Protein AF-0000000086260000 (afdb_homodimer)

Radius of gyration: 22.98 Å; Cα contacts (8 Å, |Δi|>4): 868; chains: 2; bounding box: 63×63×54 Å

Solvent-accessible surface area (backbone atoms only — not comparable to full-atom values): 22360 Å² total; per-residue (Å²): 135,80,74,79,67,81,76,74,59,90,68,68,59,51,31,40,29,36,39,36,29,24,32,62,85,37,49,51,68,58,55,50,49,53,53,52,46,54,42,40,74,71,71,43,40,65,47,35,37,33,38,54,80,56,69,88,54,70,65,58,44,40,71,41,96,85,64,45,74,40,75,36,46,52,34,81,44,69,76,54,48,56,66,72,61,29,68,70,58,52,67,60,42,42,35,39,36,34,37,56,33,34,65,24,82,56,44,48,61,51,49,46,45,37,14,69,71,66,36,16,34,37,41,38,19,24,41,44,28,41,63,84,41,37,78,30,65,32,42,68,54,35,53,29,65,31,76,43,61,44,68,46,62,27,56,9,76,87,78,60,48,68,8,51,36,32,37,62,72,56,75,73,79,65,81,84,62,93,64,54,78,88,38,34,44,30,19,22,68,55,53,39,57,54,48,51,50,52,45,51,51,51,46,53,59,71,74,101,133,80,74,80,68,80,75,74,58,88,68,70,57,50,32,40,30,35,39,36,28,23,35,63,85,36,48,50,66,58,55,50,49,52,53,52,48,54,41,42,75,72,70,43,41,66,49,37,36,33,37,55,80,55,68,88,55,70,64,58,43,40,70,41,96,85,63,45,74,40,77,36,46,53,34,80,46,69,76,54,48,55,67,72,62,30,69,71,58,52,68,62,42,41,35,40,37,33,36,57,33,34,65,24,83,56,45,48,62,50,50,48,46,37,13,70,71,65,36,18,34,36,40,39,20,26,41,43,27,40,65,83,41,37,76,32,65,32,43,70,54,34,54,28,63,30,75,43,62,43,69,46,61,28,55,10,76,87,78,61,47,68,9,52,35,33,36,62,71,56,76,74,78,65,82,83,62,93,64,55,77,87,39,34,44,30,20,22,70,54,54,38,57,53,46,50,52,51,44,50,52,51,46,53,56,68,72,95

pLDDT: mean 88.34, std 15.99, range [22.83, 98.81]

InterPro domains:
  IPR001267 Thymidine kinase [PF00265] (15-192)
  IPR001267 Thymidine kinase [PIRSF035805] (14-197)
  IPR001267 Thymidine kinase [PTHR11441] (13-207)
  IPR020633 Thymidine kinase, conserved site [PS00603] (179-192)
  IPR027417 P-loop containing nucleoside triphosphate hydrolase [G3DSA:3.40.50.300] (6-152)
  IPR027417 P-loop containing nucleoside triphosphate hydrolase [SSF52540] (15-152)

Foldseek 3Di:
DDPPPPPPDVPLAFAAEEEEAFAPPLCLVQVLVVVQVVCVVVVAAEAEEEELVQPVDDQAFDQYPVRDTDGHHHYQEPVVVCVVCDDVSLLRHAEYEYEQCLRYQCSQVVLCCCRGPSVHYYYYYHYCDFQVNHDRHCRVVCVVRHPYYHYGWDAAPVPGDTFGHKHFQALDDDRDDNDDPVGITTHHPVCSVVSVVVSVVVVVVVVD/DDPPPPPPPVPLAFAAEEAEAFAPPLCLVQVLVVVQVVCVVVVAAEAEEEELVQPVDDQAFDQYPVRDTDGHHHYQEPVCVCVVCDVVSLLRHAEYEYEQCLRYQCSQVVLCCCRGPSVHYYYYYHYCDFQVNHDRHCRVVCVVRHPYYHYGWDAAPVPGDTFGHKHFQALDDDRDDNDDPVGITTHHPVCSVVSVVVSVVVVVVVVD

Organism: Populus euphratica (NCBI:txid75702)

Secondary structure (DSSP, 8-state):
--------S------EEEEEEESTTS-HHHHHHHHHHHHHHTT--EEEEEETT--SS-SSEEE-TTSPEEE-EEES-THHHHHHH-HHHHHH--EEEEESGGG-TTHHHHHHIIIIIS--EEEEEEESS-TTS---TTTGGGGGG-SEEEE--EE-TTTSSEE-EEEE-SS---S-----TTTEEEE-HHHHHHHHHHHHHHHHHHH-/--------S------EEEEEEESTTS-HHHHHHHHHHHHHHTT--EEEEEETT--SS-SSEEE-TTSPEEE-EEES-SHHHHHHH-HHHHHH--EEEEESGGG-TTHHHHHHIIIIIS--EEEEEEESS-TTS---TTTGGGGGG-SEEEE--EE-TTTSSEE-EEEE-SS---S-----TTTEEEE-HHHHHHHHHHHHHHHHHHH-

Sequence (416 aa):
MAALTSINGGRCEAGEVHVIIGPLFTGKTTDLLRRIESESSSGINVAMIKSSKDTRYANDSMVTHDGLKFPCWSLPDLTSFHHKLGEDEYHKLDVIGIDEAQFFEELYEFCCKAADHDGKTIIVAGLDGDYLRRSFGSVLDIIPLADTVTKLIARCELCGKRALFTLRKTAETQTELIGGSDVYMPVCRQHYVSGQAVIESIRNVLESMAALTSINGGRCEAGEVHVIIGPLFTGKTTDLLRRIESESSSGINVAMIKSSKDTRYANDSMVTHDGLKFPCWSLPDLTSFHHKLGEDEYHKLDVIGIDEAQFFEELYEFCCKAADHDGKTIIVAGLDGDYLRRSFGSVLDIIPLADTVTKLIARCELCGKRALFTLRKTAETQTELIGGSDVYMPVCRQHYVSGQAVIESIRNVLES

Nearest PDB structures (foldseek):
  1w4r-assembly2_E  TM=9.450E-01  e=2.020E-18  Homo sapiens
  1w4r-assembly2_H  TM=9.600E-01  e=1.474E-17  Homo sapiens
  2orv-assembly1_B  TM=9.340E-01  e=7.444E-18  Homo sapiens
  2b8t-assembly1_A  TM=8.268E-01  e=8.850E-15  Ureaplasma parvum
  2b8t-assembly1_B  TM=8.564E-01  e=4.181E-14  Ureaplasma parvum

Structure (mmCIF, N/CA/C/O backbone):
data_AF-0000000086260000-model_v1
#
loop_
_entity.id
_entity.type
_entity.pdbx_description
1 polymer 'Thymidine kinase'
#
loop_
_atom_site.group_PDB
_atom_site.id
_atom_site.type_symbol
_atom_site.label_atom_id
_atom_site.label_alt_id
_atom_site.label_comp_id
_atom_site.label_asym_id
_atom_site.label_entity_id
_atom_site.label_seq_id
_atom_site.pdbx_PDB_ins_code
_atom_site.Cartn_x
_atom_site.Cartn_y
_atom_site.Cartn_z
_atom_site.occupancy
_atom_site.B_iso_or_equiv
_atom_site.auth_seq_id
_atom_site.auth_comp_id
_atom_site.auth_asym_id
_atom_site.auth_atom_id
_atom_site.pdbx_PDB_model_num
ATOM 1 N N . MET A 1 1 ? 32.188 20.641 7.676 1 22.83 1 MET A N 1
ATOM 2 C CA . MET A 1 1 ? 31.391 19.703 8.469 1 22.83 1 MET A CA 1
ATOM 3 C C . MET A 1 1 ? 30.25 20.438 9.172 1 22.83 1 MET A C 1
ATOM 5 O O . MET A 1 1 ? 30.422 20.969 10.266 1 22.83 1 MET A O 1
ATOM 9 N N . ALA A 1 2 ? 29.469 21.234 8.406 1 28.95 2 ALA A N 1
ATOM 10 C CA . ALA A 1 2 ? 28.594 22.297 8.898 1 28.95 2 ALA A CA 1
ATOM 11 C C . ALA A 1 2 ? 27.547 21.734 9.859 1 28.95 2 ALA A C 1
ATOM 13 O O . ALA A 1 2 ? 26.875 20.75 9.562 1 28.95 2 ALA A O 1
ATOM 14 N N . ALA A 1 3 ? 27.75 21.969 11.164 1 28.7 3 ALA A N 1
ATOM 15 C CA . ALA A 1 3 ? 26.781 21.734 12.242 1 28.7 3 ALA A CA 1
ATOM 16 C C . ALA A 1 3 ? 25.391 22.156 11.82 1 28.7 3 ALA A C 1
ATOM 18 O O . ALA A 1 3 ? 25.141 23.344 11.547 1 28.7 3 ALA A O 1
ATOM 19 N N . LEU A 1 4 ? 24.672 21.406 11.031 1 32.47 4 LEU A N 1
ATOM 20 C CA . LEU A 1 4 ? 23.25 21.734 10.867 1 32.47 4 LEU A CA 1
ATOM 21 C C . LEU A 1 4 ? 22.641 22.141 12.2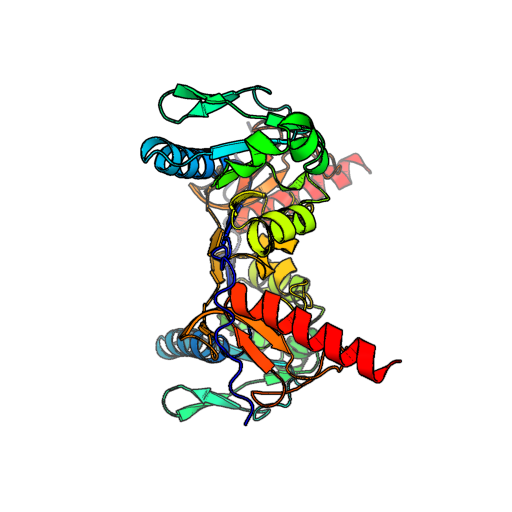03 1 32.47 4 LEU A C 1
ATOM 23 O O . LEU A 1 4 ? 22.562 21.328 13.125 1 32.47 4 LEU A O 1
ATOM 27 N N . THR A 1 5 ? 22.922 23.328 12.664 1 30.14 5 THR A N 1
ATOM 28 C CA . THR A 1 5 ? 22.344 24 13.828 1 30.14 5 THR A CA 1
ATOM 29 C C . THR A 1 5 ? 20.891 23.562 14.031 1 30.14 5 THR A C 1
ATOM 31 O O . THR A 1 5 ? 20.156 23.406 13.055 1 30.14 5 THR A O 1
ATOM 34 N N . SER A 1 6 ? 20.562 23.094 15.203 1 34.09 6 SER A N 1
ATOM 35 C CA . SER A 1 6 ? 19.266 22.797 15.805 1 34.09 6 SER A CA 1
ATOM 36 C C . SER A 1 6 ? 18.297 23.953 15.617 1 34.09 6 SER A C 1
ATOM 38 O O . SER A 1 6 ? 18.453 25.016 16.234 1 34.09 6 SER A O 1
ATOM 40 N N . ILE A 1 7 ? 18 24.562 14.484 1 33.22 7 ILE A N 1
ATOM 41 C CA . ILE A 1 7 ? 16.953 25.578 14.43 1 33.22 7 ILE A CA 1
ATOM 42 C C . ILE A 1 7 ? 15.789 25.172 15.328 1 33.22 7 ILE A C 1
ATOM 44 O O . ILE A 1 7 ? 15.211 24.094 15.148 1 33.22 7 ILE A O 1
ATOM 48 N N . ASN A 1 8 ? 15.758 25.531 16.609 1 33.16 8 ASN A N 1
ATOM 49 C CA . ASN A 1 8 ? 14.68 25.562 17.594 1 33.16 8 ASN A CA 1
ATOM 50 C C . ASN A 1 8 ? 13.391 26.125 17 1 33.16 8 ASN A C 1
ATOM 52 O O . ASN A 1 8 ? 12.555 26.672 17.719 1 33.16 8 ASN A O 1
ATOM 56 N N . GLY A 1 9 ? 13.297 26.578 15.766 1 33.69 9 GLY A N 1
ATOM 57 C CA . GLY A 1 9 ? 11.992 27.125 15.453 1 33.69 9 GLY A CA 1
ATOM 58 C C . GLY A 1 9 ? 10.844 26.297 16.016 1 33.69 9 GLY A C 1
ATOM 59 O O . GLY A 1 9 ? 11.039 25.141 16.391 1 33.69 9 GLY A O 1
ATOM 60 N N . GLY A 1 10 ? 9.734 26.922 16.5 1 39.12 10 GLY A N 1
ATOM 61 C CA . GLY A 1 10 ? 8.508 26.281 16.938 1 39.12 10 GLY A CA 1
ATOM 62 C C . GLY A 1 10 ? 8.258 24.953 16.25 1 39.12 10 GLY A C 1
ATOM 63 O O . GLY A 1 10 ? 7.766 24.906 15.117 1 39.12 10 GLY A O 1
ATOM 64 N N . ARG A 1 11 ? 9.148 24.047 16.328 1 44.94 11 ARG A N 1
ATOM 65 C CA . ARG A 1 11 ? 9.305 22.75 15.672 1 44.94 11 ARG A CA 1
ATOM 66 C C . ARG A 1 11 ? 7.984 21.984 15.656 1 44.94 11 ARG A C 1
ATOM 68 O O . ARG A 1 11 ? 7.59 21.391 16.672 1 44.94 11 ARG A O 1
ATOM 75 N N . CYS A 1 12 ? 6.953 22.594 15.094 1 54.91 12 CYS A N 1
ATOM 76 C CA . CYS A 1 12 ? 5.738 21.797 14.984 1 54.91 12 CYS A CA 1
ATOM 77 C C . CYS A 1 12 ? 6.062 20.344 14.625 1 54.91 12 CYS A C 1
ATOM 79 O O . CYS A 1 12 ? 6.891 20.094 13.75 1 54.91 12 CYS A O 1
ATOM 81 N N . GLU A 1 13 ? 5.973 19.5 15.695 1 78.31 13 GLU A N 1
ATOM 82 C CA . GLU A 1 13 ? 6.152 18.062 15.555 1 78.31 13 GLU A CA 1
ATOM 83 C C . GLU A 1 13 ? 5.426 17.531 14.32 1 78.31 13 GLU A C 1
ATOM 85 O O . GLU A 1 13 ? 4.32 17.969 14.008 1 78.31 13 GLU A O 1
ATOM 90 N N . ALA A 1 14 ? 6.184 17.016 13.375 1 87.94 14 ALA A N 1
ATOM 91 C CA . ALA A 1 14 ? 5.625 16.438 12.148 1 87.94 14 ALA A CA 1
ATOM 92 C C . ALA A 1 14 ? 4.434 15.539 12.461 1 87.94 14 ALA A C 1
ATOM 94 O O . ALA A 1 14 ? 4.387 14.898 13.516 1 87.94 14 ALA A O 1
ATOM 95 N N . GLY A 1 15 ? 3.4 15.695 11.641 1 97.62 15 GLY A N 1
ATOM 96 C CA . GLY A 1 15 ? 2.217 14.852 11.75 1 97.62 15 GLY A CA 1
ATOM 97 C C . GLY A 1 15 ? 2.457 13.422 11.312 1 97.62 15 GLY A C 1
ATOM 98 O O . GLY A 1 15 ? 3.602 12.961 11.281 1 97.62 15 GLY A O 1
ATOM 99 N N . GLU A 1 16 ? 1.383 12.711 11.188 1 98.5 16 GLU A N 1
ATOM 100 C CA . GLU A 1 16 ? 1.445 11.305 10.797 1 98.5 16 GLU A CA 1
ATOM 101 C C . GLU A 1 16 ? 0.323 10.953 9.82 1 98.5 16 GLU A C 1
ATOM 103 O O . GLU A 1 16 ? -0.713 11.617 9.797 1 98.5 16 GLU A O 1
ATOM 108 N N . VAL A 1 17 ? 0.599 9.93 9.039 1 98.75 17 VAL A N 1
ATOM 109 C CA . VAL A 1 17 ? -0.41 9.367 8.148 1 98.75 17 VAL A CA 1
ATOM 110 C C . VAL A 1 17 ? -0.55 7.871 8.406 1 98.75 17 VAL A C 1
ATOM 112 O O . VAL A 1 17 ? 0.437 7.133 8.367 1 98.75 17 VAL A O 1
ATOM 115 N N . HIS A 1 18 ? -1.74 7.426 8.727 1 98.81 18 HIS A N 1
ATOM 116 C CA . HIS A 1 18 ? -2.057 6.016 8.93 1 98.81 18 HIS A CA 1
ATOM 117 C C . HIS A 1 18 ? -3.102 5.539 7.922 1 98.81 18 HIS A C 1
ATOM 119 O O . HIS A 1 18 ? -4.168 6.145 7.797 1 98.81 18 HIS A O 1
ATOM 125 N N . VAL A 1 19 ? -2.805 4.441 7.238 1 98.81 19 VAL A N 1
ATOM 126 C CA . VAL A 1 19 ? -3.65 4.004 6.133 1 98.81 19 VAL A CA 1
ATOM 127 C C . VAL A 1 19 ? -4.25 2.637 6.453 1 98.81 19 VAL A C 1
ATOM 129 O O . VAL A 1 19 ? -3.525 1.688 6.758 1 98.81 19 VAL A O 1
ATOM 132 N N . ILE A 1 20 ? -5.562 2.535 6.41 1 98.62 20 ILE A N 1
ATOM 133 C CA . ILE A 1 20 ? -6.332 1.303 6.551 1 98.62 20 ILE A CA 1
ATOM 134 C C . ILE A 1 20 ? -6.957 0.93 5.207 1 98.62 20 ILE A C 1
ATOM 136 O O . ILE A 1 20 ? -7.762 1.688 4.66 1 98.62 20 ILE A O 1
ATOM 140 N N . ILE A 1 21 ? -6.57 -0.22 4.738 1 98.75 21 ILE A N 1
ATOM 141 C CA . ILE A 1 21 ? -7.105 -0.628 3.443 1 98.75 21 ILE A CA 1
ATOM 142 C C . ILE A 1 21 ? -7.707 -2.027 3.551 1 98.75 21 ILE A C 1
ATOM 144 O O . ILE A 1 21 ? -7.488 -2.729 4.543 1 98.75 21 ILE A O 1
ATOM 148 N N . GLY A 1 22 ? -8.484 -2.412 2.547 1 97.88 22 GLY A N 1
ATOM 149 C CA . GLY A 1 22 ? -9.109 -3.723 2.436 1 97.88 22 GLY A CA 1
ATOM 150 C C . GLY A 1 22 ? -10.297 -3.74 1.493 1 97.88 22 GLY A C 1
ATOM 151 O O . GLY A 1 22 ? -10.734 -2.691 1.016 1 97.88 22 GLY A O 1
ATOM 152 N N . PRO A 1 23 ? -10.75 -4.922 1.187 1 96.88 23 PRO A N 1
ATOM 153 C CA . PRO A 1 23 ? -11.93 -5.016 0.332 1 96.88 23 PRO A CA 1
ATOM 154 C C . PRO A 1 23 ? -13.195 -4.496 1.015 1 96.88 23 PRO A C 1
ATOM 156 O O . PRO A 1 23 ? -13.148 -4.062 2.168 1 96.88 23 PRO A O 1
ATOM 159 N N . LEU A 1 24 ? -14.25 -4.488 0.254 1 93.88 24 LEU A N 1
ATOM 160 C CA . LEU A 1 24 ? -15.547 -4.129 0.826 1 93.88 24 LEU A CA 1
ATOM 161 C C . LEU A 1 24 ? -15.938 -5.098 1.936 1 93.88 24 LEU A C 1
ATOM 163 O O . LEU A 1 24 ? -15.578 -6.273 1.896 1 93.88 24 LEU A O 1
ATOM 167 N N . PHE A 1 25 ? -16.562 -4.582 2.99 1 91.69 25 PHE A N 1
ATOM 168 C CA . PHE A 1 25 ? -17.188 -5.352 4.059 1 91.69 25 PHE A CA 1
ATOM 169 C C . PHE A 1 25 ? -16.141 -5.867 5.039 1 91.69 25 PHE A C 1
ATOM 171 O O . PHE A 1 25 ? -16.375 -6.848 5.746 1 91.69 25 PHE A O 1
ATOM 178 N N . THR A 1 26 ? -15.023 -5.297 5.051 1 94.31 26 THR A N 1
ATOM 179 C CA . THR A 1 26 ? -13.969 -5.762 5.949 1 94.31 26 THR A CA 1
ATOM 180 C C . THR A 1 26 ? -13.984 -4.969 7.254 1 94.31 26 THR A C 1
ATOM 182 O O . THR A 1 26 ? -13.211 -5.258 8.172 1 94.31 26 THR A O 1
ATOM 185 N N . GLY A 1 27 ? -14.766 -3.908 7.34 1 91.81 27 GLY A N 1
ATOM 186 C CA . GLY A 1 27 ? -14.875 -3.146 8.57 1 91.81 27 GLY A CA 1
ATOM 187 C C . GLY A 1 27 ? -13.906 -1.979 8.641 1 91.81 27 GLY A C 1
ATOM 188 O O . GLY A 1 27 ? -13.445 -1.606 9.719 1 91.81 27 GLY A O 1
ATOM 189 N N . LYS A 1 28 ? -13.508 -1.42 7.59 1 94.19 28 LYS A N 1
ATOM 190 C CA . LYS A 1 28 ? -12.602 -0.278 7.547 1 94.19 28 LYS A CA 1
ATOM 191 C C . LYS A 1 28 ? -13.172 0.912 8.312 1 94.19 28 LYS A C 1
ATOM 193 O O . LYS A 1 28 ? -12.477 1.537 9.109 1 94.19 28 LYS A O 1
ATOM 198 N N . THR A 1 29 ? -14.469 1.188 8.023 1 91.62 29 THR A N 1
ATOM 199 C CA . THR A 1 29 ? -15.133 2.309 8.68 1 91.62 29 THR A CA 1
ATOM 200 C C . THR A 1 29 ? -15.172 2.107 10.188 1 91.62 29 THR A C 1
ATOM 202 O O . THR A 1 29 ? -14.891 3.035 10.953 1 91.62 29 THR A O 1
ATOM 205 N N . THR A 1 30 ? -15.453 0.894 10.586 1 90.69 30 THR A N 1
ATOM 206 C CA . THR A 1 30 ? -15.516 0.575 12.008 1 90.69 30 THR A CA 1
ATOM 207 C C . THR A 1 30 ? -14.156 0.752 12.664 1 90.69 30 THR A C 1
ATOM 209 O O . THR A 1 30 ? -14.055 1.33 13.75 1 90.69 30 THR A O 1
ATOM 212 N N . ASP A 1 31 ? -13.141 0.243 12.047 1 93.94 31 ASP A N 1
ATOM 213 C CA . ASP A 1 31 ? -11.781 0.382 12.57 1 93.94 31 ASP A CA 1
ATOM 214 C C . ASP A 1 31 ? -11.383 1.852 12.68 1 93.94 31 ASP A C 1
ATOM 216 O O . ASP A 1 31 ? -10.812 2.275 13.688 1 93.94 31 ASP A O 1
ATOM 220 N N . LEU A 1 32 ? -11.648 2.605 11.648 1 95.88 32 LEU A N 1
ATOM 221 C CA . LEU A 1 32 ? -11.367 4.035 11.625 1 95.88 32 LEU A CA 1
ATOM 222 C C . LEU A 1 32 ? -12.078 4.75 12.773 1 95.88 32 LEU A C 1
ATOM 224 O O . LEU A 1 32 ? -11.453 5.504 13.523 1 95.88 32 LEU A O 1
ATOM 228 N N . LEU A 1 33 ? -13.336 4.496 12.938 1 93.19 33 LEU A N 1
ATOM 229 C CA . LEU A 1 33 ? -14.141 5.137 13.969 1 93.19 33 LEU A CA 1
ATOM 230 C C . LEU A 1 33 ? -13.609 4.812 15.359 1 93.19 33 LEU A C 1
ATOM 232 O O . LEU A 1 33 ? -13.539 5.691 16.219 1 93.19 33 LEU A O 1
ATOM 236 N N . ARG A 1 34 ? -13.266 3.553 15.523 1 92.81 34 ARG A N 1
ATOM 237 C CA . ARG A 1 34 ? -12.711 3.139 16.812 1 92.81 34 ARG A CA 1
ATOM 238 C C . ARG A 1 34 ? -11.461 3.939 17.156 1 92.81 34 ARG A C 1
ATOM 240 O O . ARG A 1 34 ? -11.297 4.391 18.281 1 92.81 34 ARG A O 1
ATOM 247 N N . ARG A 1 35 ? -10.633 4.16 16.219 1 94.56 35 ARG A N 1
ATOM 248 C CA . ARG A 1 35 ? -9.391 4.906 16.438 1 94.56 35 ARG A CA 1
ATOM 249 C C . ARG A 1 35 ? -9.68 6.375 16.734 1 94.56 35 ARG A C 1
ATOM 251 O O . ARG A 1 35 ? -9.086 6.957 17.641 1 94.56 35 ARG A O 1
ATOM 258 N N . ILE A 1 36 ? -10.57 6.934 15.992 1 94.62 36 ILE A N 1
ATOM 259 C CA . ILE A 1 36 ? -10.93 8.336 16.156 1 94.62 36 ILE A CA 1
ATOM 260 C C . ILE A 1 36 ? -11.57 8.547 17.531 1 94.62 36 ILE A C 1
ATOM 262 O O . ILE A 1 36 ? -11.258 9.508 18.234 1 94.62 36 ILE A O 1
ATOM 266 N N . GLU A 1 37 ? -12.406 7.648 17.891 1 91.81 37 GLU A N 1
ATOM 267 C CA . GLU A 1 37 ? -13.07 7.727 19.188 1 91.81 37 GLU A CA 1
ATOM 268 C C . GLU A 1 37 ? -12.07 7.633 20.328 1 91.81 37 GLU A C 1
ATOM 270 O O . GLU A 1 37 ? -12.203 8.328 21.344 1 91.81 37 GLU A O 1
ATOM 275 N N . SER A 1 38 ? -11.195 6.73 20.172 1 93.31 38 SER A N 1
ATOM 276 C CA . SER A 1 38 ? -10.148 6.594 21.188 1 93.31 38 SER A CA 1
ATOM 277 C C . SER A 1 38 ? -9.398 7.906 21.391 1 93.31 38 SER A C 1
ATOM 279 O O . SER A 1 38 ? -9.164 8.328 22.516 1 93.31 38 SER A O 1
ATOM 281 N N . GLU A 1 39 ? -9.062 8.602 20.281 1 94.81 39 GLU A N 1
ATOM 282 C CA . GLU A 1 39 ? -8.391 9.898 20.359 1 94.81 39 GLU A CA 1
ATOM 283 C C . GLU A 1 39 ? -9.289 10.945 21.016 1 94.81 39 GLU A C 1
ATOM 285 O O . GLU A 1 39 ? -8.844 11.695 21.875 1 94.81 39 GLU A O 1
ATOM 290 N N . SER A 1 40 ? -10.492 10.93 20.609 1 93.19 40 SER A N 1
ATOM 291 C CA . SER A 1 40 ? -11.453 11.891 21.141 1 93.19 40 SER A CA 1
ATOM 292 C C . SER A 1 40 ? -11.648 11.719 22.641 1 93.19 40 SER A C 1
ATOM 294 O O . SER A 1 40 ? -11.695 12.695 23.391 1 93.19 40 SER A O 1
ATOM 296 N N . SER A 1 41 ? -11.719 10.523 23.031 1 92 41 SER A N 1
ATOM 297 C CA . SER A 1 41 ? -11.938 10.211 24.453 1 92 41 SER A CA 1
ATOM 298 C C . SER A 1 41 ? -10.75 10.641 25.297 1 92 41 SER A C 1
ATOM 300 O O . SER A 1 41 ? -10.898 10.859 26.5 1 92 41 SER A O 1
ATOM 302 N N . SER A 1 42 ? -9.664 10.766 24.719 1 95 42 SER A N 1
ATOM 303 C CA . SER A 1 42 ? -8.461 11.188 25.422 1 95 42 SER A CA 1
ATOM 304 C C . SER A 1 42 ? -8.32 12.703 25.406 1 95 42 SER A C 1
ATOM 306 O O . SER A 1 42 ? -7.266 13.234 25.781 1 95 42 SER A O 1
ATOM 308 N N . GLY A 1 43 ? -9.266 13.383 24.828 1 95.06 43 GLY A N 1
ATOM 309 C CA . GLY A 1 43 ? -9.281 14.836 24.844 1 95.06 43 GLY A CA 1
ATOM 310 C C . GLY A 1 43 ? -8.625 15.453 23.625 1 95.06 43 GLY A C 1
ATOM 311 O O . GLY A 1 43 ? -8.414 16.672 23.578 1 95.06 43 GLY A O 1
ATOM 312 N N . ILE A 1 44 ? -8.305 14.625 22.703 1 96.44 44 ILE A N 1
ATOM 313 C CA . ILE A 1 44 ? -7.684 15.094 21.469 1 96.44 44 ILE A CA 1
ATOM 314 C C . ILE A 1 44 ? -8.758 15.648 20.531 1 96.44 44 ILE A C 1
ATOM 316 O O . ILE A 1 44 ? -9.836 15.062 20.391 1 96.44 44 ILE A O 1
ATOM 320 N N . ASN A 1 45 ? -8.508 16.812 19.891 1 97.25 45 ASN A N 1
ATOM 321 C CA . ASN A 1 45 ? -9.43 17.391 18.922 1 97.25 45 ASN A CA 1
ATOM 322 C C . ASN A 1 45 ? -9.422 16.609 17.609 1 97.25 45 ASN A C 1
ATOM 324 O O . ASN A 1 45 ? -8.383 16.5 16.953 1 97.25 45 ASN A O 1
ATOM 328 N N . VAL A 1 46 ? -10.641 16.094 17.188 1 97.25 46 VAL A N 1
ATOM 329 C CA . VAL A 1 46 ? -10.695 15.219 16.031 1 97.25 46 VAL A CA 1
ATOM 330 C C . VAL A 1 46 ? -11.773 15.711 15.062 1 97.25 46 VAL A C 1
ATOM 332 O O . VAL A 1 46 ? -12.672 16.453 15.453 1 97.25 46 VAL A O 1
ATOM 335 N N . ALA A 1 47 ? -11.648 15.367 13.805 1 96.12 47 ALA A N 1
ATOM 336 C CA . ALA A 1 47 ? -12.68 15.508 12.781 1 96.12 47 ALA A CA 1
ATOM 337 C C . ALA A 1 47 ? -12.766 14.258 11.914 1 96.12 47 ALA A C 1
ATOM 339 O O . ALA A 1 47 ? -11.773 13.547 11.742 1 96.12 47 ALA A O 1
ATOM 340 N N . MET A 1 48 ? -13.961 14.031 11.43 1 95.31 48 MET A N 1
ATOM 341 C CA . MET A 1 48 ? -14.203 12.914 10.523 1 95.31 48 MET A CA 1
ATOM 342 C C . MET A 1 48 ? -14.781 13.398 9.195 1 95.31 48 MET A C 1
ATOM 344 O O . MET A 1 48 ? -15.734 14.188 9.18 1 95.31 48 MET A O 1
ATOM 348 N N . ILE A 1 49 ? -14.141 12.875 8.141 1 95.44 49 ILE A N 1
ATOM 349 C CA . ILE A 1 49 ? -14.594 13.234 6.801 1 95.44 49 ILE A CA 1
ATOM 350 C C . ILE A 1 49 ? -15.023 11.977 6.047 1 95.44 49 ILE A C 1
ATOM 352 O O . ILE A 1 49 ? -14.359 10.938 6.121 1 95.44 49 ILE A O 1
ATOM 356 N N . LYS A 1 50 ? -16.109 12.047 5.387 1 93 50 LYS A N 1
ATOM 357 C CA . LYS A 1 50 ? -16.531 11 4.465 1 93 50 LYS A CA 1
ATOM 358 C C . LYS A 1 50 ? -16.906 11.578 3.102 1 93 50 LYS A C 1
ATOM 360 O O . LYS A 1 50 ? -17.281 12.742 3.002 1 93 50 LYS A O 1
ATOM 365 N N . SER A 1 51 ? -16.75 10.773 2.109 1 92.06 51 SER A N 1
ATOM 366 C CA . SER A 1 51 ? -17.109 11.234 0.77 1 92.06 51 SER A CA 1
ATOM 367 C C . SER A 1 51 ? -18.625 11.289 0.585 1 92.06 51 SER A C 1
ATOM 369 O O . SER A 1 51 ? -19.328 10.359 0.965 1 92.06 51 SER A O 1
ATOM 371 N N . SER A 1 52 ? -19.109 12.32 -0.054 1 89.62 52 SER A N 1
ATOM 372 C CA . SER A 1 52 ? -20.531 12.43 -0.348 1 89.62 52 SER A CA 1
ATOM 373 C C . SER A 1 52 ? -20.922 11.562 -1.534 1 89.62 52 SER A C 1
ATOM 375 O O . SER A 1 52 ? -22.109 11.375 -1.811 1 89.62 52 SER A O 1
ATOM 377 N N . LYS A 1 53 ? -19.953 11 -2.117 1 86.31 53 LYS A N 1
ATOM 378 C CA . LYS A 1 53 ? -20.203 10.117 -3.252 1 86.31 53 LYS A CA 1
ATOM 379 C C . LYS A 1 53 ? -20.688 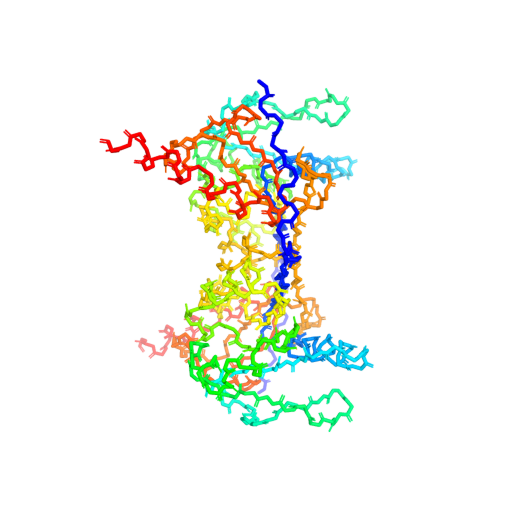8.742 -2.787 1 86.31 53 LYS A C 1
ATOM 381 O O . LYS A 1 53 ? -21.297 8 -3.555 1 86.31 53 LYS A O 1
ATOM 386 N N . ASP A 1 54 ? -20.281 8.508 -1.548 1 79.62 54 ASP A N 1
ATOM 387 C CA . ASP A 1 54 ? -20.781 7.254 -0.984 1 79.62 54 ASP A CA 1
ATOM 388 C C . ASP A 1 54 ? -22.156 7.434 -0.352 1 79.62 54 ASP A C 1
ATOM 390 O O . ASP A 1 54 ? -22.266 7.918 0.776 1 79.62 54 ASP A O 1
ATOM 394 N N . THR A 1 55 ? -23.062 6.988 -1.018 1 73.56 55 THR A N 1
ATOM 395 C CA . THR A 1 55 ? -24.422 7.238 -0.566 1 73.56 55 THR A CA 1
ATOM 396 C C . THR A 1 55 ? -25.031 5.98 0.045 1 73.56 55 THR A C 1
ATOM 398 O O . THR A 1 55 ? -26.25 5.902 0.237 1 73.56 55 THR A O 1
ATOM 401 N N . ARG A 1 56 ? -24.219 5.039 0.319 1 71 56 ARG A N 1
ATOM 402 C CA . ARG A 1 56 ? -24.734 3.781 0.854 1 71 56 ARG A CA 1
ATOM 403 C C . ARG A 1 56 ? -25.281 3.969 2.26 1 71 56 ARG A C 1
ATOM 405 O O . ARG A 1 56 ? -26.203 3.256 2.67 1 71 56 ARG A O 1
ATOM 412 N N . TYR A 1 57 ? -24.609 4.961 3.031 1 66.25 57 TYR A N 1
ATOM 413 C CA . TYR A 1 57 ? -24.953 5.18 4.43 1 66.25 57 TYR A CA 1
ATOM 414 C C . TYR A 1 57 ? -25.328 6.637 4.68 1 66.25 57 TYR A C 1
ATOM 416 O O . TYR A 1 57 ? -25.25 7.465 3.771 1 66.25 57 TYR A O 1
ATOM 424 N N . ALA A 1 58 ? -25.75 6.848 5.918 1 61.91 58 ALA A N 1
ATOM 425 C CA . ALA A 1 58 ? -26.172 8.195 6.281 1 61.91 58 ALA A CA 1
ATOM 426 C C . ALA A 1 58 ? -25.047 9.203 6.066 1 61.91 58 ALA A C 1
ATOM 428 O O . ALA A 1 58 ? -23.875 8.898 6.312 1 61.91 58 ALA A O 1
ATOM 429 N N . ASN A 1 59 ? -25.438 10.461 5.609 1 64.75 59 ASN A N 1
ATOM 430 C CA . ASN A 1 59 ? -24.484 11.43 5.09 1 64.75 59 ASN A CA 1
ATOM 431 C C . ASN A 1 59 ? -23.953 12.344 6.195 1 64.75 59 ASN A C 1
ATOM 433 O O . ASN A 1 59 ? -22.938 13.016 6.016 1 64.75 59 ASN A O 1
ATOM 437 N N . ASP A 1 60 ? -24.594 12.289 7.301 1 66.69 60 ASP A N 1
ATOM 438 C CA . ASP A 1 60 ? -24.109 13.312 8.227 1 66.69 60 ASP A CA 1
ATOM 439 C C . ASP A 1 60 ? -23.609 12.688 9.523 1 66.69 60 ASP A C 1
ATOM 441 O O . ASP A 1 60 ? -23.359 13.391 10.508 1 66.69 60 ASP A O 1
ATOM 445 N N . SER A 1 61 ? -23.688 11.414 9.625 1 71.06 61 SER A N 1
ATOM 446 C CA . SER A 1 61 ? -23.203 10.781 10.844 1 71.06 61 SER A CA 1
ATOM 447 C C . SER A 1 61 ? -22.703 9.367 10.57 1 71.06 61 SER A C 1
ATOM 449 O O . SER A 1 61 ? -22.984 8.805 9.508 1 71.06 61 SER A O 1
ATOM 451 N N . MET A 1 62 ? -21.797 9.086 11.43 1 73.88 62 MET A N 1
ATOM 452 C CA . MET A 1 62 ? -21.344 7.695 11.43 1 73.88 62 MET A CA 1
ATOM 453 C C . MET A 1 62 ? -21.688 7.012 12.742 1 73.88 62 MET A C 1
ATOM 455 O O . MET A 1 62 ? -21.672 7.641 13.805 1 73.88 62 MET A O 1
ATOM 459 N N . VAL A 1 63 ? -22.266 5.91 12.562 1 67.88 63 VAL A N 1
ATOM 460 C CA . VAL A 1 63 ? -22.719 5.223 13.773 1 67.88 63 VAL A CA 1
ATOM 461 C C . VAL A 1 63 ? -21.609 4.312 14.289 1 67.88 63 VAL A C 1
ATOM 463 O O . VAL A 1 63 ? -21.047 3.518 13.531 1 67.88 63 VAL A O 1
ATOM 466 N N . THR A 1 64 ? -21.25 4.586 15.523 1 65.12 64 THR A N 1
ATOM 467 C CA . THR A 1 64 ? -20.219 3.793 16.172 1 65.12 64 THR A CA 1
ATOM 468 C C . THR A 1 64 ? -20.734 2.4 16.516 1 65.12 64 THR A C 1
ATOM 470 O O . THR A 1 64 ? -21.922 2.109 16.328 1 65.12 64 THR A O 1
ATOM 473 N N . HIS A 1 65 ? -19.703 1.624 16.844 1 60.09 65 HIS A N 1
ATOM 474 C CA . HIS A 1 65 ? -20.031 0.258 17.25 1 60.09 65 HIS A CA 1
ATOM 475 C C . HIS A 1 65 ? -21.062 0.24 18.375 1 60.09 65 HIS A C 1
ATOM 477 O O . HIS A 1 65 ? -21.922 -0.646 18.422 1 60.09 65 HIS A O 1
ATOM 483 N N . ASP A 1 66 ? -20.953 1.236 19.188 1 63.75 66 ASP A N 1
ATOM 484 C CA . ASP A 1 66 ? -21.859 1.33 20.328 1 63.75 66 ASP A CA 1
ATOM 485 C C . ASP A 1 66 ? -23.141 2.074 19.938 1 63.75 66 ASP A C 1
ATOM 487 O O . ASP A 1 66 ? -23.969 2.373 20.797 1 63.75 66 ASP A O 1
ATOM 491 N N . GLY A 1 67 ? -23.219 2.354 18.734 1 67.44 67 GLY A N 1
ATOM 492 C CA . GLY A 1 67 ? -24.469 2.951 18.266 1 67.44 67 GLY A CA 1
ATOM 493 C C . GLY A 1 67 ? -24.484 4.461 18.406 1 67.44 67 GLY A C 1
ATOM 494 O O . GLY A 1 67 ? -25.516 5.094 18.188 1 67.44 67 GLY A O 1
ATOM 495 N N . LEU A 1 68 ? -23.344 4.98 18.812 1 66.69 68 LEU A N 1
ATOM 496 C CA . LEU A 1 68 ? -23.312 6.43 18.984 1 66.69 68 LEU A CA 1
ATOM 497 C C . LEU A 1 68 ? -22.969 7.117 17.656 1 66.69 68 LEU A C 1
ATOM 499 O O . LEU A 1 68 ? -22.219 6.566 16.844 1 66.69 68 LEU A O 1
ATOM 503 N N . LYS A 1 69 ? -23.641 8.242 17.516 1 75.06 69 LYS A N 1
ATOM 504 C CA . LYS A 1 69 ? -23.391 9.023 16.312 1 75.06 69 LYS A CA 1
ATOM 505 C C . LYS A 1 69 ? -22.156 9.898 16.469 1 75.06 69 LYS A C 1
ATOM 507 O O . LYS A 1 69 ? -21.969 10.555 17.5 1 75.06 69 LYS A O 1
ATOM 512 N N . PHE A 1 70 ? -21.297 9.711 15.625 1 81.56 70 PHE A N 1
ATOM 513 C CA . PHE A 1 70 ? -20.125 10.57 15.57 1 81.56 70 PHE A CA 1
ATOM 514 C C . PHE A 1 70 ? -20.25 11.562 14.422 1 81.56 70 PHE A C 1
ATOM 516 O O . PHE A 1 70 ? -20.5 11.172 13.281 1 81.56 70 PHE A O 1
ATOM 523 N N . PRO A 1 71 ? -20.203 12.898 14.766 1 84.62 71 PRO A N 1
ATOM 524 C CA . PRO A 1 71 ? -20.328 13.883 13.688 1 84.62 71 PRO A CA 1
ATOM 525 C C . PRO A 1 71 ? -19.281 13.664 12.586 1 84.62 71 PRO A C 1
ATOM 527 O O . PRO A 1 71 ? -18.141 13.305 12.875 1 84.62 71 PRO A O 1
ATOM 530 N N . CYS A 1 72 ? -19.766 13.789 11.359 1 89.56 72 CYS A N 1
ATOM 531 C CA . CYS A 1 72 ? -18.891 13.594 10.203 1 89.56 72 CYS A CA 1
ATOM 532 C C . CYS A 1 72 ? -19.188 14.625 9.125 1 89.56 72 CYS A C 1
ATOM 534 O O . CYS A 1 72 ? -20.344 15.031 8.938 1 89.56 72 CYS A O 1
ATOM 536 N N . TRP A 1 73 ? -18.156 15.062 8.477 1 91.38 73 TRP A N 1
ATOM 537 C CA . TRP A 1 73 ? -18.297 15.945 7.32 1 91.38 73 TRP A CA 1
ATOM 538 C C . TRP A 1 73 ? -18.438 15.133 6.035 1 91.38 73 TRP A C 1
ATOM 540 O O . TRP A 1 73 ? -17.516 14.414 5.652 1 91.38 73 TRP A O 1
ATOM 550 N N . SER A 1 74 ? -19.562 15.25 5.41 1 92.31 74 SER A N 1
ATOM 551 C CA . SER A 1 74 ? -19.75 14.664 4.086 1 92.31 74 SER A CA 1
ATOM 552 C C . SER A 1 74 ? -19.406 15.664 2.988 1 92.31 74 SER A C 1
ATOM 554 O O . SER A 1 74 ? -20.078 16.672 2.82 1 92.31 74 SER A O 1
ATOM 556 N N . LEU A 1 75 ? -18.328 15.398 2.244 1 93.62 75 LEU A N 1
ATOM 557 C CA . LEU A 1 75 ? -17.812 16.375 1.305 1 93.62 75 LEU A CA 1
ATOM 558 C C . LEU A 1 75 ? -17.516 15.742 -0.047 1 93.62 75 LEU A C 1
ATOM 560 O O . LEU A 1 75 ? -17.125 14.57 -0.114 1 93.62 75 LEU A O 1
ATOM 564 N N . PRO A 1 76 ? -17.656 16.5 -1.122 1 91.5 76 PRO A N 1
ATOM 565 C CA . PRO A 1 76 ? -17.297 15.984 -2.445 1 91.5 76 PRO A CA 1
ATOM 566 C C . PRO A 1 76 ? -15.797 15.992 -2.697 1 91.5 76 PRO A C 1
ATOM 568 O O . PRO A 1 76 ? -15.312 15.281 -3.58 1 91.5 76 PRO A O 1
ATOM 571 N N . ASP A 1 77 ? -15.117 16.875 -1.902 1 94.94 77 ASP A N 1
ATOM 572 C CA . ASP A 1 77 ? -13.672 17.016 -2.043 1 94.94 77 ASP A CA 1
ATOM 573 C C . ASP A 1 77 ? -13.039 17.484 -0.738 1 94.94 77 ASP A C 1
ATOM 575 O O . ASP A 1 77 ? -13.695 18.141 0.076 1 94.94 77 ASP A O 1
ATOM 579 N N . LEU A 1 78 ? -11.766 17.172 -0.551 1 95.88 78 LEU A N 1
ATOM 580 C CA . LEU A 1 78 ? -11.086 17.484 0.702 1 95.88 78 LEU A CA 1
ATOM 581 C C . LEU A 1 78 ? -10.703 18.953 0.76 1 95.88 78 LEU A C 1
ATOM 583 O O . LEU A 1 78 ? -10.508 19.516 1.845 1 95.88 78 LEU A O 1
ATOM 587 N N . THR A 1 79 ? -10.555 19.578 -0.38 1 91.06 79 THR A N 1
ATOM 588 C CA . THR A 1 79 ? -10.188 21 -0.423 1 91.06 79 THR A CA 1
ATOM 589 C C . THR A 1 79 ? -11.258 21.859 0.244 1 91.06 79 THR A C 1
ATOM 591 O O . THR A 1 79 ? -10.945 22.891 0.839 1 91.06 79 THR A O 1
ATOM 594 N N . SER A 1 80 ? -12.523 21.438 0.142 1 91.25 80 SER A N 1
ATOM 595 C CA . SER A 1 80 ? -13.648 22.156 0.72 1 91.25 80 SER A CA 1
ATOM 596 C C . SER A 1 80 ? -13.641 22.078 2.242 1 91.25 80 SER A C 1
ATOM 598 O O . SER A 1 80 ? -14.273 22.891 2.918 1 91.25 80 SER A O 1
ATOM 600 N N . PHE A 1 81 ? -12.945 21.125 2.818 1 93.69 81 PHE A N 1
ATOM 601 C CA . PHE A 1 81 ? -12.969 20.875 4.254 1 93.69 81 PHE A CA 1
ATOM 602 C C . PHE A 1 81 ? -12.414 22.062 5.023 1 93.69 81 PHE A C 1
ATOM 604 O O . PHE A 1 81 ? -13.07 22.578 5.938 1 93.69 81 PHE A O 1
ATOM 611 N N . HIS A 1 82 ? -11.219 22.5 4.555 1 88.62 82 HIS A N 1
ATOM 612 C CA . HIS A 1 82 ? -10.57 23.625 5.223 1 88.62 82 HIS A CA 1
ATOM 613 C C . HIS A 1 82 ? -11.445 24.875 5.168 1 88.62 82 HIS A C 1
ATOM 615 O O . HIS A 1 82 ? -11.586 25.578 6.172 1 88.62 82 HIS A O 1
ATOM 621 N N . HIS A 1 83 ? -12.031 25.047 4.02 1 89.56 83 HIS A N 1
ATOM 622 C CA . HIS A 1 83 ? -12.859 26.234 3.816 1 89.56 83 HIS A CA 1
ATOM 623 C C . HIS A 1 83 ? -14.117 26.172 4.672 1 89.56 83 HIS A C 1
ATOM 625 O O . HIS A 1 83 ? -14.492 27.172 5.301 1 89.56 83 HIS A O 1
ATOM 631 N N . LYS A 1 84 ? -14.719 25.109 4.734 1 90.94 84 LYS A N 1
ATOM 632 C CA . LYS A 1 84 ? -15.977 24.938 5.461 1 90.94 84 LYS A CA 1
ATOM 633 C C . LYS A 1 84 ? -15.742 24.969 6.969 1 90.94 84 LYS A C 1
ATOM 635 O O . LYS A 1 84 ? -16.562 25.531 7.711 1 90.94 84 LYS A O 1
ATOM 640 N N . LEU A 1 85 ? -14.727 24.391 7.441 1 91.5 85 LEU A N 1
ATOM 641 C CA . LEU A 1 85 ? -14.414 24.328 8.867 1 91.5 85 LEU A CA 1
ATOM 642 C C . LEU A 1 85 ? -13.914 25.672 9.367 1 91.5 85 LEU A C 1
ATOM 644 O O . LEU A 1 85 ? -14.234 26.094 10.484 1 91.5 85 LEU A O 1
ATOM 648 N N . GLY A 1 86 ? -13.156 26.453 8.484 1 92.5 86 GLY A N 1
ATOM 649 C CA . GLY A 1 86 ? -12.5 27.688 8.883 1 92.5 86 GLY A CA 1
ATOM 650 C C . GLY A 1 86 ? -11.102 27.484 9.43 1 92.5 86 GLY A C 1
ATOM 651 O O . GLY A 1 86 ? -10.82 26.453 10.047 1 92.5 86 GLY A O 1
ATOM 652 N N . GLU A 1 87 ? -10.312 28.438 9.32 1 91.69 87 GLU A N 1
ATOM 653 C CA . GLU A 1 87 ? -8.898 28.375 9.656 1 91.69 87 GLU A CA 1
ATOM 654 C C . GLU A 1 87 ? -8.695 28.125 11.148 1 91.69 87 GLU A C 1
ATOM 656 O O . GLU A 1 87 ? -7.898 27.266 11.539 1 91.69 87 GLU A O 1
ATOM 661 N N . ASP A 1 88 ? -9.383 28.797 11.961 1 94.94 88 ASP A N 1
ATOM 662 C CA . ASP A 1 88 ? -9.227 28.688 13.406 1 94.94 88 ASP A CA 1
ATOM 663 C C . ASP A 1 88 ? -9.586 27.297 13.906 1 94.94 88 ASP A C 1
ATOM 665 O O . ASP A 1 88 ? -8.844 26.703 14.688 1 94.94 88 ASP A O 1
ATOM 669 N N . GLU A 1 89 ? -10.719 26.844 13.406 1 95.38 89 GLU A N 1
ATOM 670 C CA . GLU A 1 89 ? -11.164 25.516 13.828 1 95.38 89 GLU A CA 1
ATOM 671 C C . GLU A 1 89 ? -10.242 24.422 13.289 1 95.38 89 GLU A C 1
ATOM 673 O O . GLU A 1 89 ? -9.969 23.438 13.984 1 95.38 89 GLU A O 1
ATOM 678 N N . TYR A 1 90 ? -9.773 24.609 12.125 1 95.94 90 TYR A N 1
ATOM 679 C CA . TYR A 1 90 ? -8.844 23.656 11.539 1 95.94 90 TYR A CA 1
ATOM 680 C C . TYR A 1 90 ? -7.555 23.578 12.352 1 95.94 90 TYR A C 1
ATOM 682 O O . TYR A 1 90 ? -7.02 22.5 12.578 1 95.94 90 TYR A O 1
ATOM 690 N N . HIS A 1 91 ? -7.102 24.734 12.742 1 95.38 91 HIS A N 1
ATOM 691 C CA . HIS A 1 91 ? -5.852 24.797 13.492 1 95.38 91 HIS A CA 1
ATOM 692 C C . HIS A 1 91 ? -5.957 24.016 14.805 1 95.38 91 HIS A C 1
ATOM 694 O O . HIS A 1 91 ? -4.973 23.438 15.273 1 95.38 91 HIS A O 1
ATOM 700 N N . LYS A 1 92 ? -7.113 23.938 15.32 1 96.5 92 LYS A N 1
ATOM 701 C CA . LYS A 1 92 ? -7.324 23.281 16.609 1 96.5 92 LYS A CA 1
ATOM 702 C C . LYS A 1 92 ? -7.336 21.766 16.453 1 96.5 92 LYS A C 1
ATOM 704 O O . LYS A 1 92 ? -7.184 21.031 17.438 1 96.5 92 LYS A O 1
ATOM 709 N N . LEU A 1 93 ? -7.582 21.297 15.289 1 97.31 93 LEU A N 1
ATOM 710 C CA . LEU A 1 93 ? -7.668 19.859 15.07 1 97.31 93 LEU A CA 1
ATOM 711 C C . LEU A 1 93 ? -6.297 19.203 15.211 1 97.31 93 LEU A C 1
ATOM 713 O O . LEU A 1 93 ? -5.289 19.766 14.766 1 97.31 93 LEU A O 1
ATOM 717 N N . ASP A 1 94 ? -6.344 18.031 15.812 1 98.06 94 ASP A N 1
ATOM 718 C CA . ASP A 1 94 ? -5.125 17.25 15.945 1 98.06 94 ASP A CA 1
ATOM 719 C C . ASP A 1 94 ? -5.168 16.016 15.031 1 98.06 94 ASP A C 1
ATOM 721 O O . ASP A 1 94 ? -4.152 15.633 14.453 1 98.06 94 ASP A O 1
ATOM 725 N N . VAL A 1 95 ? -6.355 15.43 14.945 1 98.31 95 VAL A N 1
ATOM 726 C CA . VAL A 1 95 ? -6.516 14.18 14.211 1 98.31 95 VAL A CA 1
ATOM 727 C C . VAL A 1 95 ? -7.68 14.305 13.227 1 98.31 95 VAL A C 1
ATOM 729 O O . VAL A 1 95 ? -8.742 14.812 13.586 1 98.31 95 VAL A O 1
ATOM 732 N N . ILE A 1 96 ? -7.465 13.906 12.016 1 98 96 ILE A N 1
ATOM 733 C CA . ILE A 1 96 ? -8.5 13.906 10.992 1 98 96 ILE A CA 1
ATOM 734 C C . ILE A 1 96 ? -8.672 12.492 10.438 1 98 96 ILE A C 1
ATOM 736 O O . ILE A 1 96 ? -7.703 11.883 9.977 1 98 96 ILE A O 1
ATOM 740 N N . GLY A 1 97 ? -9.867 11.938 10.508 1 97.88 97 GLY A N 1
ATOM 741 C CA . GLY A 1 97 ? -10.219 10.688 9.867 1 97.88 97 GLY A CA 1
ATOM 742 C C . GLY A 1 97 ? -10.875 10.875 8.508 1 97.88 97 GLY A C 1
ATOM 743 O O . GLY A 1 97 ? -11.703 11.773 8.336 1 97.88 97 GLY A O 1
ATOM 744 N N . ILE A 1 98 ? -10.469 10.094 7.562 1 97.38 98 ILE A N 1
ATOM 745 C CA . ILE A 1 98 ? -11.047 10.148 6.223 1 97.38 98 ILE A CA 1
ATOM 746 C C . ILE A 1 98 ? -11.547 8.766 5.816 1 97.38 98 ILE A C 1
ATOM 748 O O . ILE A 1 98 ? -10.766 7.82 5.723 1 97.38 98 ILE A O 1
ATOM 752 N N . ASP A 1 99 ? -12.844 8.672 5.562 1 95.62 99 ASP A N 1
ATOM 753 C CA . ASP A 1 99 ? -13.469 7.422 5.152 1 95.62 99 ASP A CA 1
ATOM 754 C C . ASP A 1 99 ? -13.789 7.426 3.658 1 95.62 99 ASP A C 1
ATOM 756 O O . ASP A 1 99 ? -13.961 8.492 3.059 1 95.62 99 ASP A O 1
ATOM 760 N N . GLU A 1 100 ? -13.82 6.219 3.027 1 94.75 100 GLU A N 1
ATOM 761 C CA . GLU A 1 100 ? -14.055 6.039 1.598 1 94.75 100 GLU A CA 1
ATOM 762 C C . GLU A 1 100 ? -13.117 6.918 0.772 1 94.75 100 GLU A C 1
ATOM 764 O O . GLU A 1 100 ? -13.562 7.648 -0.112 1 94.75 100 GLU A O 1
ATOM 769 N N . ALA A 1 101 ? -11.898 6.82 1.072 1 97.31 101 ALA A N 1
ATOM 770 C CA . ALA A 1 101 ? -10.875 7.742 0.587 1 97.31 101 ALA A CA 1
ATOM 771 C C . ALA A 1 101 ? -10.672 7.594 -0.918 1 97.31 101 ALA A C 1
ATOM 773 O O . ALA A 1 101 ? -10.109 8.477 -1.564 1 97.31 101 ALA A O 1
ATOM 774 N N . GLN A 1 102 ? -11.156 6.434 -1.514 1 96.25 102 GLN A N 1
ATOM 775 C CA . GLN A 1 102 ? -10.961 6.199 -2.941 1 96.25 102 GLN A CA 1
ATOM 776 C C . GLN A 1 102 ? -11.719 7.227 -3.775 1 96.25 102 GLN A C 1
ATOM 778 O O . GLN A 1 102 ? -11.438 7.398 -4.965 1 96.25 102 GLN A O 1
ATOM 783 N N . PHE A 1 103 ? -12.539 7.98 -3.098 1 94.94 103 PHE A N 1
ATOM 784 C CA . PHE A 1 103 ? -13.367 8.922 -3.842 1 94.94 103 PHE A CA 1
ATOM 785 C C . PHE A 1 103 ? -12.773 10.32 -3.799 1 94.94 103 PHE A C 1
ATOM 787 O O . PHE A 1 103 ? -13.297 11.242 -4.43 1 94.94 103 PHE A O 1
ATOM 794 N N . PHE A 1 104 ? -11.75 10.539 -3.07 1 96.69 104 PHE A N 1
ATOM 795 C CA . PHE A 1 104 ? -11.109 11.844 -2.988 1 96.69 104 PHE A CA 1
ATOM 796 C C . PHE A 1 104 ? -9.867 11.898 -3.873 1 96.69 104 PHE A C 1
ATOM 798 O O . PHE A 1 104 ? -8.867 11.234 -3.586 1 96.69 104 PHE A O 1
ATOM 805 N N . GLU A 1 105 ? -9.883 12.727 -4.828 1 94.5 105 GLU A N 1
ATOM 806 C CA . GLU A 1 105 ? -8.797 12.82 -5.797 1 94.5 105 GLU A CA 1
ATOM 807 C C . GLU A 1 105 ? -7.617 13.609 -5.23 1 94.5 105 GLU A C 1
ATOM 809 O O . GLU A 1 105 ? -6.477 13.43 -5.668 1 94.5 105 GLU A O 1
ATOM 814 N N . GLU A 1 106 ? -7.871 14.414 -4.277 1 96.38 106 GLU A N 1
ATOM 815 C CA . GLU A 1 106 ? -6.852 15.305 -3.738 1 96.38 106 GLU A CA 1
ATOM 816 C C . GLU A 1 106 ? -6.227 14.727 -2.471 1 96.38 106 GLU A C 1
ATOM 818 O O . GLU A 1 106 ? -5.633 15.461 -1.677 1 96.38 106 GLU A O 1
ATOM 823 N N . LEU A 1 107 ? -6.441 13.484 -2.24 1 98.12 107 LEU A N 1
ATOM 824 C CA . LEU A 1 107 ? -6.059 12.828 -0.996 1 98.12 107 LEU A CA 1
ATOM 825 C C . LEU A 1 107 ? -4.566 13.008 -0.723 1 98.12 107 LEU A C 1
ATOM 827 O O . LEU A 1 107 ? -4.172 13.336 0.397 1 98.12 107 LEU A O 1
ATOM 831 N N . TYR A 1 108 ? -3.746 12.82 -1.726 1 98.31 108 TYR A N 1
ATOM 832 C CA . TYR A 1 108 ? -2.299 12.898 -1.561 1 98.31 108 TYR A CA 1
ATOM 833 C C . TYR A 1 108 ? -1.876 14.273 -1.057 1 98.31 108 TYR A C 1
ATOM 835 O O . TYR A 1 108 ? -1.187 14.383 -0.04 1 98.31 108 TYR A O 1
ATOM 843 N N . GLU A 1 109 ? -2.301 15.312 -1.726 1 97.69 109 GLU A N 1
ATOM 844 C CA . GLU A 1 109 ? -1.931 16.688 -1.36 1 97.69 109 GLU A CA 1
ATOM 845 C C . GLU A 1 109 ? -2.463 17.047 0.022 1 97.69 109 GLU A C 1
ATOM 847 O O . GLU A 1 109 ? -1.785 17.719 0.794 1 97.69 109 GLU A O 1
ATOM 852 N N . PHE A 1 110 ? -3.67 16.625 0.249 1 98.06 110 PHE A N 1
ATOM 853 C CA . PHE A 1 110 ? -4.277 16.906 1.544 1 98.06 110 PHE A CA 1
ATOM 854 C C . PHE A 1 110 ? -3.459 16.297 2.672 1 98.06 110 PHE A C 1
ATOM 856 O O . PHE A 1 110 ? -3.133 16.969 3.648 1 98.06 110 PHE A O 1
ATOM 863 N N . CYS A 1 111 ? -3.086 15.016 2.525 1 98.25 111 CYS A N 1
ATOM 864 C CA . CYS A 1 111 ? -2.312 14.32 3.547 1 98.25 111 CYS A CA 1
ATOM 865 C C . CYS A 1 111 ? -0.931 14.945 3.703 1 98.25 111 CYS A C 1
ATOM 867 O O . CYS A 1 111 ? -0.445 15.117 4.824 1 98.25 111 CYS A O 1
ATOM 869 N N . CYS A 1 112 ? -0.344 15.234 2.621 1 97.38 112 CYS A N 1
ATOM 870 C CA . CYS A 1 112 ? 0.976 15.852 2.65 1 97.38 112 CYS A CA 1
ATOM 871 C C . CYS A 1 112 ? 0.948 17.156 3.438 1 97.38 112 CYS A C 1
ATOM 873 O O . CYS A 1 112 ? 1.738 17.344 4.363 1 97.38 112 CYS A O 1
ATOM 875 N N . LYS A 1 113 ? 0.052 18.031 3.107 1 96.5 113 LYS A N 1
ATOM 876 C CA . LYS A 1 113 ? -0.039 19.328 3.777 1 96.5 113 LYS A CA 1
ATOM 877 C C . LYS A 1 113 ? -0.34 19.156 5.262 1 96.5 113 LYS A C 1
ATOM 879 O O . LYS A 1 113 ? 0.318 19.766 6.109 1 96.5 113 LYS A O 1
ATOM 884 N N . ALA A 1 114 ? -1.329 18.359 5.566 1 97.31 114 ALA A N 1
ATOM 885 C CA . ALA A 1 114 ? -1.798 18.203 6.941 1 97.31 114 ALA A CA 1
ATOM 886 C C . ALA A 1 114 ? -0.712 17.594 7.824 1 97.31 114 ALA A C 1
ATOM 888 O O . ALA A 1 114 ? -0.483 18.062 8.945 1 97.31 114 ALA A O 1
ATOM 889 N N . ALA A 1 115 ? -0.003 16.578 7.289 1 98.12 115 ALA A N 1
ATOM 890 C CA . ALA A 1 115 ? 0.98 15.883 8.109 1 98.12 115 ALA A CA 1
ATOM 891 C C . ALA A 1 115 ? 2.328 16.594 8.086 1 98.12 115 ALA A C 1
ATOM 893 O O . ALA A 1 115 ? 2.98 16.734 9.117 1 98.12 115 ALA A O 1
ATOM 894 N N . ASP A 1 116 ? 2.752 17.031 6.945 1 97.38 116 ASP A N 1
ATOM 895 C CA . ASP A 1 116 ? 4.09 17.594 6.773 1 97.38 116 ASP A CA 1
ATOM 896 C C . ASP A 1 116 ? 4.164 19.016 7.336 1 97.38 116 ASP A C 1
ATOM 898 O O . ASP A 1 116 ? 5.199 19.422 7.871 1 97.38 116 ASP A O 1
ATOM 902 N N . HIS A 1 117 ? 3.072 19.75 7.176 1 95.56 117 HIS A N 1
ATOM 903 C CA . HIS A 1 117 ? 3.176 21.172 7.457 1 95.56 117 HIS A CA 1
ATOM 904 C C . HIS A 1 117 ? 2.283 21.578 8.625 1 95.56 117 HIS A C 1
ATOM 906 O O . HIS A 1 117 ? 2.65 22.438 9.43 1 95.56 117 HIS A O 1
ATOM 912 N N . ASP A 1 118 ? 1.148 20.969 8.75 1 96.06 118 ASP A N 1
ATOM 913 C CA . ASP A 1 118 ? 0.203 21.406 9.773 1 96.06 118 ASP A CA 1
ATOM 914 C C . ASP A 1 118 ? 0.341 20.562 11.039 1 96.06 118 ASP A C 1
ATOM 916 O O . ASP A 1 118 ? -0.321 20.828 12.047 1 96.06 118 ASP A O 1
ATOM 920 N N . GLY A 1 119 ? 1.182 19.453 10.961 1 96.81 119 GLY A N 1
ATOM 921 C CA . GLY A 1 119 ? 1.484 18.656 12.141 1 96.81 119 GLY A CA 1
ATOM 922 C C . GLY A 1 119 ? 0.319 17.797 12.602 1 96.81 119 GLY A C 1
ATOM 923 O O . GLY A 1 119 ? 0.209 17.469 13.781 1 96.81 119 GLY A O 1
ATOM 924 N N . LYS A 1 120 ? -0.599 17.5 11.727 1 98 120 LYS A N 1
ATOM 925 C CA . LYS A 1 120 ? -1.796 16.734 12.078 1 98 120 LYS A CA 1
ATOM 926 C C . LYS A 1 120 ? -1.617 15.258 11.789 1 98 120 LYS A C 1
ATOM 928 O O . LYS A 1 120 ? -0.859 14.883 10.891 1 98 120 LYS A O 1
ATOM 933 N N . THR A 1 121 ? -2.314 14.422 12.516 1 98.44 121 THR A N 1
ATOM 934 C CA . THR A 1 121 ? -2.412 13 12.234 1 98.44 121 THR A CA 1
ATOM 935 C C . THR A 1 121 ? -3.627 12.703 11.359 1 98.44 121 THR A C 1
ATOM 937 O O . THR A 1 121 ? -4.742 13.125 11.672 1 98.44 121 THR A O 1
ATOM 940 N N . ILE A 1 122 ? -3.367 12.07 10.312 1 98.69 122 ILE A N 1
ATOM 941 C CA . ILE A 1 122 ? -4.445 11.68 9.414 1 98.69 122 ILE A CA 1
ATOM 942 C C . ILE A 1 122 ? -4.605 10.156 9.43 1 98.69 122 ILE A C 1
ATOM 944 O O . ILE A 1 122 ? -3.623 9.422 9.32 1 98.69 122 ILE A O 1
ATOM 948 N N . ILE A 1 123 ? -5.812 9.672 9.609 1 98.75 123 ILE A N 1
ATOM 949 C CA . ILE A 1 123 ? -6.152 8.258 9.508 1 98.75 123 ILE A CA 1
ATOM 950 C C . ILE A 1 123 ? -7.113 8.039 8.336 1 98.75 123 ILE A C 1
ATOM 952 O O . ILE A 1 123 ? -8.234 8.555 8.352 1 98.75 123 ILE A O 1
ATOM 956 N N . VAL A 1 124 ? -6.633 7.289 7.398 1 98.69 124 VAL A N 1
ATOM 957 C CA . VAL A 1 124 ? -7.34 7.152 6.129 1 98.69 124 VAL A CA 1
ATOM 958 C C . VAL A 1 124 ? -7.844 5.719 5.973 1 98.69 124 VAL A C 1
ATOM 960 O O . VAL A 1 124 ? -7.078 4.766 6.137 1 98.69 124 VAL A O 1
ATOM 963 N N . ALA A 1 125 ? -9.102 5.547 5.711 1 97.88 125 ALA A N 1
ATOM 964 C CA . ALA A 1 125 ? -9.68 4.254 5.359 1 97.88 125 ALA A CA 1
ATOM 965 C C . ALA A 1 125 ? -10.188 4.254 3.92 1 97.88 125 ALA A C 1
ATOM 967 O O . ALA A 1 125 ? -10.898 5.176 3.506 1 97.88 125 ALA A O 1
ATOM 968 N N . GLY A 1 126 ? -9.758 3.295 3.168 1 97.38 126 GLY A N 1
ATOM 969 C CA . GLY A 1 126 ? -10.211 3.182 1.789 1 97.38 126 GLY A CA 1
ATOM 970 C C . GLY A 1 126 ? -10.023 1.791 1.213 1 97.38 126 GLY A C 1
ATOM 971 O O . GLY A 1 126 ? -9.406 0.93 1.842 1 97.38 126 GLY A O 1
ATOM 972 N N . LEU A 1 127 ? -10.555 1.623 0.032 1 97.31 127 LEU A N 1
ATOM 973 C CA . LEU A 1 127 ? -10.406 0.358 -0.679 1 97.31 127 LEU A CA 1
ATOM 974 C C . LEU A 1 127 ? -8.969 0.166 -1.155 1 97.31 127 LEU A C 1
ATOM 976 O O . LEU A 1 127 ? -8.328 1.114 -1.62 1 97.31 127 LEU A O 1
ATOM 980 N N . ASP A 1 128 ? -8.469 -1.083 -0.982 1 97.94 128 ASP A N 1
ATOM 981 C CA . ASP A 1 128 ? -7.145 -1.365 -1.516 1 97.94 128 ASP A CA 1
ATOM 982 C C . ASP A 1 128 ? -7.18 -1.499 -3.037 1 97.94 128 ASP A C 1
ATOM 984 O O . ASP A 1 128 ? -6.145 -1.397 -3.697 1 97.94 128 ASP A O 1
ATOM 988 N N . GLY A 1 129 ? -8.305 -1.772 -3.594 1 97.19 129 GLY A N 1
ATOM 989 C CA . GLY A 1 129 ? -8.516 -1.884 -5.027 1 97.19 129 GLY A CA 1
ATOM 990 C C . GLY A 1 129 ? -9.984 -1.971 -5.414 1 97.19 129 GLY A C 1
ATOM 991 O O . GLY A 1 129 ? -10.852 -2.061 -4.543 1 97.19 129 GLY A O 1
ATOM 992 N N . ASP A 1 130 ? -10.219 -1.9 -6.727 1 96.56 130 ASP A N 1
ATOM 993 C CA . ASP A 1 130 ? -11.586 -2.084 -7.219 1 96.56 130 ASP A CA 1
ATOM 994 C C . ASP A 1 130 ? -11.906 -3.566 -7.398 1 96.56 130 ASP A C 1
ATOM 996 O O . ASP A 1 130 ? -11.133 -4.43 -6.973 1 96.56 130 ASP A O 1
ATOM 1000 N N . TYR A 1 131 ? -13.117 -3.873 -7.926 1 95.81 131 TYR A N 1
ATOM 1001 C CA . TYR A 1 131 ? -13.57 -5.254 -8.039 1 95.81 131 TYR A CA 1
ATOM 1002 C C . TYR A 1 131 ? -12.703 -6.035 -9.023 1 95.81 131 TYR A C 1
ATOM 1004 O O . TYR A 1 131 ? -12.742 -7.27 -9.047 1 95.81 131 TYR A O 1
ATOM 1012 N N . LEU A 1 132 ? -11.898 -5.34 -9.82 1 96.69 132 LEU A N 1
ATOM 1013 C CA . LEU A 1 132 ? -10.961 -5.984 -10.742 1 96.69 132 LEU A CA 1
ATOM 1014 C C . LEU A 1 132 ? -9.57 -6.074 -10.133 1 96.69 132 LEU A C 1
ATOM 1016 O O . LEU A 1 132 ? -8.609 -6.457 -10.812 1 96.69 132 LEU A O 1
ATOM 1020 N N . ARG A 1 133 ? -9.391 -5.629 -8.867 1 97.69 133 ARG A N 1
ATOM 1021 C CA . ARG A 1 133 ? -8.148 -5.676 -8.102 1 97.69 133 ARG A CA 1
ATOM 1022 C C . ARG A 1 133 ? -7.105 -4.742 -8.695 1 97.69 133 ARG A C 1
ATOM 1024 O O . ARG A 1 133 ? -5.922 -5.09 -8.766 1 97.69 133 ARG A O 1
ATOM 1031 N N . ARG A 1 134 ? -7.609 -3.604 -9.203 1 97 134 ARG A N 1
ATOM 1032 C CA . ARG A 1 134 ? -6.777 -2.496 -9.664 1 97 134 ARG A CA 1
ATOM 1033 C C . ARG A 1 134 ? -6.863 -1.312 -8.703 1 97 134 ARG A C 1
ATOM 1035 O O . ARG A 1 134 ? -7.809 -1.211 -7.918 1 97 134 ARG A O 1
ATOM 1042 N N . SER A 1 135 ? -5.809 -0.521 -8.82 1 95.5 135 SER A N 1
ATOM 1043 C CA . SER A 1 135 ? -5.824 0.693 -8.008 1 95.5 135 SER A CA 1
ATOM 1044 C C . SER A 1 135 ? -7.133 1.454 -8.172 1 95.5 135 SER A C 1
ATOM 1046 O O . SER A 1 135 ? -7.645 1.583 -9.289 1 95.5 135 SER A O 1
ATOM 1048 N N . PHE A 1 136 ? -7.637 1.914 -7.062 1 94.94 136 PHE A N 1
ATOM 1049 C CA . PHE A 1 136 ? -8.891 2.658 -7.039 1 94.94 136 PHE A CA 1
ATOM 1050 C C . PHE A 1 136 ? -8.711 4.004 -6.34 1 94.94 136 PHE A C 1
ATOM 1052 O O . PHE A 1 136 ? -8.57 4.059 -5.117 1 94.94 136 PHE A O 1
ATOM 1059 N N . GLY A 1 137 ? -8.742 5.086 -7.211 1 94.25 137 GLY A N 1
ATOM 1060 C CA . GLY A 1 137 ? -8.5 6.406 -6.641 1 94.25 137 GLY A CA 1
ATOM 1061 C C . GLY A 1 137 ? -7.078 6.594 -6.152 1 94.25 137 GLY A C 1
ATOM 1062 O O . GLY A 1 137 ? -6.141 6.039 -6.723 1 94.25 137 GLY A O 1
ATOM 1063 N N . SER A 1 138 ? -6.988 7.418 -5.09 1 96.25 138 SER A N 1
ATOM 1064 C CA . SER A 1 138 ? -5.656 7.848 -4.684 1 96.25 138 SER A CA 1
ATOM 1065 C C . SER A 1 138 ? -5.215 7.145 -3.402 1 96.25 138 SER A C 1
ATOM 1067 O O . SER A 1 138 ? -4.234 7.551 -2.771 1 96.25 138 SER A O 1
ATOM 1069 N N . VAL A 1 139 ? -5.879 6.113 -3.004 1 98 139 VAL A N 1
ATOM 1070 C CA . VAL A 1 139 ? -5.621 5.496 -1.708 1 98 139 VAL A CA 1
ATOM 1071 C C . VAL A 1 139 ? -4.207 4.91 -1.686 1 98 139 VAL A C 1
ATOM 1073 O O . VAL A 1 139 ? -3.443 5.156 -0.751 1 98 139 VAL A O 1
ATOM 1076 N N . LEU A 1 140 ? -3.824 4.207 -2.715 1 98.31 140 LEU A N 1
ATOM 1077 C CA . LEU A 1 140 ? -2.502 3.594 -2.748 1 98.31 140 LEU A CA 1
ATOM 1078 C C . LEU A 1 140 ? -1.414 4.652 -2.891 1 98.31 140 LEU A C 1
ATOM 1080 O O . LEU A 1 140 ? -0.289 4.457 -2.426 1 98.31 140 LEU A O 1
ATOM 1084 N N . ASP A 1 141 ? -1.763 5.77 -3.404 1 98 141 ASP A N 1
ATOM 1085 C CA . ASP A 1 141 ? -0.797 6.828 -3.68 1 98 141 ASP A CA 1
ATOM 1086 C C . ASP A 1 141 ? -0.277 7.449 -2.385 1 98 141 ASP A C 1
ATOM 1088 O O . ASP A 1 141 ? 0.752 8.125 -2.385 1 98 141 ASP A O 1
ATOM 1092 N N . ILE A 1 142 ? -0.966 7.246 -1.339 1 98.56 142 ILE A N 1
ATOM 1093 C CA . ILE A 1 142 ? -0.511 7.91 -0.122 1 98.56 142 ILE A CA 1
ATOM 1094 C C . ILE A 1 142 ? 0.287 6.93 0.734 1 98.56 142 ILE A C 1
ATOM 1096 O O . ILE A 1 142 ? 0.807 7.297 1.79 1 98.56 142 ILE A O 1
ATOM 1100 N N . ILE A 1 143 ? 0.461 5.723 0.254 1 98.69 143 ILE A N 1
ATOM 1101 C CA . ILE A 1 143 ? 1.217 4.723 0.999 1 98.69 143 ILE A CA 1
ATOM 1102 C C . ILE A 1 143 ? 2.65 5.211 1.207 1 98.69 143 ILE A C 1
ATOM 1104 O O . ILE A 1 143 ? 3.209 5.066 2.297 1 98.69 143 ILE A O 1
ATOM 1108 N N . PRO A 1 144 ? 3.264 5.883 0.284 1 98.62 144 PRO A N 1
ATOM 1109 C CA . PRO A 1 144 ? 4.617 6.398 0.51 1 98.62 144 PRO A CA 1
ATOM 1110 C C . PRO A 1 144 ? 4.672 7.445 1.621 1 98.62 144 PRO A C 1
ATOM 1112 O O . PRO A 1 144 ? 5.738 7.695 2.186 1 98.62 144 PRO A O 1
ATOM 1115 N N . LEU A 1 145 ? 3.545 8.031 1.982 1 98.56 145 LEU A N 1
ATOM 1116 C CA . LEU A 1 145 ? 3.471 9.047 3.027 1 98.56 145 LEU A CA 1
ATOM 1117 C C . LEU A 1 145 ? 3.176 8.406 4.383 1 98.56 145 LEU A C 1
ATOM 1119 O O . LEU A 1 145 ? 3.295 9.062 5.422 1 98.56 145 LEU A O 1
ATOM 1123 N N . ALA A 1 146 ? 2.814 7.191 4.367 1 98.81 146 ALA A N 1
ATOM 1124 C CA . ALA A 1 146 ? 2.145 6.594 5.52 1 98.81 146 ALA A CA 1
ATOM 1125 C C . ALA A 1 146 ? 3.156 6.164 6.578 1 98.81 146 ALA A C 1
ATOM 1127 O O . ALA A 1 146 ? 4.219 5.629 6.25 1 98.81 146 ALA A O 1
ATOM 1128 N N . ASP A 1 147 ? 2.799 6.395 7.805 1 98.31 147 ASP A N 1
ATOM 1129 C CA . ASP A 1 147 ? 3.516 5.832 8.945 1 98.31 147 ASP A CA 1
ATOM 1130 C C . ASP A 1 147 ? 3.186 4.352 9.125 1 98.31 147 ASP A C 1
ATOM 1132 O O . ASP A 1 147 ? 4.066 3.551 9.453 1 98.31 147 ASP A O 1
ATOM 1136 N N . THR A 1 148 ? 1.968 4.008 8.922 1 98.31 148 THR A N 1
ATOM 1137 C CA . THR A 1 148 ? 1.538 2.615 9.008 1 98.31 148 THR A CA 1
ATOM 1138 C C . THR A 1 148 ? 0.541 2.287 7.898 1 98.31 148 THR A C 1
ATOM 1140 O O . THR A 1 148 ? -0.187 3.168 7.434 1 98.31 148 THR A O 1
ATOM 1143 N N . VAL A 1 149 ? 0.613 1.073 7.473 1 98.56 149 VAL A N 1
ATOM 1144 C CA . VAL A 1 149 ? -0.344 0.51 6.527 1 98.56 149 VAL A CA 1
ATOM 1145 C C . VAL A 1 149 ? -0.954 -0.765 7.105 1 98.56 149 VAL A C 1
ATOM 1147 O O . VAL A 1 149 ? -0.233 -1.7 7.461 1 98.56 149 VAL A O 1
ATOM 1150 N N . THR A 1 150 ? -2.264 -0.766 7.23 1 98.25 150 THR A N 1
ATOM 1151 C CA . THR A 1 150 ? -2.99 -1.933 7.719 1 98.25 150 THR A CA 1
ATOM 1152 C C . THR A 1 150 ? -3.959 -2.451 6.66 1 98.25 150 THR A C 1
ATOM 1154 O O . THR A 1 150 ? -4.871 -1.734 6.242 1 98.25 150 THR A O 1
ATOM 1157 N N . LYS A 1 151 ? -3.701 -3.641 6.223 1 98.44 151 LYS A N 1
ATOM 1158 C CA . LYS A 1 151 ? -4.652 -4.281 5.32 1 98.44 151 LYS A CA 1
ATOM 1159 C C . LYS A 1 151 ? -5.586 -5.219 6.082 1 98.44 151 LYS A C 1
ATOM 1161 O O . LYS A 1 151 ? -5.137 -6.207 6.668 1 98.44 151 LYS A O 1
ATOM 1166 N N . LEU A 1 152 ? -6.82 -4.91 6.109 1 98 152 LEU A N 1
ATOM 1167 C CA . LEU A 1 152 ? -7.809 -5.723 6.812 1 98 152 LEU A CA 1
ATOM 1168 C C . LEU A 1 152 ? -8.297 -6.863 5.93 1 98 152 LEU A C 1
ATOM 1170 O O . LEU A 1 152 ? -8.195 -6.797 4.703 1 98 152 LEU A O 1
ATOM 1174 N N . ILE A 1 153 ? -8.727 -7.859 6.559 1 97.62 153 ILE A N 1
ATOM 1175 C CA . ILE A 1 153 ? -9.164 -9.078 5.895 1 97.62 153 ILE A CA 1
ATOM 1176 C C . ILE A 1 153 ? -10.617 -9.367 6.262 1 97.62 153 ILE A C 1
ATOM 1178 O O . ILE A 1 153 ? -11.008 -9.258 7.43 1 97.62 153 ILE A O 1
ATOM 1182 N N . ALA A 1 154 ? -11.391 -9.688 5.316 1 96.69 154 ALA A N 1
ATOM 1183 C CA . ALA A 1 154 ? -12.773 -10.078 5.535 1 96.69 154 ALA A CA 1
ATOM 1184 C C . ALA A 1 154 ? -12.914 -11.602 5.547 1 96.69 154 ALA A C 1
ATOM 1186 O O . ALA A 1 154 ? -11.93 -12.32 5.695 1 96.69 154 ALA A O 1
ATOM 1187 N N . ARG A 1 155 ? -14.172 -11.977 5.645 1 96.69 155 ARG A N 1
ATOM 1188 C CA . ARG A 1 155 ? -14.492 -13.398 5.535 1 96.69 155 ARG A CA 1
ATOM 1189 C C . ARG A 1 155 ? -15.203 -13.695 4.223 1 96.69 155 ARG A C 1
ATOM 1191 O O . ARG A 1 155 ? -16.141 -12.992 3.84 1 96.69 155 ARG A O 1
ATOM 1198 N N . CYS A 1 156 ? -14.695 -14.773 3.602 1 97.69 156 CYS A N 1
ATOM 1199 C CA . CYS A 1 156 ? -15.281 -15.164 2.326 1 97.69 156 CYS A CA 1
ATOM 1200 C C . CYS A 1 156 ? -16.734 -15.602 2.506 1 97.69 156 CYS A C 1
ATOM 1202 O O . CYS A 1 156 ? -17.016 -16.5 3.301 1 97.69 156 CYS A O 1
ATOM 1204 N N . GLU A 1 157 ? -17.578 -15.023 1.754 1 96.56 157 GLU A N 1
ATOM 1205 C CA . GLU A 1 157 ? -19 -15.312 1.895 1 96.56 157 GLU A CA 1
ATOM 1206 C C . GLU A 1 157 ? -19.344 -16.703 1.386 1 96.56 157 GLU A C 1
ATOM 1208 O O . GLU A 1 157 ? -20.359 -17.281 1.775 1 96.56 157 GLU A O 1
ATOM 1213 N N . LEU A 1 158 ? -18.484 -17.281 0.546 1 96.44 158 LEU A N 1
ATOM 1214 C CA . LEU A 1 158 ? -18.781 -18.547 -0.103 1 96.44 158 LEU A CA 1
ATOM 1215 C C . LEU A 1 158 ? -18.188 -19.719 0.684 1 96.44 158 LEU A C 1
ATOM 1217 O O . LEU A 1 158 ? -18.734 -20.812 0.673 1 96.44 158 LEU A O 1
ATOM 1221 N N . CYS A 1 159 ? -17.047 -19.469 1.401 1 97.19 159 CYS A N 1
ATOM 1222 C CA . CYS A 1 159 ? -16.422 -20.625 2.021 1 97.19 159 CYS A CA 1
ATOM 1223 C C . CYS A 1 159 ? -15.977 -20.312 3.445 1 97.19 159 CYS A C 1
ATOM 1225 O O . CYS A 1 159 ? -15.516 -21.203 4.164 1 97.19 159 CYS A O 1
ATOM 1227 N N . GLY A 1 160 ? -15.953 -19.062 3.832 1 96.81 160 GLY A N 1
ATOM 1228 C CA . GLY A 1 160 ? -15.633 -18.703 5.203 1 96.81 160 GLY A CA 1
ATOM 1229 C C . GLY A 1 160 ? -14.156 -18.438 5.418 1 96.81 160 GLY A C 1
ATOM 1230 O O . GLY A 1 160 ? -13.75 -17.984 6.492 1 96.81 160 GLY A O 1
ATOM 1231 N N . LYS A 1 161 ? -13.32 -18.688 4.492 1 96.31 161 LYS A N 1
ATOM 1232 C CA . LYS A 1 161 ? -11.891 -18.406 4.602 1 96.31 161 LYS A CA 1
ATOM 1233 C C . LYS A 1 161 ? -11.609 -16.922 4.5 1 96.31 161 LYS A C 1
ATOM 1235 O O . LYS A 1 161 ? -12.531 -16.109 4.402 1 96.31 161 LYS A O 1
ATOM 1240 N N . ARG A 1 162 ? -10.281 -16.562 4.594 1 96.38 162 ARG A N 1
ATOM 1241 C CA . ARG A 1 162 ? -9.867 -15.164 4.48 1 96.38 162 ARG A CA 1
ATOM 1242 C C . ARG A 1 162 ? -10.273 -14.586 3.131 1 96.38 162 ARG A C 1
ATOM 1244 O O . ARG A 1 162 ? -9.938 -15.148 2.084 1 96.38 162 ARG A O 1
ATOM 1251 N N . ALA A 1 163 ? -11.031 -13.516 3.197 1 97.88 163 ALA A N 1
ATOM 1252 C CA . ALA A 1 163 ? -11.453 -12.812 1.987 1 97.88 163 ALA A CA 1
ATOM 1253 C C . ALA A 1 163 ? -10.625 -11.555 1.761 1 97.88 163 ALA A C 1
ATOM 1255 O O . ALA A 1 163 ? -10.641 -10.641 2.584 1 97.88 163 ALA A O 1
ATOM 1256 N N . LEU A 1 164 ? -10 -11.555 0.605 1 98.06 164 LEU A N 1
ATOM 1257 C CA . LEU A 1 164 ? -9.055 -10.484 0.299 1 98.06 164 LEU A CA 1
ATOM 1258 C C . LEU A 1 164 ? -9.586 -9.609 -0.834 1 98.06 164 LEU A C 1
ATOM 1260 O O . LEU A 1 164 ? -9.016 -8.547 -1.122 1 98.06 164 LEU A O 1
ATOM 1264 N N . PHE A 1 165 ? -10.695 -10.062 -1.441 1 98.31 165 PHE A N 1
ATOM 1265 C CA . PHE A 1 165 ? -11.102 -9.422 -2.686 1 98.31 165 PHE A CA 1
ATOM 1266 C C . PHE A 1 165 ? -12.602 -9.125 -2.672 1 98.31 165 PHE A C 1
ATOM 1268 O O . PHE A 1 165 ? -13.352 -9.75 -1.919 1 98.31 165 PHE A O 1
ATOM 1275 N N . THR A 1 166 ? -13.023 -8.141 -3.443 1 97.25 166 THR A N 1
ATOM 1276 C CA . THR A 1 166 ? -14.422 -7.801 -3.691 1 97.25 166 THR A CA 1
ATOM 1277 C C . THR A 1 166 ? -14.891 -8.375 -5.027 1 97.25 166 THR A C 1
ATOM 1279 O O . THR A 1 166 ? -14.344 -8.031 -6.078 1 97.25 166 THR A O 1
ATOM 1282 N N . LEU A 1 167 ? -15.797 -9.273 -4.973 1 97 167 LEU A N 1
ATOM 1283 C CA . LEU A 1 167 ? -16.359 -9.836 -6.191 1 97 167 LEU A CA 1
ATOM 1284 C C . LEU A 1 167 ? -17.672 -9.133 -6.562 1 97 167 LEU A C 1
ATOM 1286 O O . LEU A 1 167 ? -18.562 -8.992 -5.727 1 97 167 LEU A O 1
ATOM 1290 N N . ARG A 1 168 ? -17.703 -8.625 -7.75 1 94.5 168 ARG A N 1
ATOM 1291 C CA . ARG A 1 168 ? -18.938 -8.086 -8.305 1 94.5 168 ARG A CA 1
ATOM 1292 C C . ARG A 1 168 ? -19.875 -9.203 -8.758 1 94.5 168 ARG A C 1
ATOM 1294 O O . ARG A 1 168 ? -19.5 -10.047 -9.562 1 94.5 168 ARG A O 1
ATOM 1301 N N . LYS A 1 169 ? -21.062 -9.117 -8.242 1 91.19 169 LYS A N 1
ATOM 1302 C CA . LYS A 1 169 ? -22.016 -10.203 -8.484 1 91.19 169 LYS A CA 1
ATOM 1303 C C . LYS A 1 169 ? -22.703 -10.031 -9.836 1 91.19 169 LYS A C 1
ATOM 1305 O O . LYS A 1 169 ? -23.281 -10.984 -10.359 1 91.19 169 LYS A O 1
ATOM 1310 N N . THR A 1 170 ? -22.688 -8.836 -10.336 1 86.38 170 THR A N 1
ATOM 1311 C CA . THR A 1 170 ? -23.406 -8.539 -11.57 1 86.38 170 THR A CA 1
ATOM 1312 C C . THR A 1 170 ? -22.453 -8.422 -12.75 1 86.38 170 THR A C 1
ATOM 1314 O O . THR A 1 170 ? -21.234 -8.312 -12.555 1 86.38 170 THR A O 1
ATOM 1317 N N . ALA A 1 171 ? -23 -8.367 -13.977 1 83.44 171 ALA A N 1
ATOM 1318 C CA . ALA A 1 171 ? -22.188 -8.312 -15.195 1 83.44 171 ALA A CA 1
ATOM 1319 C C . ALA A 1 171 ? -21.859 -6.867 -15.555 1 83.44 171 ALA A C 1
ATOM 1321 O O . ALA A 1 171 ? -21.094 -6.617 -16.484 1 83.44 171 ALA A O 1
ATOM 1322 N N . GLU A 1 172 ? -22.344 -5.941 -14.82 1 82.56 172 GLU A N 1
ATOM 1323 C CA . GLU A 1 172 ? -22.062 -4.539 -15.086 1 82.56 172 GLU A CA 1
ATOM 1324 C C . GLU A 1 172 ? -20.562 -4.25 -14.945 1 82.56 172 GLU A C 1
ATOM 1326 O O . GLU A 1 172 ? -19.906 -4.762 -14.039 1 82.56 172 GLU A O 1
ATOM 1331 N N . THR A 1 173 ? -20.047 -3.4 -15.844 1 81 173 THR A N 1
ATOM 1332 C CA . THR A 1 173 ? -18.594 -3.244 -15.891 1 81 173 THR A CA 1
ATOM 1333 C C . THR A 1 173 ? -18.172 -1.862 -15.398 1 81 173 THR A C 1
ATOM 1335 O O . THR A 1 173 ? -16.984 -1.538 -15.367 1 81 173 THR A O 1
ATOM 1338 N N . GLN A 1 174 ? -19.188 -1.047 -15.031 1 85.38 174 GLN A N 1
ATOM 1339 C CA . GLN A 1 174 ? -18.812 0.244 -14.461 1 85.38 174 GLN A CA 1
ATOM 1340 C C . GLN A 1 174 ? -17.969 0.069 -13.203 1 85.38 174 GLN A C 1
ATOM 1342 O O . GLN A 1 174 ? -18.312 -0.726 -12.32 1 85.38 174 GLN A O 1
ATOM 1347 N N . THR A 1 175 ? -16.891 0.732 -13.102 1 79.75 175 THR A N 1
ATOM 1348 C CA . THR A 1 175 ? -15.977 0.58 -11.977 1 79.75 175 THR A CA 1
ATOM 1349 C C . THR A 1 175 ? -16.672 0.935 -10.664 1 79.75 175 THR A C 1
ATOM 1351 O O . THR A 1 175 ? -16.578 0.192 -9.68 1 79.75 175 THR A O 1
ATOM 1354 N N . GLU A 1 176 ? -17.219 2.184 -10.727 1 79.88 176 GLU A N 1
ATOM 1355 C CA . GLU A 1 176 ? -17.891 2.646 -9.523 1 79.88 176 GLU A CA 1
ATOM 1356 C C . GLU A 1 176 ? -19.391 2.336 -9.57 1 79.88 176 GLU A C 1
ATOM 1358 O O . GLU A 1 176 ? -20.125 2.908 -10.383 1 79.88 176 GLU A O 1
ATOM 1363 N N . LEU A 1 177 ? -19.766 1.293 -9.039 1 77.12 177 LEU A N 1
ATOM 1364 C CA . LEU A 1 177 ? -21.172 0.988 -8.805 1 77.12 177 LEU A CA 1
ATOM 1365 C C . LEU A 1 177 ? -21.484 1.004 -7.309 1 77.12 177 LEU A C 1
ATOM 1367 O O . LEU A 1 177 ? -21 0.16 -6.559 1 77.12 177 LEU A O 1
ATOM 1371 N N . ILE A 1 178 ? -22.109 2.086 -6.992 1 76.5 178 ILE A N 1
ATOM 1372 C CA . ILE A 1 178 ? -22.438 2.184 -5.574 1 76.5 178 ILE A CA 1
ATOM 1373 C C . ILE A 1 178 ? -23.422 1.084 -5.195 1 76.5 178 ILE A C 1
ATOM 1375 O O . ILE A 1 178 ? -24.453 0.917 -5.848 1 76.5 178 ILE A O 1
ATOM 1379 N N . GLY A 1 179 ? -22.969 0.221 -4.441 1 77.44 179 GLY A N 1
ATOM 1380 C CA . GLY A 1 179 ? -23.797 -0.891 -3.998 1 77.44 179 GLY A CA 1
ATOM 1381 C C . GLY A 1 179 ? -23.234 -1.602 -2.781 1 77.44 179 GLY A C 1
ATOM 1382 O O . GLY A 1 179 ? -22.062 -1.444 -2.449 1 77.44 179 GLY A O 1
ATOM 1383 N N . GLY A 1 180 ? -24.141 -2.256 -2.143 1 84.06 180 GLY A N 1
ATOM 1384 C CA . GLY A 1 180 ? -23.781 -3.041 -0.975 1 84.06 180 GLY A CA 1
ATOM 1385 C C . GLY A 1 180 ? -23.719 -4.531 -1.254 1 84.06 180 GLY A C 1
ATOM 1386 O O . GLY A 1 180 ? -23.109 -4.957 -2.244 1 84.06 180 GLY A O 1
ATOM 1387 N N . SER A 1 181 ? -24.219 -5.258 -0.355 1 88 181 SER A N 1
ATOM 1388 C CA . SER A 1 181 ? -24.141 -6.715 -0.385 1 88 181 SER A CA 1
ATOM 1389 C C . SER A 1 181 ? -24.953 -7.281 -1.542 1 88 181 SER A C 1
ATOM 1391 O O . SER A 1 181 ? -24.781 -8.445 -1.92 1 88 181 SER A O 1
ATOM 1393 N N . ASP A 1 182 ? -25.797 -6.527 -2.176 1 89.88 182 ASP A N 1
ATOM 1394 C CA . ASP A 1 182 ? -26.578 -6.965 -3.326 1 89.88 182 ASP A CA 1
ATOM 1395 C C . ASP A 1 182 ? -25.734 -6.98 -4.594 1 89.88 182 ASP A C 1
ATOM 1397 O O . ASP A 1 182 ? -26 -7.754 -5.52 1 89.88 182 ASP A O 1
ATOM 1401 N N . VAL A 1 183 ? -24.734 -6.195 -4.598 1 92.31 183 VAL A N 1
ATOM 1402 C CA . VAL A 1 183 ? -23.938 -6.012 -5.809 1 92.31 183 VAL A CA 1
ATOM 1403 C C . VAL A 1 183 ? -22.578 -6.676 -5.637 1 92.31 183 VAL A C 1
ATOM 1405 O O . VAL A 1 183 ? -21.984 -7.16 -6.609 1 92.31 183 VAL A O 1
ATOM 1408 N N . TYR A 1 184 ? -22.125 -6.715 -4.398 1 95 184 TYR A N 1
ATOM 1409 C CA . TYR A 1 184 ? -20.766 -7.176 -4.148 1 95 184 TYR A CA 1
ATOM 1410 C C . TYR A 1 184 ? -20.734 -8.219 -3.035 1 95 184 TYR A C 1
ATOM 1412 O O . TYR A 1 184 ? -21.656 -8.281 -2.219 1 95 184 TYR A O 1
ATOM 1420 N N . MET A 1 185 ? -19.672 -8.969 -2.953 1 96.31 185 MET A N 1
ATOM 1421 C CA . MET A 1 185 ? -19.391 -9.844 -1.818 1 96.31 185 MET A CA 1
ATOM 1422 C C . MET A 1 185 ? -17.875 -10.023 -1.628 1 96.31 185 MET A C 1
ATOM 1424 O O . MET A 1 185 ? -17.125 -10.07 -2.604 1 96.31 185 MET A O 1
ATOM 1428 N N . PRO A 1 186 ? -17.438 -10.031 -0.389 1 97.5 186 PRO A N 1
ATOM 1429 C CA . PRO A 1 186 ? -16.031 -10.383 -0.127 1 97.5 186 PRO A CA 1
ATOM 1430 C C . PRO A 1 186 ? -15.727 -11.852 -0.396 1 97.5 186 PRO A C 1
ATOM 1432 O O . PRO A 1 186 ? -16.516 -12.727 -0.019 1 97.5 186 PRO A O 1
ATOM 1435 N N . VAL A 1 187 ? -14.57 -12.133 -1.057 1 98.25 187 VAL A N 1
ATOM 1436 C CA . VAL A 1 187 ? -14.273 -13.523 -1.371 1 98.25 187 VAL A CA 1
ATOM 1437 C C . VAL A 1 187 ? -12.773 -13.773 -1.254 1 98.25 187 VAL A C 1
ATOM 1439 O O . VAL A 1 187 ? -11.977 -12.828 -1.275 1 98.25 187 VAL A O 1
ATOM 1442 N N . CYS A 1 188 ? -12.43 -15.039 -1.018 1 98.06 188 CYS A N 1
ATOM 1443 C CA . CYS A 1 188 ? -11.031 -15.469 -1.043 1 98.06 188 CYS A CA 1
ATOM 1444 C C . CYS A 1 188 ? -10.508 -15.523 -2.471 1 98.06 188 CYS A C 1
ATOM 1446 O O . CYS A 1 188 ? -11.258 -15.305 -3.424 1 98.06 188 CYS A O 1
ATOM 1448 N N . ARG A 1 189 ? -9.242 -15.797 -2.654 1 98.31 189 ARG A N 1
ATOM 1449 C CA . ARG A 1 189 ? -8.602 -15.812 -3.967 1 98.31 189 ARG A CA 1
ATOM 1450 C C . ARG A 1 189 ? -9.25 -16.844 -4.879 1 98.31 189 ARG A C 1
ATOM 1452 O O . ARG A 1 189 ? -9.539 -16.562 -6.043 1 98.31 189 ARG A O 1
ATOM 1459 N N . GLN A 1 190 ? -9.469 -17.984 -4.367 1 97.12 190 GLN A N 1
ATOM 1460 C CA . GLN A 1 190 ? -10.062 -19.062 -5.148 1 97.12 190 GLN A CA 1
ATOM 1461 C C . GLN A 1 190 ? -11.43 -18.656 -5.688 1 97.12 190 GLN A C 1
ATOM 1463 O O . GLN A 1 190 ? -11.711 -18.828 -6.879 1 97.12 190 GLN A O 1
ATOM 1468 N N . HIS A 1 191 ? -12.219 -18.094 -4.805 1 97.56 191 HIS A N 1
ATOM 1469 C CA . HIS A 1 191 ? -13.578 -17.766 -5.211 1 97.56 191 HIS A CA 1
ATOM 1470 C C . HIS A 1 191 ? -13.617 -16.5 -6.051 1 97.56 191 HIS A C 1
ATOM 1472 O O . HIS A 1 191 ? -14.539 -16.297 -6.848 1 97.56 191 HIS A O 1
ATOM 1478 N N . TYR A 1 192 ? -12.656 -15.719 -5.926 1 98.12 192 TYR A N 1
ATOM 1479 C CA . TYR A 1 192 ? -12.547 -14.586 -6.836 1 98.12 192 TYR A CA 1
ATOM 1480 C C . TYR A 1 192 ? -12.289 -15.055 -8.266 1 98.12 192 TYR A C 1
ATOM 1482 O O . TYR A 1 192 ? -12.984 -14.641 -9.195 1 98.12 192 TYR A O 1
ATOM 1490 N N . VAL A 1 193 ? -11.289 -15.914 -8.398 1 96.75 193 VAL A N 1
ATOM 1491 C CA . VAL A 1 193 ? -10.875 -16.391 -9.719 1 96.75 193 VAL A CA 1
ATOM 1492 C C . VAL A 1 193 ? -12.016 -17.156 -10.367 1 96.75 193 VAL A C 1
ATOM 1494 O O . VAL A 1 193 ? -12.352 -16.922 -11.531 1 96.75 193 VAL A O 1
ATOM 1497 N N . SER A 1 194 ? -12.641 -18.016 -9.664 1 95.06 194 SER A N 1
ATOM 1498 C CA . SER A 1 194 ? -13.75 -18.797 -10.203 1 95.06 194 SER A CA 1
ATOM 1499 C C . SER A 1 194 ? -14.961 -17.922 -10.492 1 95.06 194 SER A C 1
ATOM 1501 O O . SER A 1 194 ? -15.641 -18.094 -11.508 1 95.06 194 SER A O 1
ATOM 1503 N N . GLY A 1 195 ? -15.227 -16.984 -9.523 1 94.12 195 GLY A N 1
ATOM 1504 C CA . GLY A 1 195 ? -16.344 -16.078 -9.719 1 94.12 195 GLY A CA 1
ATOM 1505 C C . GLY A 1 195 ? -16.188 -15.195 -10.938 1 94.12 195 GLY A C 1
ATOM 1506 O O . GLY A 1 195 ? -17.141 -14.977 -11.688 1 94.12 195 GLY A O 1
ATOM 1507 N N . GLN A 1 196 ? -15.031 -14.742 -11.109 1 92.44 196 GLN A N 1
ATOM 1508 C CA . GLN A 1 196 ? -14.75 -13.914 -12.273 1 92.44 196 GLN A CA 1
ATOM 1509 C C . GLN A 1 196 ? -14.977 -14.695 -13.57 1 92.44 196 GLN A C 1
ATOM 1511 O O . GLN A 1 196 ? -15.508 -14.156 -14.539 1 92.44 196 GLN A O 1
ATOM 1516 N N . ALA A 1 197 ? -14.555 -15.93 -13.523 1 88.94 197 ALA A N 1
ATOM 1517 C CA . ALA A 1 197 ? -14.742 -16.781 -14.695 1 88.94 197 ALA A CA 1
ATOM 1518 C C . ALA A 1 197 ? -16.219 -16.969 -15.008 1 88.94 197 ALA A C 1
ATOM 1520 O O . ALA A 1 197 ? -16.625 -16.938 -16.172 1 88.94 197 ALA A O 1
ATOM 1521 N N . VAL A 1 198 ? -17.016 -17.109 -14.031 1 87.81 198 VAL A N 1
ATOM 1522 C CA . VAL A 1 198 ? -18.453 -17.312 -14.18 1 87.81 198 VAL A CA 1
ATOM 1523 C C . VAL A 1 198 ? -19.094 -16.047 -14.75 1 87.81 198 VAL A C 1
ATOM 1525 O O . VAL A 1 198 ? -19.875 -16.125 -15.695 1 87.81 198 VAL A O 1
ATOM 1528 N N . ILE A 1 199 ? -18.766 -14.984 -14.219 1 88.19 199 ILE A N 1
ATOM 1529 C CA . ILE A 1 199 ? -19.359 -13.719 -14.633 1 88.19 199 ILE A CA 1
ATOM 1530 C C . ILE A 1 199 ? -18.969 -13.422 -16.078 1 88.19 199 ILE A C 1
ATOM 1532 O O . ILE A 1 199 ? -19.812 -12.969 -16.875 1 88.19 199 ILE A O 1
ATOM 1536 N N . GLU A 1 200 ? -17.688 -13.711 -16.375 1 86.56 200 GLU A N 1
ATOM 1537 C CA . GLU A 1 200 ? -17.234 -13.5 -17.75 1 86.56 200 GLU A CA 1
ATOM 1538 C C . GLU A 1 200 ? -17.984 -14.406 -18.719 1 86.56 200 GLU A C 1
ATOM 1540 O O . GLU A 1 200 ? -18.312 -13.992 -19.844 1 86.56 200 GLU A O 1
ATOM 1545 N N . SER A 1 201 ? -18.25 -15.586 -18.344 1 86.19 201 SER A N 1
ATOM 1546 C CA . SER A 1 201 ? -19 -16.516 -19.172 1 86.19 201 SER A CA 1
ATOM 1547 C C . SER A 1 201 ? -20.438 -16.047 -19.391 1 86.19 201 SER A C 1
ATOM 1549 O O . SER A 1 201 ? -20.969 -16.141 -20.5 1 86.19 201 SER A O 1
ATOM 1551 N N . ILE A 1 202 ? -21.016 -15.539 -18.375 1 83.31 202 ILE A N 1
ATOM 1552 C CA . ILE A 1 202 ? -22.359 -15.016 -18.469 1 83.31 202 ILE A CA 1
ATOM 1553 C C . ILE A 1 202 ? -22.391 -13.812 -19.406 1 83.31 202 ILE A C 1
ATOM 1555 O O . ILE A 1 202 ? -23.281 -13.703 -20.266 1 83.31 202 ILE A O 1
ATOM 1559 N N . ARG A 1 203 ? -21.438 -12.961 -19.25 1 83.19 203 ARG A N 1
ATOM 1560 C CA . ARG A 1 203 ? -21.344 -11.773 -20.094 1 83.19 203 ARG A CA 1
ATOM 1561 C C . ARG A 1 203 ? -21.219 -12.156 -21.562 1 83.19 203 ARG A C 1
ATOM 1563 O O . ARG A 1 203 ? -21.859 -11.539 -22.422 1 83.19 203 ARG A O 1
ATOM 1570 N N . ASN A 1 204 ? -20.422 -13.188 -21.844 1 83.75 204 ASN A N 1
ATOM 1571 C CA . ASN A 1 204 ? -20.203 -13.648 -23.203 1 83.75 204 ASN A CA 1
ATOM 1572 C C . ASN A 1 204 ? -21.469 -14.234 -23.812 1 83.75 204 ASN A C 1
ATOM 1574 O O . ASN A 1 204 ? -21.719 -14.078 -25 1 83.75 204 ASN A O 1
ATOM 1578 N N . VAL A 1 205 ? -22.25 -14.859 -23 1 83.81 205 VAL A N 1
ATOM 1579 C CA . VAL A 1 205 ? -23.5 -15.469 -23.453 1 83.81 205 VAL A CA 1
ATOM 1580 C C . VAL A 1 205 ? -24.531 -14.383 -23.719 1 83.81 205 VAL A C 1
ATOM 1582 O O . VAL A 1 205 ? -25.281 -14.461 -24.703 1 83.81 205 VAL A O 1
ATOM 1585 N N . LEU A 1 206 ? -24.469 -13.383 -22.938 1 79.69 206 LEU A N 1
ATOM 1586 C CA . LEU A 1 206 ? -25.438 -12.312 -23.094 1 79.69 206 LEU A CA 1
ATOM 1587 C C . LEU A 1 206 ? -25.094 -11.414 -24.281 1 79.69 206 LEU A C 1
ATOM 1589 O O . LEU A 1 206 ? -25.969 -10.828 -24.906 1 79.69 206 LEU A O 1
ATOM 1593 N N . GLU A 1 207 ? -23.844 -11.266 -24.562 1 78.44 207 GLU A N 1
ATOM 1594 C CA . GLU A 1 207 ? -23.406 -10.438 -25.688 1 78.44 207 GLU A CA 1
ATOM 1595 C C . GLU A 1 207 ? -23.453 -11.211 -27 1 78.44 207 GLU A C 1
ATOM 1597 O O . GLU A 1 207 ? -23.406 -10.609 -28.078 1 78.44 207 GLU A O 1
ATOM 1602 N N . SER A 1 208 ? -23.531 -12.508 -26.938 1 65.88 208 SER A N 1
ATOM 1603 C CA . SER A 1 208 ? -23.703 -13.281 -28.156 1 65.88 208 SER A CA 1
ATOM 1604 C C . SER A 1 208 ? -25.172 -13.336 -28.578 1 65.88 208 SER A C 1
ATOM 1606 O O . SER A 1 208 ? -25.5 -13.305 -29.766 1 65.88 208 SER A O 1
ATOM 1608 N N . MET B 1 1 ? -32.156 -21.906 -7.078 1 23.27 1 MET B N 1
ATOM 1609 C CA . MET B 1 1 ? -31.203 -21.828 -5.977 1 23.27 1 MET B CA 1
ATOM 1610 C C . MET B 1 1 ? -30.016 -22.75 -6.219 1 23.27 1 MET B C 1
ATOM 1612 O O . MET B 1 1 ? -30.062 -23.938 -5.887 1 23.27 1 MET B O 1
ATOM 1616 N N . ALA B 1 2 ? -29.391 -22.625 -7.418 1 29.06 2 ALA B N 1
ATOM 1617 C CA . ALA B 1 2 ? -28.484 -23.609 -8.016 1 29.06 2 ALA B CA 1
ATOM 1618 C C . ALA B 1 2 ? -27.281 -23.875 -7.113 1 29.06 2 ALA B C 1
ATOM 1620 O O . ALA B 1 2 ? -26.609 -22.938 -6.688 1 29.06 2 ALA B O 1
ATOM 1621 N N . ALA B 1 3 ? -27.281 -25 -6.418 1 30.11 3 ALA B N 1
ATOM 1622 C CA . ALA B 1 3 ? -26.172 -25.578 -5.664 1 30.11 3 ALA B CA 1
ATOM 1623 C C . ALA B 1 3 ? -24.875 -25.484 -6.449 1 30.11 3 ALA B C 1
ATOM 1625 O O . ALA B 1 3 ? -24.75 -26.062 -7.527 1 30.11 3 ALA B O 1
ATOM 1626 N N . LEU B 1 4 ? -24.203 -24.359 -6.441 1 32.28 4 LEU B N 1
ATOM 1627 C CA . LEU B 1 4 ? -22.844 -24.375 -6.969 1 32.28 4 LEU B CA 1
ATOM 1628 C C . LEU B 1 4 ? -22.094 -25.625 -6.52 1 32.28 4 LEU B C 1
ATOM 1630 O O . LEU B 1 4 ? -21.844 -25.812 -5.324 1 32.28 4 LEU B O 1
ATOM 1634 N N . THR B 1 5 ? -22.406 -26.766 -7.082 1 30.05 5 THR B N 1
ATOM 1635 C CA . THR B 1 5 ? -21.719 -28.047 -6.934 1 30.05 5 THR B CA 1
ATOM 1636 C C . THR B 1 5 ? -20.219 -27.828 -6.742 1 30.05 5 THR B C 1
ATOM 1638 O O . THR B 1 5 ? -19.625 -26.969 -7.395 1 30.05 5 THR B O 1
ATOM 1641 N N . SER B 1 6 ? -19.641 -28.375 -5.707 1 34.19 6 SER B N 1
ATOM 1642 C CA . SER B 1 6 ? -18.25 -28.531 -5.32 1 34.19 6 SER B CA 1
ATOM 1643 C C . SER B 1 6 ? -17.406 -29.078 -6.469 1 34.19 6 SER B C 1
ATOM 1645 O O . SER B 1 6 ? -17.562 -30.25 -6.84 1 34.19 6 SER B O 1
ATOM 1647 N N . ILE B 1 7 ? -17.344 -28.609 -7.707 1 33 7 ILE B N 1
ATOM 1648 C CA . ILE B 1 7 ? -16.406 -29.156 -8.672 1 33 7 ILE B CA 1
ATOM 1649 C C . ILE B 1 7 ? -15.086 -29.484 -7.988 1 33 7 ILE B C 1
ATOM 1651 O O . ILE B 1 7 ? -14.477 -28.609 -7.371 1 33 7 ILE B O 1
ATOM 1655 N N . ASN B 1 8 ? -14.867 -30.703 -7.469 1 33.31 8 ASN B N 1
ATOM 1656 C CA . ASN B 1 8 ? -13.656 -31.391 -7.043 1 33.31 8 ASN B CA 1
ATOM 1657 C C . ASN B 1 8 ? -12.508 -31.172 -8.031 1 33.31 8 ASN B C 1
ATOM 1659 O O . ASN B 1 8 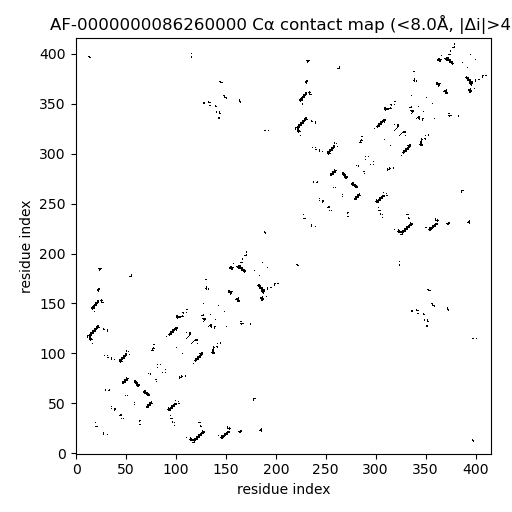? -11.766 -32.094 -8.344 1 33.31 8 ASN B O 1
ATOM 1663 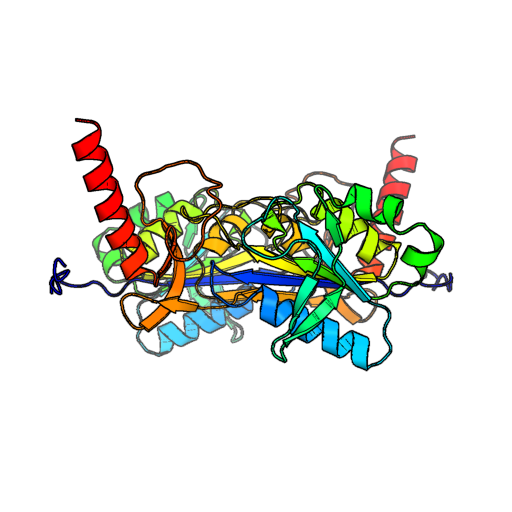N N . GLY B 1 9 ? -12.625 -30.5 -9.164 1 33.62 9 GLY B N 1
ATOM 1664 C CA . GLY B 1 9 ? -11.414 -30.5 -9.977 1 33.62 9 GLY B CA 1
ATOM 1665 C C . GLY B 1 9 ? -10.148 -30.312 -9.164 1 33.62 9 GLY B C 1
ATOM 1666 O O . GLY B 1 9 ? -10.211 -29.875 -8.008 1 33.62 9 GLY B O 1
ATOM 1667 N N . GLY B 1 10 ? -9.023 -31 -9.492 1 39.41 10 GLY B N 1
ATOM 1668 C CA . GLY B 1 10 ? -7.703 -30.828 -8.914 1 39.41 10 GLY B CA 1
ATOM 1669 C C . GLY B 1 10 ? -7.477 -29.438 -8.352 1 39.41 10 GLY B C 1
ATOM 1670 O O . GLY B 1 10 ? -7.152 -28.5 -9.094 1 39.41 10 GLY B O 1
ATOM 1671 N N . ARG B 1 11 ? -8.281 -29 -7.484 1 45.03 11 ARG B N 1
ATOM 1672 C CA . ARG B 1 11 ? -8.461 -27.672 -6.883 1 45.03 11 ARG B CA 1
ATOM 1673 C C . ARG B 1 11 ? -7.113 -27.078 -6.48 1 45.03 11 ARG B C 1
ATOM 1675 O O . ARG B 1 11 ? -6.531 -27.469 -5.469 1 45.03 11 ARG B O 1
ATOM 1682 N N . CYS B 1 12 ? -6.199 -26.938 -7.441 1 54.66 12 CYS B N 1
ATOM 1683 C CA . CYS B 1 12 ? -4.965 -26.266 -7.074 1 54.66 12 CYS B CA 1
ATOM 1684 C C . CYS B 1 12 ? -5.242 -25.109 -6.121 1 54.66 12 CYS B C 1
ATOM 1686 O O . CYS B 1 12 ? -6.176 -24.328 -6.336 1 54.66 12 CYS B O 1
ATOM 1688 N N . GLU B 1 13 ? -4.938 -25.406 -4.824 1 78.38 13 GLU B N 1
ATOM 1689 C CA . GLU B 1 13 ? -5.039 -24.391 -3.768 1 78.38 13 GLU B CA 1
ATOM 1690 C C . GLU B 1 13 ? -4.465 -23.062 -4.223 1 78.38 13 GLU B C 1
ATOM 1692 O O . GLU B 1 13 ? -3.439 -23.016 -4.902 1 78.38 13 GLU B O 1
ATOM 1697 N N . ALA B 1 14 ? -5.305 -22.047 -4.289 1 88 14 ALA B N 1
ATOM 1698 C CA . ALA B 1 14 ? -4.887 -20.703 -4.684 1 88 14 ALA B CA 1
ATOM 1699 C C . ALA B 1 14 ? -3.605 -20.297 -3.961 1 88 14 ALA B C 1
ATOM 1701 O O . ALA B 1 14 ? -3.369 -20.703 -2.822 1 88 14 ALA B O 1
ATOM 1702 N N . GLY B 1 15 ? -2.709 -19.688 -4.73 1 97.62 15 GLY B N 1
ATOM 1703 C CA . GLY B 1 15 ? -1.468 -19.156 -4.191 1 97.62 15 GLY B CA 1
ATOM 1704 C C . GLY B 1 15 ? -1.67 -17.938 -3.316 1 97.62 15 GLY B C 1
ATOM 1705 O O . GLY B 1 15 ? -2.771 -17.703 -2.814 1 97.62 15 GLY B O 1
ATOM 1706 N N . GLU B 1 16 ? -0.584 -17.312 -2.994 1 98.5 16 GLU B N 1
ATOM 1707 C CA . GLU B 1 16 ? -0.606 -16.125 -2.143 1 98.5 16 GLU B CA 1
ATOM 1708 C C . GLU B 1 16 ? 0.387 -15.078 -2.633 1 98.5 16 GLU B C 1
ATOM 1710 O O . GLU B 1 16 ? 1.36 -15.406 -3.314 1 98.5 16 GLU B O 1
ATOM 1715 N N . VAL B 1 17 ? 0.077 -13.852 -2.285 1 98.75 17 VAL B N 1
ATOM 1716 C CA . VAL B 1 17 ? 0.984 -12.734 -2.543 1 98.75 17 VAL B CA 1
ATOM 1717 C C . VAL B 1 17 ? 1.26 -11.984 -1.243 1 98.75 17 VAL B C 1
ATOM 1719 O O . VAL B 1 17 ? 0.329 -11.555 -0.558 1 98.75 17 VAL B O 1
ATOM 1722 N N . HIS B 1 18 ? 2.51 -11.867 -0.869 1 98.81 18 HIS B N 1
ATOM 1723 C CA . HIS B 1 18 ? 2.943 -11.109 0.299 1 98.81 18 HIS B CA 1
ATOM 1724 C C . HIS B 1 18 ? 3.863 -9.953 -0.1 1 98.81 18 HIS B C 1
ATOM 1726 O O . HIS B 1 18 ? 4.859 -10.164 -0.795 1 98.81 18 HIS B O 1
ATOM 1732 N N . VAL B 1 19 ? 3.547 -8.758 0.358 1 98.81 19 VAL B N 1
ATOM 1733 C CA . VAL B 1 19 ? 4.25 -7.566 -0.103 1 98.81 19 VAL B CA 1
ATOM 1734 C C . VAL B 1 19 ? 4.984 -6.914 1.066 1 98.81 19 VAL B C 1
ATOM 1736 O O . VAL B 1 19 ? 4.379 -6.605 2.094 1 98.81 19 VAL B O 1
ATOM 1739 N N . ILE B 1 20 ? 6.289 -6.723 0.932 1 98.62 20 ILE B N 1
ATOM 1740 C CA . ILE B 1 20 ? 7.152 -6.008 1.865 1 98.62 20 ILE B CA 1
ATOM 1741 C C . ILE B 1 20 ? 7.609 -4.691 1.238 1 98.62 20 ILE B C 1
ATOM 1743 O O . ILE B 1 20 ? 8.273 -4.691 0.202 1 98.62 20 ILE B O 1
ATOM 1747 N N . ILE B 1 21 ? 7.23 -3.625 1.894 1 98.75 21 ILE B N 1
ATOM 1748 C CA . ILE B 1 21 ? 7.602 -2.33 1.334 1 98.75 21 ILE B CA 1
ATOM 1749 C C . ILE B 1 21 ? 8.305 -1.49 2.396 1 98.75 21 ILE B C 1
ATOM 1751 O O . ILE B 1 21 ? 8.281 -1.83 3.582 1 98.75 21 ILE B O 1
ATOM 1755 N N . GLY B 1 22 ? 8.969 -0.419 1.968 1 97.88 22 GLY B N 1
ATOM 1756 C CA . GLY B 1 22 ? 9.656 0.534 2.822 1 97.88 22 GLY B CA 1
ATOM 1757 C C . GLY B 1 22 ? 10.695 1.357 2.082 1 97.88 22 GLY B C 1
ATOM 1758 O O . GLY B 1 22 ? 10.984 1.098 0.913 1 97.88 22 GLY B O 1
ATOM 1759 N N . PRO B 1 23 ? 11.18 2.361 2.746 1 96.88 23 PRO B N 1
ATOM 1760 C CA . PRO B 1 23 ? 12.234 3.164 2.123 1 96.88 23 PRO B CA 1
ATOM 1761 C C . PRO B 1 23 ? 13.539 2.395 1.965 1 96.88 23 PRO B C 1
ATOM 1763 O O . PRO B 1 23 ? 13.625 1.224 2.348 1 96.88 23 PRO B O 1
ATOM 1766 N N . LEU B 1 24 ? 14.477 3.057 1.337 1 93.81 24 LEU B N 1
ATOM 1767 C CA . LEU B 1 24 ? 15.812 2.473 1.231 1 93.81 24 LEU B CA 1
ATOM 1768 C C . LEU B 1 24 ? 16.422 2.254 2.611 1 93.81 24 LEU B C 1
ATOM 1770 O O . LEU B 1 24 ? 16.125 3.004 3.547 1 93.81 24 LEU B O 1
ATOM 1774 N N . PHE B 1 25 ? 17.141 1.159 2.773 1 91.75 25 PHE B N 1
ATOM 1775 C CA . PHE B 1 25 ? 17.969 0.859 3.941 1 91.75 25 PHE B CA 1
ATOM 1776 C C . PHE B 1 25 ? 17.109 0.362 5.094 1 91.75 25 PHE B C 1
ATOM 1778 O O . PHE B 1 25 ? 17.5 0.466 6.258 1 91.75 25 PHE B O 1
ATOM 1785 N N . THR B 1 26 ? 15.961 -0.092 4.82 1 94.38 26 THR B N 1
ATOM 1786 C CA . THR B 1 26 ? 15.078 -0.565 5.883 1 94.38 26 THR B CA 1
ATOM 1787 C C . THR B 1 26 ? 15.234 -2.07 6.078 1 94.38 26 THR B C 1
ATOM 1789 O O . THR B 1 26 ? 14.625 -2.646 6.988 1 94.38 26 THR B O 1
ATOM 1792 N N . GLY B 1 27 ? 15.953 -2.75 5.195 1 91.88 27 GLY B N 1
ATOM 1793 C CA . GLY B 1 27 ? 16.188 -4.176 5.352 1 91.88 27 GLY B CA 1
ATOM 1794 C C . GLY B 1 27 ? 15.164 -5.031 4.625 1 91.88 27 GLY B C 1
ATOM 1795 O O . GLY B 1 27 ? 14.844 -6.137 5.066 1 91.88 27 GLY B O 1
ATOM 1796 N N . LYS B 1 28 ? 14.57 -4.602 3.605 1 94.19 28 LYS B N 1
ATOM 1797 C CA . LYS B 1 28 ? 13.594 -5.352 2.824 1 94.19 28 LYS B CA 1
ATOM 1798 C C . LYS B 1 28 ? 14.195 -6.652 2.293 1 94.19 28 LYS B C 1
ATOM 1800 O O . LYS B 1 28 ? 13.578 -7.715 2.404 1 94.19 28 LYS B O 1
ATOM 1805 N N . THR B 1 29 ? 15.414 -6.512 1.718 1 91.62 29 THR B N 1
ATOM 1806 C CA . THR B 1 29 ? 16.094 -7.68 1.163 1 91.62 29 THR B CA 1
ATOM 1807 C C . THR B 1 29 ? 16.359 -8.719 2.25 1 91.62 29 THR B C 1
ATOM 1809 O O . THR B 1 29 ? 16.125 -9.914 2.041 1 91.62 29 THR B O 1
ATOM 1812 N N . THR B 1 30 ? 16.766 -8.234 3.393 1 90.69 30 THR B N 1
ATOM 1813 C CA . THR B 1 30 ? 17.062 -9.133 4.508 1 90.69 30 THR B CA 1
ATOM 1814 C C . THR B 1 30 ? 15.797 -9.844 4.973 1 90.69 30 THR B C 1
ATOM 1816 O O . THR B 1 30 ? 15.812 -11.055 5.207 1 90.69 30 THR B O 1
ATOM 1819 N N . ASP B 1 31 ? 14.734 -9.125 5.133 1 93.88 31 ASP B N 1
ATOM 1820 C CA . ASP B 1 31 ? 13.461 -9.711 5.543 1 93.88 31 ASP B CA 1
ATOM 1821 C C . ASP B 1 31 ? 12.977 -10.742 4.523 1 93.88 31 ASP B C 1
ATOM 1823 O O . ASP B 1 31 ? 12.531 -11.828 4.898 1 93.88 31 ASP B O 1
ATOM 1827 N N . LEU B 1 32 ? 13.047 -10.398 3.266 1 95.81 32 LEU B N 1
ATOM 1828 C CA . LEU B 1 32 ? 12.664 -11.305 2.186 1 95.81 32 LEU B CA 1
ATOM 1829 C C . LEU B 1 32 ? 13.484 -12.594 2.238 1 95.81 32 LEU B C 1
ATOM 1831 O O . LEU B 1 32 ? 12.922 -13.688 2.209 1 95.81 32 LEU B O 1
ATOM 1835 N N . LEU B 1 33 ? 14.773 -12.469 2.357 1 93.12 33 LEU B N 1
ATOM 1836 C CA . LEU B 1 33 ? 15.672 -13.617 2.381 1 93.12 33 LEU B CA 1
ATOM 1837 C C . LEU B 1 33 ? 15.367 -14.523 3.57 1 93.12 33 LEU B C 1
ATOM 1839 O O . LEU B 1 33 ? 15.359 -15.75 3.436 1 93.12 33 LEU B O 1
ATOM 1843 N N . ARG B 1 34 ? 15.133 -13.883 4.703 1 92.62 34 ARG B N 1
ATOM 1844 C CA . ARG B 1 34 ? 14.797 -14.656 5.895 1 92.62 34 ARG B CA 1
ATOM 1845 C C . ARG B 1 34 ? 13.555 -15.508 5.664 1 92.62 34 ARG B C 1
ATOM 1847 O O . ARG B 1 34 ? 13.523 -16.688 6.039 1 92.62 34 ARG B O 1
ATOM 1854 N N . ARG B 1 35 ? 12.586 -14.992 5.031 1 94.44 35 ARG B N 1
ATOM 1855 C CA . ARG B 1 35 ? 11.344 -15.711 4.766 1 94.44 35 ARG B CA 1
ATOM 1856 C C . ARG B 1 35 ? 11.57 -16.844 3.771 1 94.44 35 ARG B C 1
ATOM 1858 O O . ARG B 1 35 ? 11.07 -17.953 3.967 1 94.44 35 ARG B O 1
ATOM 1865 N N . ILE B 1 36 ? 12.305 -16.562 2.75 1 94.5 36 ILE B N 1
ATOM 1866 C CA . ILE B 1 36 ? 12.586 -17.562 1.719 1 94.5 36 ILE B CA 1
ATOM 1867 C C . ILE B 1 36 ? 13.406 -18.703 2.314 1 94.5 36 ILE B C 1
ATOM 1869 O O . ILE B 1 36 ? 13.125 -19.875 2.051 1 94.5 36 ILE B O 1
ATOM 1873 N N . GLU B 1 37 ? 14.352 -18.359 3.107 1 91.69 37 GLU B N 1
ATOM 1874 C CA . GLU B 1 37 ? 15.188 -19.359 3.754 1 91.69 37 GLU B CA 1
ATOM 1875 C C . GLU B 1 37 ? 14.359 -20.25 4.676 1 91.69 37 GLU B C 1
ATOM 1877 O O . GLU B 1 37 ? 14.594 -21.469 4.742 1 91.69 37 GLU B O 1
ATOM 1882 N N . SER B 1 38 ? 13.531 -19.625 5.41 1 93.19 38 SER B N 1
ATOM 1883 C CA . SER B 1 38 ? 12.648 -20.391 6.289 1 93.19 38 SER B CA 1
ATOM 1884 C C . SER B 1 38 ? 11.852 -21.422 5.504 1 93.19 38 SER B C 1
ATOM 1886 O O . SER B 1 38 ? 11.75 -22.578 5.91 1 93.19 38 SER B O 1
ATOM 1888 N N . GLU B 1 39 ? 11.305 -21.031 4.332 1 94.69 39 GLU B N 1
ATOM 1889 C CA . GLU B 1 39 ? 10.57 -21.953 3.473 1 94.69 39 GLU B CA 1
ATOM 1890 C C . GLU B 1 39 ? 11.477 -23.062 2.936 1 94.69 39 GLU B C 1
ATOM 1892 O O . GLU B 1 39 ? 11.109 -24.234 2.951 1 94.69 39 GLU B O 1
ATOM 1897 N N . SER B 1 40 ? 12.617 -22.656 2.52 1 93.06 40 SER B N 1
ATOM 1898 C CA . SER B 1 40 ? 13.57 -23.609 1.96 1 93.06 40 SER B CA 1
ATOM 1899 C C . SER B 1 40 ? 13.992 -24.641 2.996 1 93.06 40 SER B C 1
ATOM 1901 O O . SER B 1 40 ? 14.07 -25.828 2.691 1 93.06 40 SER B O 1
ATOM 1903 N N . SER B 1 41 ? 14.195 -24.188 4.168 1 91.94 41 SER B N 1
ATOM 1904 C CA . SER B 1 41 ? 14.633 -25.062 5.25 1 91.94 41 SER B CA 1
ATOM 1905 C C . SER B 1 41 ? 13.555 -26.078 5.613 1 91.94 41 SER B C 1
ATOM 1907 O O . SER B 1 41 ? 13.852 -27.141 6.176 1 91.94 41 SER B O 1
ATOM 1909 N N . SER B 1 42 ? 12.383 -25.781 5.324 1 95 42 SER B N 1
ATOM 1910 C CA . SER B 1 42 ? 11.266 -26.672 5.605 1 95 42 SER B CA 1
ATOM 1911 C C . SER B 1 42 ? 11.016 -27.641 4.445 1 95 42 SER B C 1
ATOM 1913 O O . SER B 1 42 ? 9.992 -28.328 4.414 1 95 42 SER B O 1
ATOM 1915 N N . GLY B 1 43 ? 11.82 -27.547 3.418 1 94.94 43 GLY B N 1
ATOM 1916 C CA . GLY B 1 43 ? 11.742 -28.469 2.305 1 94.94 43 GLY B CA 1
ATOM 1917 C C . GLY B 1 43 ? 10.883 -27.969 1.165 1 94.94 43 GLY B C 1
ATOM 1918 O O . GLY B 1 43 ? 10.578 -28.703 0.23 1 94.94 43 GLY B O 1
ATOM 1919 N N . ILE B 1 44 ? 10.492 -26.75 1.269 1 96.31 44 ILE B N 1
ATOM 1920 C CA . ILE B 1 44 ? 9.672 -26.141 0.228 1 96.31 44 ILE B CA 1
ATOM 1921 C C . ILE B 1 44 ? 10.562 -25.688 -0.929 1 96.31 44 ILE B C 1
ATOM 1923 O O . ILE B 1 44 ? 11.648 -25.141 -0.711 1 96.31 44 ILE B O 1
ATOM 1927 N N . ASN B 1 45 ? 10.148 -25.953 -2.182 1 97.19 45 ASN B N 1
ATOM 1928 C CA . ASN B 1 45 ? 10.883 -25.5 -3.355 1 97.19 45 ASN B CA 1
ATOM 1929 C C . ASN B 1 45 ? 10.742 -23.984 -3.559 1 97.19 45 ASN B C 1
ATOM 1931 O O . ASN B 1 45 ? 9.633 -23.484 -3.744 1 97.19 45 ASN B O 1
ATOM 1935 N N . VAL B 1 46 ? 11.922 -23.266 -3.596 1 97.12 46 VAL B N 1
ATOM 1936 C CA . VAL B 1 46 ? 11.867 -21.797 -3.648 1 97.12 46 VAL B CA 1
ATOM 1937 C C . VAL B 1 46 ? 12.758 -21.297 -4.777 1 97.12 46 VAL B C 1
ATOM 1939 O O . VAL B 1 46 ? 13.648 -22.016 -5.246 1 97.12 46 VAL B O 1
ATOM 1942 N N . ALA B 1 47 ? 12.484 -20.125 -5.273 1 96 47 ALA B N 1
ATOM 1943 C CA . ALA B 1 47 ? 13.352 -19.344 -6.164 1 96 47 ALA B CA 1
ATOM 1944 C C . ALA B 1 47 ? 13.391 -17.875 -5.742 1 96 47 ALA B C 1
ATOM 1946 O O . ALA B 1 47 ? 12.438 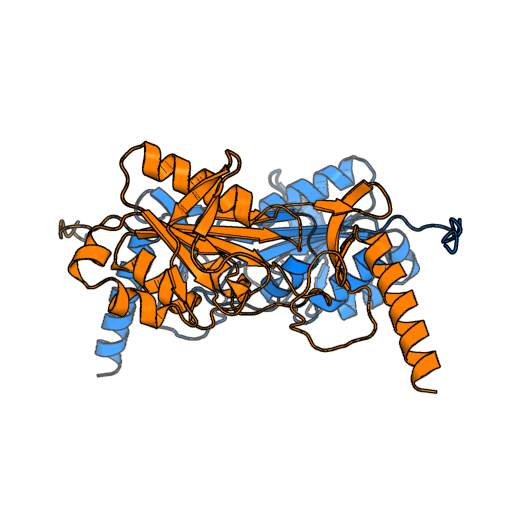-17.375 -5.152 1 96 47 ALA B O 1
ATOM 1947 N N . MET B 1 48 ? 14.523 -17.281 -6.035 1 95.25 48 MET B N 1
ATOM 1948 C CA . MET B 1 48 ? 14.711 -15.859 -5.766 1 95.25 48 MET B CA 1
ATOM 1949 C C . MET B 1 48 ? 15.062 -15.102 -7.043 1 95.25 48 MET B C 1
ATOM 1951 O O . MET B 1 48 ? 15.945 -15.523 -7.793 1 95.25 48 MET B O 1
ATOM 1955 N N . ILE B 1 49 ? 14.312 -13.992 -7.195 1 95.38 49 ILE B N 1
ATOM 1956 C CA . ILE B 1 49 ? 14.547 -13.148 -8.367 1 95.38 49 ILE B CA 1
ATOM 1957 C C . ILE B 1 49 ? 14.945 -11.75 -7.922 1 95.38 49 ILE B C 1
ATOM 1959 O O . ILE B 1 49 ? 14.367 -11.195 -6.98 1 95.38 49 ILE B O 1
ATOM 1963 N N . LYS B 1 50 ? 15.914 -11.211 -8.539 1 93 50 LYS B N 1
ATOM 1964 C CA . LYS B 1 50 ? 16.266 -9.805 -8.359 1 93 50 LYS B CA 1
ATOM 1965 C C . LYS B 1 50 ? 16.406 -9.094 -9.703 1 93 50 LYS B C 1
ATOM 1967 O O . LYS B 1 50 ? 16.688 -9.727 -10.719 1 93 50 LYS B O 1
ATOM 1972 N N . SER B 1 51 ? 16.172 -7.836 -9.672 1 91.94 51 SER B N 1
ATOM 1973 C CA . SER B 1 51 ? 16.297 -7.066 -10.906 1 91.94 51 SER B CA 1
ATOM 1974 C C . SER B 1 51 ? 17.766 -6.852 -11.273 1 91.94 51 SER B C 1
ATOM 1976 O O . SER B 1 51 ? 18.578 -6.508 -10.422 1 91.94 51 SER B O 1
ATOM 1978 N N . SER B 1 52 ? 18.078 -6.969 -12.539 1 89.5 52 SER B N 1
ATOM 1979 C CA . SER B 1 52 ? 19.438 -6.715 -13.008 1 89.5 52 SER B CA 1
ATOM 1980 C C . SER B 1 52 ? 19.719 -5.223 -13.125 1 89.5 52 SER B C 1
ATOM 1982 O O . SER B 1 52 ? 20.859 -4.809 -13.328 1 89.5 52 SER B O 1
ATOM 1984 N N . LYS B 1 53 ? 18.703 -4.484 -12.914 1 86.19 53 LYS B N 1
ATOM 1985 C CA . LYS B 1 53 ? 18.859 -3.035 -12.977 1 86.19 53 LYS B CA 1
ATOM 1986 C C . LYS B 1 53 ? 19.484 -2.494 -11.695 1 86.19 53 LYS B C 1
ATOM 1988 O O . LYS B 1 53 ? 20.031 -1.387 -11.68 1 86.19 53 LYS B O 1
ATOM 1993 N N . ASP B 1 54 ? 19.297 -3.342 -10.688 1 79.31 54 ASP B N 1
ATOM 1994 C CA . ASP B 1 54 ? 19.938 -2.953 -9.445 1 79.31 54 ASP B CA 1
ATOM 1995 C C . ASP B 1 54 ? 21.391 -3.457 -9.391 1 79.31 54 ASP B C 1
ATOM 1997 O O . ASP B 1 54 ? 21.625 -4.625 -9.086 1 79.31 54 ASP B O 1
ATOM 2001 N N . THR B 1 55 ? 22.219 -2.586 -9.586 1 73.62 55 THR B N 1
ATOM 2002 C CA . THR B 1 55 ? 23.609 -2.996 -9.695 1 73.62 55 THR B CA 1
ATOM 2003 C C . THR B 1 55 ? 24.375 -2.631 -8.43 1 73.62 55 THR B C 1
ATOM 2005 O O . THR B 1 55 ? 25.609 -2.635 -8.422 1 73.62 55 THR B O 1
ATOM 2008 N N . ARG B 1 56 ? 23.672 -2.316 -7.41 1 71 56 ARG B N 1
ATOM 2009 C CA . ARG B 1 56 ? 24.344 -1.898 -6.18 1 71 56 ARG B CA 1
ATOM 2010 C C . ARG B 1 56 ? 25.078 -3.062 -5.535 1 71 56 ARG B C 1
ATOM 2012 O O . ARG B 1 56 ? 26.094 -2.863 -4.867 1 71 56 ARG B O 1
ATOM 2019 N N . TYR B 1 57 ? 24.453 -4.324 -5.715 1 66.12 57 TYR B N 1
ATOM 2020 C CA . TYR B 1 57 ? 24.984 -5.52 -5.074 1 66.12 57 TYR B CA 1
ATOM 2021 C C . TYR B 1 57 ? 25.297 -6.602 -6.105 1 66.12 57 TYR B C 1
ATOM 2023 O O . TYR B 1 57 ? 25 -6.434 -7.293 1 66.12 57 TYR B O 1
ATOM 2031 N N . ALA B 1 58 ? 25.891 -7.664 -5.574 1 61.16 58 ALA B N 1
ATOM 2032 C CA . ALA B 1 58 ? 26.266 -8.766 -6.457 1 61.16 58 ALA B CA 1
ATOM 2033 C C . ALA B 1 58 ? 25.047 -9.32 -7.195 1 61.16 58 ALA B C 1
ATOM 2035 O O . ALA B 1 58 ? 23.969 -9.414 -6.629 1 61.16 58 ALA B O 1
ATOM 2036 N N . ASN B 1 59 ? 25.281 -9.719 -8.508 1 64.5 59 ASN B N 1
ATOM 2037 C CA . ASN B 1 59 ? 24.188 -9.992 -9.438 1 64.5 59 ASN B CA 1
ATOM 2038 C C . ASN B 1 59 ? 23.766 -11.461 -9.391 1 64.5 59 ASN B C 1
ATOM 2040 O O . ASN B 1 59 ? 22.703 -11.82 -9.875 1 64.5 59 ASN B O 1
ATOM 2044 N N . ASP B 1 60 ? 24.578 -12.227 -8.773 1 66.5 60 ASP B N 1
ATOM 2045 C CA . ASP B 1 60 ? 24.172 -13.617 -8.93 1 66.5 60 ASP B CA 1
ATOM 2046 C C . ASP B 1 60 ? 23.891 -14.266 -7.57 1 66.5 60 ASP B C 1
ATOM 2048 O O . ASP B 1 60 ? 23.734 -15.484 -7.477 1 66.5 60 ASP B O 1
ATOM 2052 N N . SER B 1 61 ? 24.078 -13.547 -6.531 1 70.5 61 SER B N 1
ATOM 2053 C CA . SER B 1 61 ? 23.797 -14.125 -5.223 1 70.5 61 SER B CA 1
ATOM 2054 C C . SER B 1 61 ? 23.359 -13.055 -4.227 1 70.5 61 SER B C 1
ATOM 2056 O O . SER B 1 61 ? 23.516 -11.859 -4.484 1 70.5 61 SER B O 1
ATOM 2058 N N . MET B 1 62 ? 22.578 -13.609 -3.348 1 73.44 62 MET B N 1
ATOM 2059 C CA . MET B 1 62 ? 22.234 -12.766 -2.211 1 73.44 62 MET B CA 1
ATOM 2060 C C . MET B 1 62 ? 22.812 -13.32 -0.917 1 73.44 62 MET B C 1
ATOM 2062 O O . MET B 1 62 ? 22.891 -14.539 -0.743 1 73.44 62 MET B O 1
ATOM 2066 N N . VAL B 1 63 ? 23.422 -12.453 -0.252 1 67.69 63 VAL B N 1
ATOM 2067 C CA . VAL B 1 63 ? 24.094 -12.922 0.963 1 67.69 63 VAL B CA 1
ATOM 2068 C C . VAL B 1 63 ? 23.125 -12.82 2.145 1 67.69 63 VAL B C 1
ATOM 2070 O O . VAL B 1 63 ? 22.516 -11.773 2.369 1 67.69 63 VAL B O 1
ATOM 2073 N N . THR B 1 64 ? 22.938 -13.961 2.74 1 64.88 64 THR B N 1
ATOM 2074 C CA . THR B 1 64 ? 22.062 -14.031 3.902 1 64.88 64 THR B CA 1
ATOM 2075 C C . THR B 1 64 ? 22.719 -13.383 5.113 1 64.88 64 THR B C 1
ATOM 2077 O O . THR B 1 64 ? 23.875 -12.969 5.055 1 64.88 64 THR B O 1
ATOM 2080 N N . HIS B 1 65 ? 21.797 -13.211 6.082 1 59.75 65 HIS B N 1
ATOM 2081 C CA . HIS B 1 65 ? 22.266 -12.633 7.34 1 59.75 65 HIS B CA 1
ATOM 2082 C C . HIS B 1 65 ? 23.438 -13.422 7.906 1 59.75 65 HIS B C 1
ATOM 2084 O O . HIS B 1 65 ? 24.359 -12.844 8.5 1 59.75 65 HIS B O 1
ATOM 2090 N N . ASP B 1 66 ? 23.375 -14.695 7.641 1 63.25 66 ASP B N 1
ATOM 2091 C CA . ASP B 1 66 ? 24.438 -15.578 8.141 1 63.25 66 ASP B CA 1
ATOM 2092 C C . ASP B 1 66 ? 25.594 -15.656 7.152 1 63.25 66 ASP B C 1
ATOM 2094 O O . ASP B 1 66 ? 26.516 -16.453 7.336 1 63.25 66 ASP B O 1
ATOM 2098 N N . GLY B 1 67 ? 25.5 -14.898 6.18 1 67.06 67 GLY B N 1
ATOM 2099 C CA . GLY B 1 67 ? 26.609 -14.828 5.25 1 67.06 67 GLY B CA 1
ATOM 2100 C C . GLY B 1 67 ? 26.547 -15.891 4.164 1 67.06 67 GLY B C 1
ATOM 2101 O O . GLY B 1 67 ? 27.5 -16.047 3.395 1 67.06 67 GLY B O 1
ATOM 2102 N N . LEU B 1 68 ? 25.438 -16.609 4.18 1 66.25 68 LEU B N 1
ATOM 2103 C CA . LEU B 1 68 ? 25.328 -17.656 3.168 1 66.25 68 LEU B CA 1
ATOM 2104 C C . LEU B 1 68 ? 24.75 -17.094 1.869 1 66.25 68 LEU B C 1
ATOM 2106 O O . LEU B 1 68 ? 23.953 -16.172 1.891 1 66.25 68 LEU B O 1
ATOM 2110 N N . LYS B 1 69 ? 25.328 -17.656 0.817 1 74.69 69 LYS B N 1
ATOM 2111 C CA . LYS B 1 69 ? 24.859 -17.234 -0.5 1 74.69 69 LYS B CA 1
ATOM 2112 C C . LYS B 1 69 ? 23.609 -18 -0.905 1 74.69 69 LYS B C 1
ATOM 2114 O O . LYS B 1 69 ? 23.531 -19.219 -0.753 1 74.69 69 LYS B O 1
ATOM 2119 N N . PHE B 1 70 ? 22.656 -17.281 -1.148 1 81.19 70 PHE B N 1
ATOM 2120 C CA . PHE B 1 70 ? 21.438 -17.875 -1.686 1 81.19 70 PHE B CA 1
ATOM 2121 C C . PHE B 1 70 ? 21.328 -17.609 -3.182 1 81.19 70 PHE B C 1
ATOM 2123 O O . PHE B 1 70 ? 21.453 -16.469 -3.625 1 81.19 70 PHE B O 1
ATOM 2130 N N . PRO B 1 71 ? 21.25 -18.719 -3.986 1 84.5 71 PRO B N 1
ATOM 2131 C CA . PRO B 1 71 ? 21.141 -18.484 -5.43 1 84.5 71 PRO B CA 1
ATOM 2132 C C . PRO B 1 71 ? 19.969 -17.578 -5.801 1 84.5 71 PRO B C 1
ATOM 2134 O O . PRO B 1 71 ? 18.906 -17.656 -5.188 1 84.5 71 PRO B O 1
ATOM 2137 N N . CYS B 1 72 ? 20.266 -16.688 -6.723 1 89.38 72 CYS B N 1
ATOM 2138 C CA . CYS B 1 72 ? 19.25 -15.727 -7.164 1 89.38 72 CYS B CA 1
ATOM 2139 C C . CYS B 1 72 ? 19.328 -15.516 -8.672 1 89.38 72 CYS B C 1
ATOM 2141 O O . CYS B 1 72 ? 20.406 -15.555 -9.258 1 89.38 72 CYS B O 1
ATOM 2143 N N . TRP B 1 73 ? 18.188 -15.359 -9.258 1 91.19 73 TRP B N 1
ATOM 2144 C CA . TRP B 1 73 ? 18.094 -15.008 -10.672 1 91.19 73 TRP B CA 1
ATOM 2145 C C . TRP B 1 73 ? 18.094 -13.492 -10.859 1 91.19 73 TRP B C 1
ATOM 2147 O O . TRP B 1 73 ? 17.188 -12.805 -10.398 1 91.19 73 TRP B O 1
ATOM 2157 N N . SER B 1 74 ? 19.109 -13.008 -11.5 1 92.19 74 SER B N 1
ATOM 2158 C CA . SER B 1 74 ? 19.156 -11.602 -11.891 1 92.19 74 SER B CA 1
ATOM 2159 C C . SER B 1 74 ? 18.578 -11.406 -13.289 1 92.19 74 SER B C 1
ATOM 2161 O O . SER B 1 74 ? 19.156 -11.867 -14.273 1 92.19 74 SER B O 1
ATOM 2163 N N . LEU B 1 75 ? 17.438 -10.734 -13.383 1 93.5 75 LEU B N 1
ATOM 2164 C CA . LEU B 1 75 ? 16.719 -10.664 -14.648 1 93.5 75 LEU B CA 1
ATOM 2165 C C . LEU B 1 75 ? 16.281 -9.234 -14.938 1 93.5 75 LEU B C 1
ATOM 2167 O O . LEU B 1 75 ? 15.969 -8.477 -14.023 1 93.5 75 LEU B O 1
ATOM 2171 N N . PRO B 1 76 ? 16.219 -8.875 -16.219 1 91.31 76 PRO B N 1
ATOM 2172 C CA . PRO B 1 76 ? 15.719 -7.551 -16.578 1 91.31 76 PRO B CA 1
ATOM 2173 C C . PRO B 1 76 ? 14.195 -7.465 -16.547 1 91.31 76 PRO B C 1
ATOM 2175 O O . PRO B 1 76 ? 13.641 -6.367 -16.469 1 91.31 76 PRO B O 1
ATOM 2178 N N . ASP B 1 77 ? 13.586 -8.68 -16.641 1 94.75 77 ASP B N 1
ATOM 2179 C CA . ASP B 1 77 ? 12.125 -8.766 -16.641 1 94.75 77 ASP B CA 1
ATOM 2180 C C . ASP B 1 77 ? 11.656 -10.117 -16.109 1 94.75 77 ASP B C 1
ATOM 2182 O O . ASP B 1 77 ? 12.383 -11.109 -16.188 1 94.75 77 ASP B O 1
ATOM 2186 N N . LEU B 1 78 ? 10.445 -10.141 -15.555 1 95.81 78 LEU B N 1
ATOM 2187 C CA . LEU B 1 78 ? 9.93 -11.352 -14.93 1 95.81 78 LEU B CA 1
ATOM 2188 C C . LEU B 1 78 ? 9.453 -12.352 -15.977 1 95.81 78 LEU B C 1
ATOM 2190 O O . LEU B 1 78 ? 9.367 -13.547 -15.711 1 95.81 78 LEU B O 1
ATOM 2194 N N . THR B 1 79 ? 9.094 -11.859 -17.141 1 90.94 79 THR B N 1
ATOM 2195 C CA . THR B 1 79 ? 8.609 -12.734 -18.203 1 90.94 79 THR B CA 1
ATOM 2196 C C . THR B 1 79 ? 9.688 -13.734 -18.609 1 90.94 79 THR B C 1
ATOM 2198 O O . THR B 1 79 ? 9.383 -14.867 -19 1 90.94 79 THR B O 1
ATOM 2201 N N . SER B 1 80 ? 10.961 -13.32 -18.531 1 90.88 80 SER B N 1
ATOM 2202 C CA . SER B 1 80 ? 12.086 -14.164 -18.922 1 90.88 80 SER B CA 1
ATOM 2203 C C . SER B 1 80 ? 12.305 -15.281 -17.906 1 90.88 80 SER B C 1
ATOM 2205 O O . SER B 1 80 ? 12.977 -16.281 -18.203 1 90.88 80 SER B O 1
ATOM 2207 N N . PHE B 1 81 ? 11.773 -15.188 -16.719 1 93.5 81 PHE B N 1
ATOM 2208 C CA . PHE B 1 81 ? 12.031 -16.125 -15.633 1 93.5 81 PHE B CA 1
ATOM 2209 C C . PHE B 1 81 ? 11.523 -17.516 -15.992 1 93.5 81 PHE B C 1
ATOM 2211 O O . PHE B 1 81 ? 12.273 -18.5 -15.922 1 93.5 81 PHE B O 1
ATOM 2218 N N . HIS B 1 82 ? 10.227 -17.516 -16.438 1 88.62 82 HIS B N 1
ATOM 2219 C CA . HIS B 1 82 ? 9.617 -18.797 -16.781 1 88.62 82 HIS B CA 1
ATOM 2220 C C . HIS B 1 82 ? 10.383 -19.484 -17.906 1 88.62 82 HIS B C 1
ATOM 2222 O O . HIS B 1 82 ? 10.625 -20.688 -17.844 1 88.62 82 HIS B O 1
ATOM 2228 N N . HIS B 1 83 ? 10.789 -18.672 -18.859 1 89.38 83 HIS B N 1
ATOM 2229 C CA . HIS B 1 83 ? 11.492 -19.203 -20.016 1 89.38 83 HIS B CA 1
ATOM 2230 C C . HIS B 1 83 ? 12.867 -19.734 -19.625 1 89.38 83 HIS B C 1
ATOM 2232 O O . HIS B 1 83 ? 13.266 -20.812 -20.047 1 89.38 83 HIS B O 1
ATOM 2238 N N . LYS B 1 84 ? 13.539 -19.062 -18.859 1 90.81 84 LYS B N 1
ATOM 2239 C CA . LYS B 1 84 ? 14.898 -19.422 -18.453 1 90.81 84 LYS B CA 1
ATOM 2240 C C . LYS B 1 84 ? 14.898 -20.625 -17.516 1 90.81 84 LYS B C 1
ATOM 2242 O O . LYS B 1 84 ? 15.773 -21.484 -17.609 1 90.81 84 LYS B O 1
ATOM 2247 N N . LEU B 1 85 ? 14.008 -20.688 -16.625 1 91.31 85 LEU B N 1
ATOM 2248 C CA . LEU B 1 85 ? 13.914 -21.781 -15.648 1 91.31 85 LEU B CA 1
ATOM 2249 C C . LEU B 1 85 ? 13.406 -23.062 -16.312 1 91.31 85 LEU B C 1
ATOM 2251 O O . LEU B 1 85 ? 13.867 -24.156 -15.984 1 91.31 85 LEU B O 1
ATOM 2255 N N . GLY B 1 86 ? 12.469 -22.906 -17.344 1 92.38 86 GLY B N 1
ATOM 2256 C CA . GLY B 1 86 ? 11.805 -24.047 -17.953 1 92.38 86 GLY B CA 1
ATOM 2257 C C . GLY B 1 86 ? 10.508 -24.438 -17.266 1 92.38 86 GLY B C 1
ATOM 2258 O O . GLY B 1 86 ? 10.391 -24.281 -16.047 1 92.38 86 GLY B O 1
ATOM 2259 N N . GLU B 1 87 ? 9.648 -25 -17.969 1 91.62 87 GLU B N 1
ATOM 2260 C CA . GLU B 1 87 ? 8.305 -25.312 -17.5 1 91.62 87 GLU B CA 1
ATOM 2261 C C . GLU B 1 87 ? 8.328 -26.328 -16.359 1 91.62 87 GLU B C 1
ATOM 2263 O O . GLU B 1 87 ? 7.656 -26.141 -15.336 1 91.62 87 GLU B O 1
ATOM 2268 N N . ASP B 1 88 ? 9.078 -27.328 -16.469 1 94.88 88 ASP B N 1
ATOM 2269 C CA . ASP B 1 88 ? 9.133 -28.391 -15.469 1 94.88 88 ASP B CA 1
ATOM 2270 C C . ASP B 1 88 ? 9.656 -27.875 -14.133 1 94.88 88 ASP B C 1
ATOM 2272 O O . ASP B 1 88 ? 9.07 -28.141 -13.086 1 94.88 88 ASP B O 1
ATOM 2276 N N . GLU B 1 89 ? 10.742 -27.125 -14.242 1 95.25 89 GLU B N 1
ATOM 2277 C CA . GLU B 1 89 ? 11.328 -26.594 -13.023 1 95.25 89 GLU B CA 1
ATOM 2278 C C . GLU B 1 89 ? 10.414 -25.547 -12.383 1 95.25 89 GLU B C 1
ATOM 2280 O O . GLU B 1 89 ? 10.312 -25.484 -11.156 1 95.25 89 GLU B O 1
ATOM 2285 N N . TYR B 1 90 ? 9.766 -24.797 -13.188 1 95.81 90 TYR B N 1
ATOM 2286 C CA . TYR B 1 90 ? 8.828 -23.797 -12.688 1 95.81 90 TYR B CA 1
ATOM 2287 C C . TYR B 1 90 ? 7.676 -24.469 -11.938 1 95.81 90 TYR B C 1
ATOM 2289 O O . TYR B 1 90 ? 7.258 -24 -10.883 1 95.81 90 TYR B O 1
ATOM 2297 N N . HIS B 1 91 ? 7.199 -25.531 -12.508 1 95.31 91 HIS B N 1
ATOM 2298 C CA . HIS B 1 91 ? 6.07 -26.234 -11.906 1 95.31 91 HIS B CA 1
ATOM 2299 C C . HIS B 1 91 ? 6.414 -26.75 -10.516 1 95.31 91 HIS B C 1
ATOM 2301 O O . HIS B 1 91 ? 5.547 -26.812 -9.641 1 95.31 91 HIS B O 1
ATOM 2307 N N . LYS B 1 92 ? 7.633 -27.031 -10.305 1 96.44 92 LYS B N 1
ATOM 2308 C CA . LYS B 1 92 ? 8.07 -27.594 -9.031 1 96.44 92 LYS B CA 1
ATOM 2309 C C . LYS B 1 92 ? 8.164 -26.516 -7.957 1 96.44 92 LYS B C 1
ATOM 2311 O O . LYS B 1 92 ? 8.211 -26.828 -6.762 1 96.44 92 LYS B O 1
ATOM 2316 N N . LEU B 1 93 ? 8.281 -25.297 -8.359 1 97.25 93 LEU B N 1
ATOM 2317 C CA . LEU B 1 93 ? 8.43 -24.203 -7.398 1 97.25 93 LEU B CA 1
ATOM 2318 C C . LEU B 1 93 ? 7.141 -24 -6.609 1 97.25 93 LEU B C 1
ATOM 2320 O O . LEU B 1 93 ? 6.047 -24.062 -7.168 1 97.25 93 LEU B O 1
ATOM 2324 N N . ASP B 1 94 ? 7.355 -23.719 -5.344 1 98.06 94 ASP B N 1
ATOM 2325 C CA . ASP B 1 94 ? 6.223 -23.406 -4.477 1 98.06 94 ASP B CA 1
ATOM 2326 C C . ASP B 1 94 ? 6.219 -21.922 -4.105 1 98.06 94 ASP B C 1
ATOM 2328 O O . ASP B 1 94 ? 5.16 -21.297 -4.02 1 98.06 94 ASP B O 1
ATOM 2332 N N . VAL B 1 95 ? 7.418 -21.406 -3.867 1 98.31 95 VAL B N 1
ATOM 2333 C CA . VAL B 1 95 ? 7.555 -20.031 -3.383 1 98.31 95 VAL B CA 1
ATOM 2334 C C . VAL B 1 95 ? 8.555 -19.281 -4.25 1 98.31 95 VAL B C 1
ATOM 2336 O O . VAL B 1 95 ? 9.625 -19.797 -4.574 1 98.31 95 VAL B O 1
ATOM 2339 N N . ILE B 1 96 ? 8.195 -18.109 -4.66 1 98 96 ILE B N 1
ATOM 2340 C CA . ILE B 1 96 ? 9.078 -17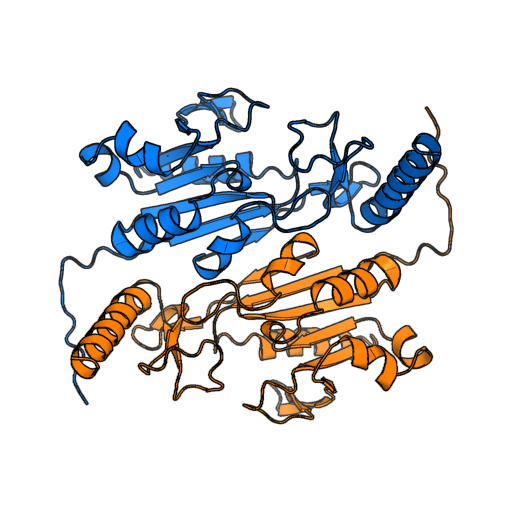.234 -5.434 1 98 96 ILE B CA 1
ATOM 2341 C C . ILE B 1 96 ? 9.258 -15.906 -4.715 1 98 96 ILE B C 1
ATOM 2343 O O . ILE B 1 96 ? 8.281 -15.227 -4.395 1 98 96 ILE B O 1
ATOM 2347 N N . GLY B 1 97 ? 10.484 -15.531 -4.406 1 97.88 97 GLY B N 1
ATOM 2348 C CA . GLY B 1 97 ? 10.836 -14.219 -3.885 1 97.88 97 GLY B CA 1
ATOM 2349 C C . GLY B 1 97 ? 11.273 -13.25 -4.961 1 97.88 97 GLY B C 1
ATOM 2350 O O . GLY B 1 97 ? 12 -13.625 -5.887 1 97.88 97 GLY B O 1
ATOM 2351 N N . ILE B 1 98 ? 10.797 -12.047 -4.883 1 97.38 98 ILE B N 1
ATOM 2352 C CA . ILE B 1 98 ? 11.172 -11.016 -5.84 1 97.38 98 ILE B CA 1
ATOM 2353 C C . ILE B 1 98 ? 11.703 -9.789 -5.094 1 97.38 98 ILE B C 1
ATOM 2355 O O . ILE B 1 98 ? 10.984 -9.172 -4.305 1 97.38 98 ILE B O 1
ATOM 2359 N N . ASP B 1 99 ? 12.961 -9.438 -5.359 1 95.62 99 ASP B N 1
ATOM 2360 C CA . ASP B 1 99 ? 13.602 -8.289 -4.73 1 95.62 99 ASP B CA 1
ATOM 2361 C C . ASP B 1 99 ? 13.703 -7.117 -5.699 1 95.62 99 ASP B C 1
ATOM 2363 O O . ASP B 1 99 ? 13.719 -7.312 -6.918 1 95.62 99 ASP B O 1
ATOM 2367 N N . GLU B 1 100 ? 13.727 -5.867 -5.168 1 94.69 100 GLU B N 1
ATOM 2368 C CA . GLU B 1 100 ? 13.766 -4.633 -5.945 1 94.69 100 GLU B CA 1
ATOM 2369 C C . GLU B 1 100 ? 12.664 -4.613 -7 1 94.69 100 GLU B C 1
ATOM 2371 O O . GLU B 1 100 ? 12.93 -4.359 -8.18 1 94.69 100 GLU B O 1
ATOM 2376 N N . ALA B 1 101 ? 11.508 -4.863 -6.57 1 97.25 101 ALA B N 1
ATOM 2377 C CA . ALA B 1 101 ? 10.367 -5.141 -7.434 1 97.25 101 ALA B CA 1
ATOM 2378 C C . ALA B 1 101 ? 9.961 -3.898 -8.227 1 97.25 101 ALA B C 1
ATOM 2380 O O . ALA B 1 101 ? 9.25 -3.996 -9.227 1 97.25 101 ALA B O 1
ATOM 2381 N N . GLN B 1 102 ? 10.422 -2.674 -7.762 1 96.25 102 GLN B N 1
ATOM 2382 C CA . GLN B 1 102 ? 10.031 -1.44 -8.438 1 96.25 102 GLN B CA 1
ATOM 2383 C C . GLN B 1 102 ? 10.602 -1.385 -9.852 1 96.25 102 GLN B C 1
ATOM 2385 O O . GLN B 1 102 ? 10.141 -0.595 -10.68 1 96.25 102 GLN B O 1
ATOM 2390 N N . PHE B 1 103 ? 11.461 -2.324 -10.125 1 94.88 103 PHE B N 1
ATOM 2391 C CA . PHE B 1 103 ? 12.109 -2.281 -11.43 1 94.88 103 PHE B CA 1
ATOM 2392 C C . PHE B 1 103 ? 11.43 -3.238 -12.406 1 94.88 103 PHE B C 1
ATOM 2394 O O . PHE B 1 103 ? 11.797 -3.291 -13.578 1 94.88 103 PHE B O 1
ATOM 2401 N N . PHE B 1 104 ? 10.516 -4.016 -11.984 1 96.62 104 PHE B N 1
ATOM 2402 C CA . PHE B 1 104 ? 9.797 -4.945 -12.852 1 96.62 104 PHE B CA 1
ATOM 2403 C C . PHE B 1 104 ? 8.445 -4.375 -13.266 1 96.62 104 PHE B C 1
ATOM 2405 O O . PHE B 1 104 ? 7.543 -4.246 -12.438 1 96.62 104 PHE B O 1
ATOM 2412 N N . GLU B 1 105 ? 8.258 -4.168 -14.492 1 94.38 105 GLU B N 1
ATOM 2413 C CA . GLU B 1 105 ? 7.043 -3.551 -15.008 1 94.38 105 GLU B CA 1
ATOM 2414 C C . GLU B 1 105 ? 5.906 -4.566 -15.102 1 94.38 105 GLU B C 1
ATOM 2416 O O . GLU B 1 105 ? 4.73 -4.195 -15.078 1 94.38 105 GLU B O 1
ATOM 2421 N N . GLU B 1 106 ? 6.234 -5.785 -15.164 1 96.38 106 GLU B N 1
ATOM 2422 C CA . GLU B 1 106 ? 5.246 -6.836 -15.383 1 96.38 106 GLU B CA 1
ATOM 2423 C C . GLU B 1 106 ? 4.852 -7.496 -14.062 1 96.38 106 GLU B C 1
ATOM 2425 O O . GLU B 1 106 ? 4.332 -8.617 -14.055 1 96.38 106 GLU B O 1
ATOM 2430 N N . LEU B 1 107 ? 5.188 -6.879 -12.992 1 98.06 107 LEU B N 1
ATOM 2431 C CA . LEU B 1 107 ? 5.031 -7.457 -11.664 1 98.06 107 LEU B CA 1
ATOM 2432 C C . LEU B 1 107 ? 3.586 -7.883 -11.422 1 98.06 107 LEU B C 1
ATOM 2434 O O . LEU B 1 107 ? 3.332 -8.984 -10.93 1 98.06 107 LEU B O 1
ATOM 2438 N N . TYR B 1 108 ? 2.639 -7.047 -11.781 1 98.31 108 TYR B N 1
ATOM 2439 C CA . TYR B 1 108 ? 1.229 -7.316 -11.523 1 98.31 108 TYR B CA 1
ATOM 2440 C C . TYR B 1 108 ? 0.788 -8.602 -12.219 1 98.31 108 TYR B C 1
ATOM 2442 O O . TYR B 1 108 ? 0.247 -9.508 -11.578 1 98.31 108 TYR B O 1
ATOM 2450 N N . GLU B 1 109 ? 1.042 -8.711 -13.5 1 97.69 109 GLU B N 1
ATOM 2451 C CA . GLU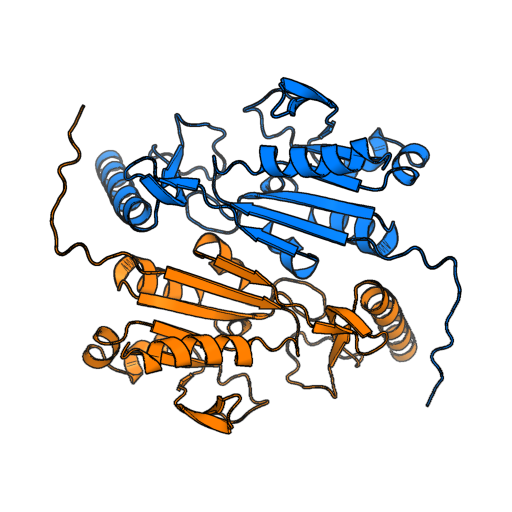 B 1 109 ? 0.634 -9.875 -14.273 1 97.69 109 GLU B CA 1
ATOM 2452 C C . GLU B 1 109 ? 1.335 -11.141 -13.781 1 97.69 109 GLU B C 1
ATOM 2454 O O . GLU B 1 109 ? 0.732 -12.211 -13.742 1 97.69 109 GLU B O 1
ATOM 2459 N N . PHE B 1 110 ? 2.586 -10.969 -13.5 1 98.06 110 PHE B N 1
ATOM 2460 C CA . PHE B 1 110 ? 3.354 -12.102 -13.008 1 98.06 110 PHE B CA 1
ATOM 2461 C C . PHE B 1 110 ? 2.748 -12.648 -11.719 1 98.06 110 PHE B C 1
ATOM 2463 O O . PHE B 1 110 ? 2.521 -13.852 -11.594 1 98.06 110 PHE B O 1
ATOM 2470 N N . CYS B 1 111 ? 2.447 -11.758 -10.758 1 98.25 111 CYS B N 1
ATOM 2471 C CA . CYS B 1 111 ? 1.874 -12.172 -9.477 1 98.25 111 CYS B CA 1
ATOM 2472 C C . CYS B 1 111 ? 0.491 -12.781 -9.672 1 98.25 111 CYS B C 1
ATOM 2474 O O . CYS B 1 111 ? 0.16 -13.789 -9.039 1 98.25 111 CYS B O 1
ATOM 2476 N N . CYS B 1 112 ? -0.264 -12.164 -10.484 1 97.31 112 CYS B N 1
ATOM 2477 C CA . CYS B 1 112 ? -1.604 -12.672 -10.766 1 97.31 112 CYS B CA 1
ATOM 2478 C C . CYS B 1 112 ? -1.549 -14.102 -11.289 1 97.31 112 CYS B C 1
ATOM 2480 O O . CYS B 1 112 ? -2.209 -14.992 -10.75 1 97.31 112 CYS B O 1
ATOM 2482 N N . LYS B 1 113 ? -0.764 -14.328 -12.289 1 96.5 113 LYS B N 1
ATOM 2483 C CA . LYS B 1 113 ? -0.665 -15.656 -12.883 1 96.5 113 LYS B CA 1
ATOM 2484 C C . LYS B 1 113 ? -0.145 -16.672 -11.875 1 96.5 113 LYS B C 1
ATOM 2486 O O . LYS B 1 113 ? -0.715 -17.766 -11.734 1 96.5 113 LYS B O 1
ATOM 2491 N N . ALA B 1 114 ? 0.924 -16.344 -11.227 1 97.38 114 ALA B N 1
ATOM 2492 C CA . ALA B 1 114 ? 1.594 -17.281 -10.32 1 97.38 114 ALA B CA 1
ATOM 2493 C C . ALA B 1 114 ? 0.688 -17.656 -9.148 1 97.38 114 ALA B C 1
ATOM 2495 O O . ALA B 1 114 ? 0.591 -18.828 -8.781 1 97.38 114 ALA B O 1
ATOM 2496 N N . ALA B 1 115 ? -0.027 -16.656 -8.586 1 98.12 115 ALA B N 1
ATOM 2497 C CA . ALA B 1 115 ? -0.833 -16.906 -7.398 1 98.12 115 ALA B CA 1
ATOM 2498 C C . ALA B 1 115 ? -2.215 -17.438 -7.773 1 98.12 115 ALA B C 1
ATOM 2500 O O . ALA B 1 115 ? -2.721 -18.375 -7.148 1 98.12 115 ALA B O 1
ATOM 2501 N N . ASP B 1 116 ? -2.824 -16.859 -8.758 1 97.31 116 ASP B N 1
ATOM 2502 C CA . ASP B 1 116 ? -4.207 -17.172 -9.109 1 97.31 116 ASP B CA 1
ATOM 2503 C C . ASP B 1 116 ? -4.297 -18.5 -9.852 1 97.31 116 ASP B C 1
ATOM 2505 O O . ASP B 1 116 ? -5.262 -19.25 -9.688 1 97.31 116 ASP B O 1
ATOM 2509 N N . HIS B 1 117 ? -3.295 -18.766 -10.68 1 95.56 117 HIS B N 1
ATOM 2510 C CA . HIS B 1 117 ? -3.451 -19.891 -11.594 1 95.56 117 HIS B CA 1
ATOM 2511 C C . HIS B 1 117 ? -2.43 -20.984 -11.305 1 95.56 117 HIS B C 1
ATOM 2513 O O . HIS B 1 117 ? -2.736 -22.172 -11.43 1 95.56 117 HIS B O 1
ATOM 2519 N N . ASP B 1 118 ? -1.255 -20.625 -10.914 1 96.06 118 ASP B N 1
ATOM 2520 C CA . ASP B 1 118 ? -0.206 -21.625 -10.75 1 96.06 118 ASP B CA 1
ATOM 2521 C C . ASP B 1 118 ? -0.107 -22.078 -9.297 1 96.06 118 ASP B C 1
ATOM 2523 O O . ASP B 1 118 ? 0.664 -22.984 -8.984 1 96.06 118 ASP B O 1
ATOM 2527 N N . GLY B 1 119 ? -0.866 -21.375 -8.375 1 96.81 119 GLY B N 1
ATOM 2528 C CA . GLY B 1 119 ? -0.945 -21.812 -6.988 1 96.81 119 GLY B CA 1
ATOM 2529 C C . GLY B 1 119 ? 0.329 -21.547 -6.207 1 96.81 119 GLY B C 1
ATOM 2530 O O . GLY B 1 119 ? 0.627 -22.25 -5.238 1 96.81 119 GLY B O 1
ATOM 2531 N N . LYS B 1 120 ? 1.135 -20.609 -6.645 1 98 120 LYS B N 1
ATOM 2532 C CA . LYS B 1 120 ? 2.42 -20.328 -6.008 1 98 120 LYS B CA 1
ATOM 2533 C C . LYS B 1 120 ? 2.301 -19.172 -5.016 1 98 120 LYS B C 1
ATOM 2535 O O . LYS B 1 120 ? 1.451 -18.297 -5.176 1 98 120 LYS B O 1
ATOM 2540 N N . THR B 1 121 ? 3.139 -19.172 -4.02 1 98.44 121 THR B N 1
ATOM 2541 C CA . THR B 1 121 ? 3.291 -18.047 -3.105 1 98.44 121 THR B CA 1
ATOM 2542 C C . THR B 1 121 ? 4.387 -17.094 -3.59 1 98.44 121 THR B C 1
ATOM 2544 O O . THR B 1 121 ? 5.504 -17.531 -3.875 1 98.44 121 THR B O 1
ATOM 2547 N N . ILE B 1 122 ? 4.035 -15.906 -3.717 1 98.69 122 ILE B N 1
ATOM 2548 C CA . ILE B 1 122 ? 5 -14.883 -4.117 1 98.69 122 ILE B CA 1
ATOM 2549 C C . ILE B 1 122 ? 5.266 -13.938 -2.951 1 98.69 122 ILE B C 1
ATOM 2551 O O . ILE B 1 122 ? 4.324 -13.453 -2.316 1 98.69 122 ILE B O 1
ATOM 2555 N N . ILE B 1 123 ? 6.512 -13.68 -2.643 1 98.75 123 ILE B N 1
ATOM 2556 C CA . ILE B 1 123 ? 6.926 -12.688 -1.657 1 98.75 123 ILE B CA 1
ATOM 2557 C C . ILE B 1 123 ? 7.727 -11.578 -2.344 1 98.75 123 ILE B C 1
ATOM 2559 O O . ILE B 1 123 ? 8.805 -11.836 -2.893 1 98.75 123 ILE B O 1
ATOM 2563 N N . VAL B 1 124 ? 7.172 -10.414 -2.277 1 98.69 124 VAL B N 1
ATOM 2564 C CA . VAL B 1 124 ? 7.695 -9.297 -3.057 1 98.69 124 VAL B CA 1
ATOM 2565 C C . VAL B 1 124 ? 8.266 -8.234 -2.117 1 98.69 124 VAL B C 1
ATOM 2567 O O . VAL B 1 124 ? 7.598 -7.812 -1.173 1 98.69 124 VAL B O 1
ATOM 2570 N N . ALA B 1 125 ? 9.484 -7.848 -2.32 1 97.81 125 ALA B N 1
ATOM 2571 C CA . ALA B 1 125 ? 10.094 -6.719 -1.622 1 97.81 125 ALA B CA 1
ATOM 2572 C C . ALA B 1 125 ? 10.391 -5.574 -2.584 1 97.81 125 ALA B C 1
ATOM 2574 O O . ALA B 1 125 ? 10.969 -5.785 -3.652 1 97.81 125 ALA B O 1
ATOM 2575 N N . GLY B 1 126 ? 9.93 -4.414 -2.252 1 97.38 126 GLY B N 1
ATOM 2576 C CA . GLY B 1 126 ? 10.18 -3.248 -3.082 1 97.38 126 GLY B CA 1
ATOM 2577 C C . GLY B 1 126 ? 10.008 -1.938 -2.336 1 97.38 126 GLY B C 1
ATOM 2578 O O . GLY B 1 126 ? 9.539 -1.923 -1.197 1 97.38 126 GLY B O 1
ATOM 2579 N N . LEU B 1 127 ? 10.383 -0.879 -3.004 1 97.31 127 LEU B N 1
ATOM 2580 C CA . LEU B 1 127 ? 10.219 0.458 -2.443 1 97.31 127 LEU B CA 1
ATOM 2581 C C . LEU B 1 127 ? 8.742 0.849 -2.385 1 97.31 127 LEU B C 1
ATOM 2583 O O . LEU B 1 127 ? 7.988 0.567 -3.316 1 97.31 127 LEU B O 1
ATOM 2587 N N . ASP B 1 128 ? 8.359 1.463 -1.249 1 97.94 128 ASP B N 1
ATOM 2588 C CA . ASP B 1 128 ? 6.988 1.96 -1.175 1 97.94 128 ASP B CA 1
ATOM 2589 C C . ASP B 1 128 ? 6.816 3.221 -2.018 1 97.94 128 ASP B C 1
ATOM 2591 O O . ASP B 1 128 ? 5.695 3.588 -2.371 1 97.94 128 ASP B O 1
ATOM 2595 N N . GLY B 1 129 ? 7.871 3.906 -2.303 1 97.19 129 GLY B N 1
ATOM 2596 C CA . GLY B 1 129 ? 7.879 5.098 -3.135 1 97.19 129 GLY B CA 1
ATOM 2597 C C . GLY B 1 129 ? 9.273 5.555 -3.512 1 97.19 129 GLY B C 1
ATOM 2598 O O . GLY B 1 129 ? 10.266 5 -3.029 1 97.19 129 GLY B O 1
ATOM 2599 N N . ASP B 1 130 ? 9.328 6.555 -4.402 1 96.5 130 ASP B N 1
ATOM 2600 C CA . ASP B 1 130 ? 10.617 7.145 -4.758 1 96.5 130 ASP B CA 1
ATOM 2601 C C . ASP B 1 130 ? 11.008 8.242 -3.768 1 96.5 130 ASP B C 1
ATOM 2603 O O . ASP B 1 130 ? 10.367 8.398 -2.725 1 96.5 130 ASP B O 1
ATOM 2607 N N . TYR B 1 131 ? 12.148 8.922 -4.023 1 95.75 131 TYR B N 1
ATOM 2608 C CA . TYR B 1 131 ? 12.672 9.906 -3.086 1 95.75 131 TYR B CA 1
ATOM 2609 C C . TYR B 1 131 ? 11.734 11.102 -2.965 1 95.75 131 TYR B C 1
ATOM 2611 O O . TYR B 1 131 ? 11.852 11.898 -2.033 1 95.75 131 TYR B O 1
ATOM 2619 N N . LEU B 1 132 ? 10.773 11.219 -3.889 1 96.69 132 LEU B N 1
ATOM 2620 C CA . LEU B 1 132 ? 9.766 12.273 -3.826 1 96.69 132 LEU B CA 1
ATOM 2621 C C . LEU B 1 132 ? 8.477 11.758 -3.184 1 96.69 132 LEU B C 1
ATOM 2623 O O . LEU B 1 132 ? 7.465 12.461 -3.17 1 96.69 132 LEU B O 1
ATOM 2627 N N . ARG B 1 133 ? 8.461 10.492 -2.727 1 97.69 133 ARG B N 1
ATOM 2628 C CA . ARG B 1 133 ? 7.344 9.852 -2.039 1 97.69 133 ARG B CA 1
ATOM 2629 C C . ARG B 1 133 ? 6.16 9.648 -2.98 1 97.69 133 ARG B C 1
ATOM 2631 O O . ARG B 1 133 ? 5.008 9.844 -2.588 1 97.69 133 ARG B O 1
ATOM 2638 N N . ARG B 1 134 ? 6.508 9.359 -4.242 1 97 134 ARG B N 1
ATOM 2639 C CA . ARG B 1 134 ? 5.543 8.961 -5.262 1 97 134 ARG B CA 1
ATOM 2640 C C . ARG B 1 134 ? 5.688 7.48 -5.605 1 97 134 ARG B C 1
ATOM 2642 O O . ARG B 1 134 ? 6.727 6.875 -5.332 1 97 134 ARG B O 1
ATOM 2649 N N . SER B 1 135 ? 4.574 7 -6.145 1 95.5 135 SER B N 1
ATOM 2650 C CA . SER B 1 135 ? 4.621 5.609 -6.586 1 95.5 135 SER B CA 1
ATOM 2651 C C . SER B 1 135 ? 5.844 5.352 -7.461 1 95.5 135 SER B C 1
ATOM 2653 O O . SER B 1 135 ? 6.184 6.168 -8.32 1 95.5 135 SER B O 1
ATOM 2655 N N . PHE B 1 136 ? 6.473 4.238 -7.207 1 94.94 136 PHE B N 1
ATOM 2656 C CA . PHE B 1 136 ? 7.664 3.834 -7.941 1 94.94 136 PHE B CA 1
ATOM 2657 C C . PHE B 1 136 ? 7.492 2.436 -8.523 1 94.94 136 PHE B C 1
ATOM 2659 O O . PHE B 1 136 ? 7.523 1.444 -7.789 1 94.94 136 PHE B O 1
ATOM 2666 N N . GLY B 1 137 ? 7.312 2.43 -9.906 1 94.25 137 GLY B N 1
ATOM 2667 C CA . GLY B 1 137 ? 7.07 1.143 -10.539 1 94.25 137 GLY B CA 1
ATOM 2668 C C . GLY B 1 137 ? 5.723 0.545 -10.18 1 94.25 137 GLY B C 1
ATOM 2669 O O . GLY B 1 137 ? 4.75 1.274 -9.969 1 94.25 137 GLY B O 1
ATOM 2670 N N . SER B 1 138 ? 5.73 -0.799 -10.141 1 96.25 138 SER B N 1
ATOM 2671 C CA . SER B 1 138 ? 4.441 -1.475 -10.039 1 96.25 138 SER B CA 1
ATOM 2672 C C . SER B 1 138 ? 4.234 -2.053 -8.641 1 96.25 138 SER B C 1
ATOM 2674 O O . SER B 1 138 ? 3.33 -2.861 -8.422 1 96.25 138 SER B O 1
ATOM 2676 N N . VAL B 1 139 ? 5.02 -1.673 -7.684 1 98 139 VAL B N 1
ATOM 2677 C CA . VAL B 1 139 ? 4.992 -2.307 -6.371 1 98 139 VAL B CA 1
ATOM 2678 C C . VAL B 1 139 ? 3.645 -2.051 -5.703 1 98 139 VAL B C 1
ATOM 2680 O O . VAL B 1 139 ? 3.002 -2.98 -5.207 1 98 139 VAL B O 1
ATOM 2683 N N . LEU B 1 140 ? 3.164 -0.838 -5.738 1 98.38 140 LEU B N 1
ATOM 2684 C CA . LEU B 1 140 ? 1.896 -0.514 -5.094 1 98.38 140 LEU B CA 1
ATOM 2685 C C . LEU B 1 140 ? 0.728 -1.148 -5.844 1 98.38 140 LEU B C 1
ATOM 2687 O O . LEU B 1 140 ? -0.3 -1.468 -5.242 1 98.38 140 LEU B O 1
ATOM 2691 N N . ASP B 1 141 ? 0.925 -1.426 -7.07 1 97.94 141 ASP B N 1
ATOM 2692 C CA . ASP B 1 141 ? -0.142 -1.944 -7.922 1 97.94 141 ASP B CA 1
ATOM 2693 C C . ASP B 1 141 ? -0.512 -3.373 -7.531 1 97.94 141 ASP B C 1
ATOM 2695 O O . ASP B 1 141 ? -1.574 -3.871 -7.91 1 97.94 141 ASP B O 1
ATOM 2699 N N . ILE B 1 142 ? 0.328 -4.008 -6.828 1 98.56 142 ILE B N 1
ATOM 2700 C CA . ILE B 1 142 ? 0.007 -5.402 -6.527 1 98.56 142 ILE B CA 1
ATOM 2701 C C . ILE B 1 142 ? -0.594 -5.5 -5.129 1 98.56 142 ILE B C 1
ATOM 2703 O O . ILE B 1 142 ? -0.986 -6.586 -4.691 1 98.56 142 ILE B O 1
ATOM 2707 N N . ILE B 1 143 ? -0.75 -4.387 -4.469 1 98.69 143 ILE B N 1
ATOM 2708 C CA . ILE B 1 143 ? -1.324 -4.387 -3.125 1 98.69 143 ILE B CA 1
ATOM 2709 C C . ILE B 1 143 ? -2.742 -4.953 -3.172 1 98.69 143 ILE B C 1
ATOM 2711 O O . ILE B 1 143 ? -3.129 -5.742 -2.309 1 98.69 143 ILE B O 1
ATOM 2715 N N . PRO B 1 144 ? -3.525 -4.699 -4.172 1 98.56 144 PRO B N 1
ATOM 2716 C CA . PRO B 1 144 ? -4.863 -5.289 -4.238 1 98.56 144 PRO B CA 1
ATOM 2717 C C . PRO B 1 144 ? -4.832 -6.812 -4.355 1 98.56 144 PRO B C 1
ATOM 2719 O O . PRO B 1 144 ? -5.824 -7.48 -4.051 1 98.56 144 PRO B O 1
ATOM 2722 N N . LEU B 1 145 ? -3.707 -7.383 -4.75 1 98.56 145 LEU B N 1
ATOM 2723 C CA . LEU B 1 145 ? -3.557 -8.828 -4.902 1 98.56 145 LEU B CA 1
ATOM 2724 C C . LEU B 1 145 ? -3.027 -9.453 -3.617 1 98.56 145 LEU B C 1
ATOM 2726 O O . LEU B 1 145 ? -3.043 -10.68 -3.469 1 98.56 145 LEU B O 1
ATOM 2730 N N . ALA B 1 146 ? -2.59 -8.656 -2.736 1 98.81 146 ALA B N 1
ATOM 2731 C CA . ALA B 1 146 ? -1.725 -9.125 -1.657 1 98.81 146 ALA B CA 1
ATOM 2732 C C . ALA B 1 146 ? -2.545 -9.742 -0.526 1 98.81 146 ALA B C 1
ATOM 2734 O O . ALA B 1 146 ? -3.604 -9.219 -0.165 1 98.81 146 ALA B O 1
ATOM 2735 N N . ASP B 1 147 ? -2.033 -10.812 0.002 1 98.31 147 ASP B N 1
ATOM 2736 C CA . ASP B 1 147 ? -2.543 -11.391 1.243 1 98.31 147 ASP B CA 1
ATOM 2737 C C . ASP B 1 147 ? -2.094 -10.57 2.453 1 98.31 147 ASP B C 1
ATOM 2739 O O . ASP B 1 147 ? -2.863 -10.383 3.398 1 98.31 147 ASP B O 1
ATOM 2743 N N . THR B 1 148 ? -0.896 -10.109 2.426 1 98.31 148 THR B N 1
ATOM 2744 C CA . THR B 1 148 ? -0.367 -9.266 3.494 1 98.31 148 THR B CA 1
ATOM 2745 C C . THR B 1 148 ? 0.482 -8.133 2.92 1 98.31 148 THR B C 1
ATOM 2747 O O . THR B 1 148 ? 1.073 -8.281 1.848 1 98.31 148 THR B O 1
ATOM 2750 N N . VAL B 1 149 ? 0.43 -7.051 3.6 1 98.56 149 VAL B N 1
ATOM 2751 C CA . VAL B 1 149 ? 1.279 -5.898 3.314 1 98.56 149 VAL B CA 1
ATOM 2752 C C . VAL B 1 149 ? 2.051 -5.5 4.57 1 98.56 149 VAL B C 1
ATOM 2754 O O . VAL B 1 149 ? 1.453 -5.238 5.617 1 98.56 149 VAL B O 1
ATOM 2757 N N . THR B 1 150 ? 3.363 -5.496 4.465 1 98.25 150 THR B N 1
ATOM 2758 C CA . THR B 1 150 ? 4.227 -5.094 5.57 1 98.25 150 THR B CA 1
ATOM 2759 C C . THR B 1 150 ? 5.07 -3.881 5.18 1 98.25 150 THR B C 1
ATOM 2761 O O . THR B 1 150 ? 5.859 -3.945 4.234 1 98.25 150 THR B O 1
ATOM 2764 N N . LYS B 1 151 ? 4.84 -2.826 5.863 1 98.44 151 LYS B N 1
ATOM 2765 C CA . LYS B 1 151 ? 5.695 -1.661 5.668 1 98.44 151 LYS B CA 1
ATOM 2766 C C . LYS B 1 151 ? 6.789 -1.595 6.73 1 98.44 151 LYS B C 1
ATOM 2768 O O . LYS B 1 151 ? 6.496 -1.459 7.922 1 98.44 151 LYS B O 1
ATOM 2773 N N . LEU B 1 152 ? 7.992 -1.722 6.34 1 98 152 LEU B N 1
ATOM 2774 C CA . LEU B 1 152 ? 9.125 -1.686 7.258 1 98 152 LEU B CA 1
ATOM 2775 C C . LEU B 1 152 ? 9.555 -0.249 7.527 1 98 152 LEU B C 1
ATOM 2777 O O . LEU B 1 152 ? 9.273 0.649 6.73 1 98 152 LEU B O 1
ATOM 2781 N N . ILE B 1 153 ? 10.141 -0.089 8.617 1 97.62 153 ILE B N 1
ATOM 2782 C CA . ILE B 1 153 ? 10.562 1.226 9.086 1 97.62 153 ILE B CA 1
ATOM 2783 C C . ILE B 1 153 ? 12.07 1.223 9.336 1 97.62 153 ILE B C 1
ATOM 2785 O O . ILE B 1 153 ? 12.609 0.275 9.914 1 97.62 153 ILE B O 1
ATOM 2789 N N . ALA B 1 154 ? 12.711 2.213 8.891 1 96.69 154 ALA B N 1
ATOM 2790 C CA . ALA B 1 154 ? 14.141 2.387 9.133 1 96.69 154 ALA B CA 1
ATOM 2791 C C . ALA B 1 154 ? 14.383 3.342 10.305 1 96.69 154 ALA B C 1
ATOM 2793 O O . ALA B 1 154 ? 13.484 3.59 11.109 1 96.69 154 ALA B O 1
ATOM 2794 N N . ARG B 1 155 ? 15.664 3.607 10.461 1 96.75 155 ARG B N 1
ATOM 2795 C CA . ARG B 1 155 ? 16.062 4.605 11.445 1 96.75 155 ARG B CA 1
ATOM 2796 C C . ARG B 1 155 ? 16.594 5.863 10.773 1 96.75 155 ARG B C 1
ATOM 2798 O O . ARG B 1 155 ? 17.422 5.781 9.859 1 96.75 155 ARG B O 1
ATOM 2805 N N . CYS B 1 156 ? 16.094 6.973 11.289 1 97.75 156 CYS B N 1
ATOM 2806 C CA . CYS B 1 156 ? 16.516 8.25 10.727 1 97.75 156 CYS B CA 1
ATOM 2807 C C . CYS B 1 156 ? 18 8.492 10.969 1 97.75 156 CYS B C 1
ATOM 2809 O O . CYS B 1 156 ? 18.453 8.469 12.117 1 97.75 156 CYS B O 1
ATOM 2811 N N . GLU B 1 157 ? 18.688 8.766 9.945 1 96.56 157 GLU B N 1
ATOM 2812 C CA . GLU B 1 157 ? 20.141 8.93 10.047 1 96.56 157 GLU B CA 1
ATOM 2813 C C . GLU B 1 157 ? 20.5 10.227 10.766 1 96.56 157 GLU B C 1
ATOM 2815 O O . GLU B 1 157 ? 21.594 10.367 11.305 1 96.56 157 GLU B O 1
ATOM 2820 N N . LEU B 1 158 ? 19.562 11.18 10.805 1 96.44 158 LEU B N 1
ATOM 2821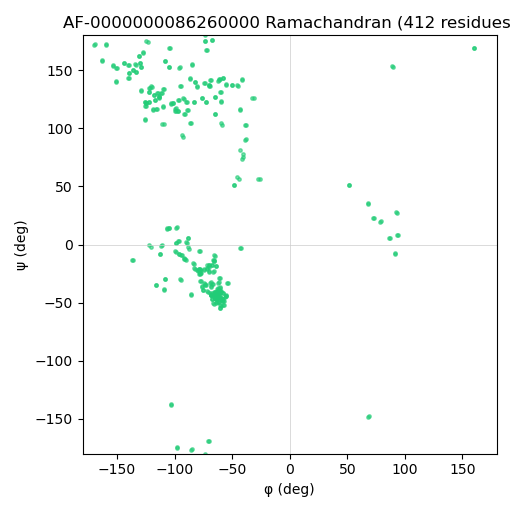 C CA . LEU B 1 158 ? 19.844 12.5 11.344 1 96.44 158 LEU B CA 1
ATOM 2822 C C . LEU B 1 158 ? 19.453 12.586 12.812 1 96.44 158 LEU B C 1
ATOM 2824 O O . LEU B 1 158 ? 20.062 13.328 13.586 1 96.44 158 LEU B O 1
ATOM 2828 N N . CYS B 1 159 ? 18.406 11.805 13.234 1 97.19 159 CYS B N 1
ATOM 2829 C CA . CYS B 1 159 ? 17.953 12.016 14.602 1 97.19 159 CYS B CA 1
ATOM 2830 C C . CYS B 1 159 ? 17.703 10.688 15.305 1 97.19 159 CYS B C 1
ATOM 2832 O O . CYS B 1 159 ? 17.406 10.656 16.5 1 97.19 159 CYS B O 1
ATOM 2834 N N . GLY B 1 160 ? 17.656 9.602 14.578 1 96.88 160 GLY B N 1
ATOM 2835 C CA . GLY B 1 160 ? 17.516 8.289 15.188 1 96.88 160 GLY B CA 1
ATOM 2836 C C . GLY B 1 160 ? 16.062 7.852 15.328 1 96.88 160 GLY B C 1
ATOM 2837 O O . GLY B 1 160 ? 15.789 6.707 15.695 1 96.88 160 GLY B O 1
ATOM 2838 N N . LYS B 1 161 ? 15.125 8.656 15.07 1 96.31 161 LYS B N 1
ATOM 2839 C CA . LYS B 1 161 ? 13.711 8.297 15.133 1 96.31 161 LYS B CA 1
ATOM 2840 C C . LYS B 1 161 ? 13.312 7.414 13.953 1 96.31 161 LYS B C 1
ATOM 2842 O O . LYS B 1 161 ? 14.156 7.055 13.125 1 96.31 161 LYS B O 1
ATOM 2847 N N . ARG B 1 162 ? 11.992 7.023 13.922 1 96.44 162 ARG B N 1
ATOM 2848 C CA . ARG B 1 162 ? 11.477 6.203 12.828 1 96.44 162 ARG B CA 1
ATOM 2849 C C . ARG B 1 162 ? 11.648 6.914 11.484 1 96.44 162 ARG B C 1
ATOM 2851 O O . ARG B 1 162 ? 11.211 8.055 11.328 1 96.44 162 ARG B O 1
ATOM 2858 N N . ALA B 1 163 ? 12.336 6.234 10.586 1 97.88 163 ALA B N 1
ATOM 2859 C CA . ALA B 1 163 ? 12.531 6.758 9.234 1 97.88 163 ALA B CA 1
ATOM 2860 C C . ALA B 1 163 ? 11.594 6.086 8.242 1 97.88 163 ALA B C 1
ATOM 2862 O O . ALA B 1 163 ? 11.656 4.871 8.039 1 97.88 163 ALA B O 1
ATOM 2863 N N . LEU B 1 164 ? 10.812 6.938 7.625 1 98.06 164 LEU B N 1
ATOM 2864 C CA . LEU B 1 164 ? 9.766 6.434 6.738 1 98.06 164 LEU B CA 1
ATOM 2865 C C . LEU B 1 164 ? 10.062 6.793 5.289 1 98.06 164 LEU B C 1
ATOM 2867 O O . LEU B 1 164 ? 9.391 6.309 4.375 1 98.06 164 LEU B O 1
ATOM 2871 N N . PHE B 1 165 ? 11.102 7.629 5.109 1 98.31 165 PHE B N 1
ATOM 2872 C CA . PHE B 1 165 ? 11.289 8.219 3.789 1 98.31 165 PHE B CA 1
ATOM 2873 C C . PHE B 1 165 ? 12.742 8.125 3.357 1 98.31 165 PHE B C 1
ATOM 2875 O O . PHE B 1 165 ? 13.641 7.98 4.195 1 98.31 165 PHE B O 1
ATOM 2882 N N . THR B 1 166 ? 12.992 8.125 2.061 1 97.25 166 THR B N 1
ATOM 2883 C CA . THR B 1 166 ? 14.312 8.203 1.444 1 97.25 166 THR B CA 1
ATOM 2884 C C . THR B 1 166 ? 14.617 9.625 0.995 1 97.25 166 THR B C 1
ATOM 2886 O O . THR B 1 166 ? 13.914 10.188 0.158 1 97.25 166 THR B O 1
ATOM 2889 N N . LEU B 1 167 ? 15.586 10.203 1.595 1 96.94 167 LEU B N 1
ATOM 2890 C CA . LEU B 1 167 ? 16.016 11.547 1.201 1 96.94 167 LEU B CA 1
ATOM 2891 C C . LEU B 1 167 ? 17.203 11.477 0.241 1 96.94 167 LEU B C 1
ATOM 2893 O O . LEU B 1 167 ? 18.188 10.797 0.518 1 96.94 167 LEU B O 1
ATOM 2897 N N . ARG B 1 168 ? 17.031 12.086 -0.887 1 94.38 168 ARG B N 1
ATOM 2898 C CA . ARG B 1 168 ? 18.141 12.258 -1.827 1 94.38 168 ARG B CA 1
ATOM 2899 C C . ARG B 1 168 ? 19.078 13.367 -1.371 1 94.38 168 ARG B C 1
ATOM 2901 O O . ARG B 1 168 ? 18.641 14.5 -1.148 1 94.38 168 ARG B O 1
ATOM 2908 N N . LYS B 1 169 ? 20.312 13 -1.292 1 91.12 169 LYS B N 1
ATOM 2909 C CA . LYS B 1 169 ? 21.297 13.938 -0.737 1 91.12 169 LYS B CA 1
ATOM 2910 C C . LYS B 1 169 ? 21.781 14.922 -1.8 1 91.12 169 LYS B C 1
ATOM 2912 O O . LYS B 1 169 ? 22.344 15.961 -1.474 1 91.12 169 LYS B O 1
ATOM 2917 N N . THR B 1 170 ? 21.609 14.562 -3.027 1 86.06 170 THR B N 1
ATOM 2918 C CA . THR B 1 170 ? 22.125 15.375 -4.121 1 86.06 170 THR B CA 1
ATOM 2919 C C . THR B 1 170 ? 21 16.141 -4.805 1 86.06 170 THR B C 1
ATOM 2921 O O . THR B 1 170 ? 19.828 15.844 -4.609 1 86.06 170 THR B O 1
ATOM 2924 N N . ALA B 1 171 ? 21.359 17.109 -5.688 1 83.25 171 ALA B N 1
ATOM 2925 C CA . ALA B 1 171 ? 20.391 17.953 -6.375 1 83.25 171 ALA B CA 1
ATOM 2926 C C . ALA B 1 171 ? 19.906 17.297 -7.664 1 83.25 171 ALA B C 1
ATOM 2928 O O . ALA B 1 171 ? 19 17.797 -8.32 1 83.25 171 ALA B O 1
ATOM 2929 N N . GLU B 1 172 ? 20.438 16.188 -7.996 1 82.12 172 GLU B N 1
ATOM 2930 C CA . GLU B 1 172 ? 20.016 15.484 -9.203 1 82.12 172 GLU B CA 1
ATOM 2931 C C . GLU B 1 172 ? 18.531 15.102 -9.133 1 82.12 172 GLU B C 1
ATOM 2933 O O . GLU B 1 172 ? 18.062 14.672 -8.078 1 82.12 172 GLU B O 1
ATOM 2938 N N . THR B 1 173 ? 17.844 15.203 -10.273 1 80.69 173 THR B N 1
ATOM 2939 C CA . THR B 1 173 ? 16.391 15.047 -10.219 1 80.69 173 THR B CA 1
ATOM 2940 C C . THR B 1 173 ? 15.961 13.766 -10.922 1 80.69 173 THR B C 1
ATOM 2942 O O . THR B 1 173 ? 14.773 13.445 -10.977 1 80.69 173 THR B O 1
ATOM 2945 N N . GLN B 1 174 ? 16.953 13.039 -11.469 1 84.94 174 GLN B N 1
ATOM 2946 C CA . GLN B 1 174 ? 16.578 11.766 -12.07 1 84.94 174 GLN B CA 1
ATOM 2947 C C . GLN B 1 174 ? 15.953 10.836 -11.031 1 84.94 174 GLN B C 1
ATOM 2949 O O . GLN B 1 174 ? 16.484 10.672 -9.93 1 84.94 174 GLN B O 1
ATOM 2954 N N . THR B 1 175 ? 14.844 10.258 -11.328 1 79.44 175 THR B N 1
ATOM 2955 C CA . THR B 1 175 ? 14.117 9.422 -10.383 1 79.44 175 THR B CA 1
ATOM 2956 C C . THR B 1 175 ? 14.961 8.227 -9.953 1 79.44 175 THR B C 1
ATOM 2958 O O . THR B 1 175 ? 15.055 7.922 -8.758 1 79.44 175 THR B O 1
ATOM 2961 N N . GLU B 1 176 ? 15.398 7.531 -11.031 1 79.75 176 GLU B N 1
ATOM 2962 C CA . GLU B 1 176 ? 16.203 6.348 -10.742 1 79.75 176 GLU B CA 1
ATOM 2963 C C . GLU B 1 176 ? 17.688 6.676 -10.742 1 79.75 176 GLU B C 1
ATOM 2965 O O . GLU B 1 176 ? 18.266 6.965 -11.789 1 79.75 176 GLU B O 1
ATOM 2970 N N . LEU B 1 177 ? 18.219 6.977 -9.672 1 76.44 177 LEU B N 1
ATOM 2971 C CA . LEU B 1 177 ? 19.656 7.074 -9.484 1 76.44 177 LEU B CA 1
ATOM 2972 C C . LEU B 1 177 ? 20.172 5.926 -8.625 1 76.44 177 LEU B C 1
ATOM 2974 O O . LEU B 1 177 ? 19.828 5.836 -7.438 1 76.44 177 LEU B O 1
ATOM 2978 N N . ILE B 1 178 ? 20.766 5.047 -9.352 1 76.31 178 ILE B N 1
ATOM 2979 C CA . ILE B 1 178 ? 21.281 3.914 -8.594 1 76.31 178 ILE B CA 1
ATOM 2980 C C . ILE B 1 178 ? 22.375 4.387 -7.641 1 76.31 178 ILE B C 1
ATOM 2982 O O . ILE B 1 178 ? 23.312 5.074 -8.055 1 76.31 178 ILE B O 1
ATOM 2986 N N . GLY B 1 179 ? 22.078 4.309 -6.441 1 77.25 179 GLY B N 1
ATOM 2987 C CA . GLY B 1 179 ? 23.031 4.727 -5.426 1 77.25 179 GLY B CA 1
ATOM 2988 C C . GLY B 1 179 ? 22.703 4.195 -4.043 1 77.25 179 GLY B C 1
ATOM 2989 O O . GLY B 1 179 ? 21.578 3.775 -3.791 1 77.25 179 GLY B O 1
ATOM 2990 N N . GLY B 1 180 ? 23.75 4.164 -3.27 1 84.06 180 GLY B N 1
ATOM 2991 C CA . GLY B 1 180 ? 23.594 3.729 -1.89 1 84.06 180 GLY B CA 1
ATOM 2992 C C . GLY B 1 180 ? 23.594 4.879 -0.9 1 84.06 180 GLY B C 1
ATOM 2993 O O . GLY B 1 180 ? 22.906 5.879 -1.101 1 84.06 180 GLY B O 1
ATOM 2994 N N . SER B 1 181 ? 24.266 4.672 0.147 1 87.75 181 SER B N 1
ATOM 2995 C CA . SER B 1 181 ? 24.297 5.609 1.267 1 87.75 181 SER B CA 1
ATOM 2996 C C . SER B 1 181 ? 24.969 6.918 0.877 1 87.75 181 SER B C 1
ATOM 2998 O O . SER B 1 181 ? 24.828 7.926 1.568 1 87.75 181 SER B O 1
ATOM 3000 N N . ASP B 1 182 ? 25.656 6.992 -0.221 1 89.75 182 ASP B N 1
ATOM 3001 C CA . ASP B 1 182 ? 26.312 8.211 -0.703 1 89.75 182 ASP B CA 1
ATOM 3002 C C . ASP B 1 182 ? 25.297 9.148 -1.354 1 89.75 182 ASP B C 1
ATOM 3004 O O . ASP B 1 182 ? 25.484 10.367 -1.365 1 89.75 182 ASP B O 1
ATOM 3008 N N . VAL B 1 183 ? 24.266 8.594 -1.828 1 92.19 183 VAL B N 1
ATOM 3009 C CA . VAL B 1 183 ? 23.297 9.359 -2.602 1 92.19 183 VAL B CA 1
ATOM 3010 C C . VAL B 1 183 ? 22.016 9.555 -1.789 1 92.19 183 VAL B C 1
ATOM 3012 O O . VAL B 1 183 ? 21.328 10.57 -1.925 1 92.19 183 VAL B O 1
ATOM 3015 N N . TYR B 1 184 ? 21.75 8.578 -0.929 1 94.88 184 TYR B N 1
ATOM 3016 C CA . TYR B 1 184 ? 20.469 8.586 -0.223 1 94.88 184 TYR B CA 1
ATOM 3017 C C . TYR B 1 184 ? 20.672 8.375 1.272 1 94.88 184 TYR B C 1
ATOM 3019 O O . TYR B 1 184 ? 21.703 7.855 1.698 1 94.88 184 TYR B O 1
ATOM 3027 N N . MET B 1 185 ? 19.688 8.711 2.057 1 96.25 185 MET B N 1
ATOM 3028 C CA . MET B 1 185 ? 19.625 8.367 3.473 1 96.25 185 MET B CA 1
ATOM 3029 C C . MET B 1 185 ? 18.172 8.227 3.941 1 96.25 185 MET B C 1
ATOM 3031 O O . MET B 1 185 ? 17.297 8.961 3.48 1 96.25 185 MET B O 1
ATOM 3035 N N . PRO B 1 186 ? 17.906 7.25 4.785 1 97.5 186 PRO B N 1
ATOM 3036 C CA . PRO B 1 186 ? 16.578 7.172 5.41 1 97.5 186 PRO B CA 1
ATOM 3037 C C . PRO B 1 186 ? 16.344 8.289 6.426 1 97.5 186 PRO B C 1
ATOM 3039 O O . PRO B 1 186 ? 17.234 8.602 7.223 1 97.5 186 PRO B O 1
ATOM 3042 N N . VAL B 1 187 ? 15.133 8.898 6.395 1 98.25 187 VAL B N 1
ATOM 3043 C CA . VAL B 1 187 ? 14.883 10 7.32 1 98.25 187 VAL B CA 1
ATOM 3044 C C . VAL B 1 187 ? 13.438 9.961 7.801 1 98.25 187 VAL B C 1
ATOM 3046 O O . VAL B 1 187 ? 12.586 9.328 7.176 1 98.25 187 VAL B O 1
ATOM 3049 N N . CYS B 1 188 ? 13.203 10.562 8.969 1 98.06 188 CYS B N 1
ATOM 3050 C CA . CYS B 1 188 ? 11.859 10.758 9.484 1 98.06 188 CYS B CA 1
ATOM 3051 C C . CYS B 1 188 ? 11.133 11.859 8.727 1 98.06 188 CYS B C 1
ATOM 3053 O O . CYS B 1 188 ? 11.719 12.508 7.855 1 98.06 188 CYS B O 1
ATOM 3055 N N . ARG B 1 189 ? 9.883 12.086 9 1 98.31 189 ARG B N 1
ATOM 3056 C CA . ARG B 1 189 ? 9.062 13.062 8.289 1 98.31 189 ARG B CA 1
ATOM 3057 C C . ARG B 1 189 ? 9.641 14.469 8.438 1 98.31 189 ARG B C 1
ATOM 3059 O O . ARG B 1 189 ? 9.742 15.211 7.453 1 98.31 189 ARG B O 1
ATOM 3066 N N . GLN B 1 190 ? 10 14.805 9.594 1 97.12 190 GLN B N 1
ATOM 3067 C CA . GLN B 1 190 ? 10.547 16.125 9.859 1 97.12 190 GLN B CA 1
ATOM 3068 C C . GLN B 1 190 ? 11.797 16.391 9.023 1 97.12 190 GLN B C 1
ATOM 3070 O O . GLN B 1 190 ? 11.914 17.438 8.383 1 97.12 190 GLN B O 1
ATOM 3075 N N . HIS B 1 191 ? 12.664 15.406 9.023 1 97.56 191 HIS B N 1
ATOM 3076 C CA . HIS B 1 191 ? 13.93 15.609 8.328 1 97.56 191 HIS B CA 1
ATOM 3077 C C . HIS B 1 191 ? 13.766 15.461 6.82 1 97.56 191 HIS B C 1
ATOM 3079 O O . HIS B 1 191 ? 14.547 16.016 6.047 1 97.56 191 HIS B O 1
ATOM 3085 N N . TYR B 1 192 ? 12.781 14.797 6.434 1 98.12 192 TYR B N 1
ATOM 3086 C CA . TYR B 1 192 ? 12.477 14.781 5.008 1 98.12 192 TYR B CA 1
ATOM 3087 C C . TYR B 1 192 ? 12.047 16.156 4.523 1 98.12 192 TYR B C 1
ATOM 3089 O O . TYR B 1 192 ? 12.57 16.672 3.529 1 98.12 192 TYR B O 1
ATOM 3097 N N . VAL B 1 193 ? 11.094 16.734 5.25 1 96.75 193 VAL B N 1
ATOM 3098 C CA . VAL B 1 193 ? 10.523 18.031 4.859 1 96.75 193 VAL B CA 1
ATOM 3099 C C . VAL B 1 193 ? 11.609 19.094 4.898 1 96.75 193 VAL B C 1
ATOM 3101 O O . VAL B 1 193 ? 11.766 19.875 3.947 1 96.75 193 VAL B O 1
ATOM 3104 N N . SER B 1 194 ? 12.391 19.125 5.906 1 95.12 194 SER B N 1
ATOM 3105 C CA . SER B 1 194 ? 13.461 20.125 6.023 1 95.12 194 SER B CA 1
ATOM 3106 C C . SER B 1 194 ? 14.555 19.875 4.992 1 95.12 194 SER B C 1
ATOM 3108 O O . SER B 1 194 ? 15.094 20.812 4.41 1 95.12 194 SER B O 1
ATOM 3110 N N . GLY B 1 195 ? 14.891 18.562 4.832 1 94.12 195 GLY B N 1
ATOM 3111 C CA . GLY B 1 195 ? 15.906 18.219 3.85 1 94.12 195 GLY B CA 1
ATOM 3112 C C . GLY B 1 195 ? 15.523 18.594 2.432 1 94.12 195 GLY B C 1
ATOM 3113 O O . GLY B 1 195 ? 16.344 19.094 1.67 1 94.12 195 GLY B O 1
ATOM 3114 N N . GLN B 1 196 ? 14.32 18.359 2.146 1 92.44 196 GLN B N 1
ATOM 3115 C CA . GLN B 1 196 ? 13.828 18.719 0.825 1 92.44 196 GLN B CA 1
ATOM 3116 C C . GLN B 1 196 ? 13.922 20.234 0.601 1 92.44 196 GLN B C 1
ATOM 3118 O O . GLN B 1 196 ? 14.273 20.672 -0.49 1 92.44 196 GLN B O 1
ATOM 3123 N N . ALA B 1 197 ? 13.586 20.938 1.63 1 88.88 197 ALA B N 1
ATOM 3124 C CA . ALA B 1 197 ? 13.656 22.406 1.547 1 88.88 197 ALA B CA 1
ATOM 3125 C C . ALA B 1 197 ? 15.086 22.859 1.293 1 88.88 197 ALA B C 1
ATOM 3127 O O . ALA B 1 197 ? 15.32 23.781 0.493 1 88.88 197 ALA B O 1
ATOM 3128 N N . VAL B 1 198 ? 16.031 22.25 1.888 1 87.81 198 VAL B N 1
ATOM 3129 C CA . VAL B 1 198 ? 17.438 22.594 1.754 1 87.81 198 VAL B CA 1
ATOM 3130 C C . VAL B 1 198 ? 17.922 22.281 0.337 1 87.81 198 VAL B C 1
ATOM 3132 O O . VAL B 1 198 ? 18.562 23.109 -0.306 1 87.81 198 VAL B O 1
ATOM 3135 N N . ILE B 1 199 ? 17.594 21.172 -0.11 1 88.25 199 ILE B N 1
ATOM 3136 C CA . ILE B 1 199 ? 18.031 20.75 -1.431 1 88.25 199 ILE B CA 1
ATOM 3137 C C . ILE B 1 199 ? 17.438 21.656 -2.5 1 88.25 199 ILE B C 1
ATOM 3139 O O . ILE B 1 199 ? 18.109 22.047 -3.451 1 88.25 199 ILE B O 1
ATOM 3143 N N . GLU B 1 200 ? 16.141 21.969 -2.283 1 86.62 200 GLU B N 1
ATOM 3144 C CA . GLU B 1 200 ? 15.484 22.875 -3.229 1 86.62 200 GLU B CA 1
ATOM 3145 C C . GLU B 1 200 ? 16.141 24.25 -3.232 1 86.62 200 GLU B C 1
ATOM 3147 O O . GLU B 1 200 ? 16.281 24.875 -4.285 1 86.62 200 GLU B O 1
ATOM 3152 N N . SER B 1 201 ? 16.547 24.719 -2.113 1 86.31 201 SER B N 1
ATOM 3153 C CA . SER B 1 201 ? 17.219 26 -2.014 1 86.31 201 SER B CA 1
ATOM 3154 C C . SER B 1 201 ? 18.562 25.969 -2.721 1 86.31 201 SER B C 1
ATOM 3156 O O . SER B 1 201 ? 18.953 26.938 -3.393 1 86.31 201 SER B O 1
ATOM 3158 N N . ILE B 1 202 ? 19.25 24.906 -2.57 1 83.38 202 ILE B N 1
ATOM 3159 C CA . ILE B 1 202 ? 20.547 24.734 -3.223 1 83.38 202 ILE B CA 1
ATOM 3160 C C . ILE B 1 202 ? 20.359 24.719 -4.738 1 83.38 202 ILE B C 1
ATOM 3162 O O . ILE B 1 202 ? 21.109 25.359 -5.473 1 83.38 202 ILE B O 1
ATOM 3166 N N . ARG B 1 203 ? 19.375 23.984 -5.16 1 83.25 203 ARG B N 1
ATOM 3167 C CA . ARG B 1 203 ? 19.094 23.891 -6.586 1 83.25 203 ARG B CA 1
ATOM 3168 C C . ARG B 1 203 ? 18.781 25.25 -7.18 1 83.25 203 ARG B C 1
ATOM 3170 O O . ARG B 1 203 ? 19.25 25.578 -8.273 1 83.25 203 ARG B O 1
ATOM 3177 N N . ASN B 1 204 ? 18.031 26.062 -6.434 1 83.81 204 ASN B N 1
ATOM 3178 C CA . ASN B 1 204 ? 17.656 27.391 -6.891 1 83.81 204 ASN B CA 1
ATOM 3179 C C . ASN B 1 204 ? 18.859 28.328 -6.988 1 83.81 204 ASN B C 1
ATOM 3181 O O . ASN B 1 204 ? 18.922 29.172 -7.883 1 83.81 204 ASN B O 1
ATOM 3185 N N . VAL B 1 205 ? 19.797 28.141 -6.102 1 83.75 205 VAL B N 1
ATOM 3186 C CA . VAL B 1 205 ? 20.984 28.969 -6.09 1 83.75 205 VAL B CA 1
ATOM 3187 C C . VAL B 1 205 ? 21.906 28.562 -7.242 1 83.75 205 VAL B C 1
ATOM 3189 O O . VAL B 1 205 ? 22.516 29.422 -7.895 1 83.75 205 VAL B O 1
ATOM 3192 N N . LEU B 1 206 ? 21.875 27.328 -7.531 1 79.75 206 LEU B N 1
ATOM 3193 C CA . LEU B 1 206 ? 22.75 26.828 -8.594 1 79.75 206 LEU B CA 1
ATOM 3194 C C . LEU B 1 206 ? 22.188 27.156 -9.969 1 79.75 206 LEU B C 1
ATOM 3196 O O . LEU B 1 206 ? 22.922 27.328 -10.93 1 79.75 206 LEU B O 1
ATOM 3200 N N . GLU B 1 207 ? 20.906 27.203 -10.086 1 78.75 207 GLU B N 1
ATOM 3201 C CA . GLU B 1 207 ? 20.266 27.516 -11.352 1 78.75 207 GLU B CA 1
ATOM 3202 C C . GLU B 1 207 ? 20.172 29.016 -11.57 1 78.75 207 GLU B C 1
ATOM 3204 O O . GLU B 1 207 ? 19.922 29.484 -12.688 1 78.75 207 GLU B O 1
ATOM 3209 N N . SER B 1 208 ? 20.344 29.781 -10.555 1 66.69 208 SER B N 1
ATOM 3210 C CA . SER B 1 208 ? 20.391 31.234 -10.734 1 66.69 208 SER B CA 1
ATOM 3211 C C . SER B 1 208 ? 21.781 31.688 -11.148 1 66.69 208 SER B C 1
ATOM 3213 O O . SER B 1 208 ? 22.781 31.125 -10.688 1 66.69 208 SER B O 1
#